Protein AF-A0A0K9NV88-F1 (afdb_monomer_lite)

InterPro domains:
  IPR000403 Phosphatidylinositol 3-/4-kinase, catalytic domain [PF00454] (31-220)
  IPR000403 Phosphatidylinositol 3-/4-kinase, catalytic domain [PS50290] (1-260)
  IPR044571 Phosphatidylinositol 4-kinase gamma 1-8 [PTHR45800] (28-379)

Radius of gyration: 26.36 Å; chains: 1; bounding box: 81×66×74 Å

Structure (mmCIF, N/CA/C/O backbone):
data_AF-A0A0K9NV88-F1
#
_entry.id   AF-A0A0K9NV88-F1
#
loop_
_atom_site.group_PDB
_atom_site.id
_atom_site.type_symbol
_atom_site.label_atom_id
_atom_site.label_alt_id
_atom_site.label_comp_id
_atom_site.label_asym_id
_atom_site.label_entity_id
_atom_site.label_seq_id
_atom_site.pdbx_PDB_ins_code
_atom_site.Cartn_x
_atom_site.Cartn_y
_atom_site.Cartn_z
_atom_site.occupancy
_atom_site.B_iso_or_equiv
_atom_site.auth_seq_id
_atom_site.auth_comp_id
_atom_site.auth_asym_id
_atom_site.auth_atom_id
_atom_site.pdbx_PDB_model_num
ATOM 1 N N . MET A 1 1 ? 34.099 -6.183 -11.267 1.00 38.75 1 MET A N 1
ATOM 2 C CA . MET A 1 1 ? 33.140 -5.221 -10.675 1.00 38.75 1 MET A CA 1
ATOM 3 C C . MET A 1 1 ? 32.065 -4.757 -11.669 1.00 38.75 1 MET A C 1
ATOM 5 O O . MET A 1 1 ? 30.938 -4.575 -11.247 1.00 38.75 1 MET A O 1
ATOM 9 N N . GLN A 1 2 ? 32.342 -4.663 -12.979 1.00 26.72 2 GLN A N 1
ATOM 10 C CA . GLN A 1 2 ? 31.377 -4.181 -13.991 1.00 26.72 2 GLN A CA 1
ATOM 11 C C . GLN A 1 2 ? 30.180 -5.119 -14.278 1.00 26.72 2 GLN A C 1
ATOM 13 O O . GLN A 1 2 ? 29.129 -4.654 -14.696 1.00 26.72 2 GLN A O 1
ATOM 18 N N . PHE A 1 3 ? 30.289 -6.421 -13.980 1.00 29.67 3 PHE A N 1
ATOM 19 C CA . PHE A 1 3 ? 29.182 -7.382 -14.139 1.00 29.67 3 PHE A CA 1
ATOM 20 C C . PHE A 1 3 ? 28.068 -7.254 -13.083 1.00 29.67 3 PHE A C 1
ATOM 22 O O . PHE A 1 3 ? 26.937 -7.642 -13.357 1.00 29.67 3 PHE A O 1
ATOM 29 N N . PHE A 1 4 ? 28.349 -6.690 -11.900 1.00 40.00 4 PHE A N 1
ATOM 30 C CA . PHE A 1 4 ? 27.337 -6.526 -10.844 1.00 40.00 4 PHE A CA 1
ATOM 31 C C . PHE A 1 4 ? 26.296 -5.444 -11.184 1.00 40.00 4 PHE A C 1
ATOM 33 O O . PHE A 1 4 ? 25.149 -5.549 -10.758 1.00 40.00 4 PHE A O 1
ATOM 40 N N . PHE A 1 5 ? 26.664 -4.452 -12.001 1.00 43.50 5 PHE A N 1
ATOM 41 C CA . PHE A 1 5 ? 25.817 -3.294 -12.312 1.00 43.50 5 PHE A CA 1
ATOM 42 C C . PHE A 1 5 ? 24.711 -3.573 -13.342 1.00 43.50 5 PHE A C 1
ATOM 44 O O . PHE A 1 5 ? 23.772 -2.795 -13.440 1.00 43.50 5 PHE A O 1
ATOM 51 N N . ASN A 1 6 ? 24.775 -4.691 -14.076 1.00 56.00 6 ASN A N 1
ATOM 52 C CA . ASN A 1 6 ? 23.746 -5.064 -15.061 1.00 56.00 6 ASN A CA 1
ATOM 53 C C . ASN A 1 6 ? 22.673 -6.014 -14.499 1.00 56.00 6 ASN A C 1
ATOM 55 O O . ASN A 1 6 ? 21.773 -6.423 -15.230 1.00 56.00 6 ASN A O 1
ATOM 59 N N . ILE A 1 7 ? 22.791 -6.412 -13.226 1.00 66.12 7 ILE A N 1
ATOM 60 C CA . ILE A 1 7 ? 21.909 -7.406 -12.592 1.00 66.12 7 ILE A CA 1
ATOM 61 C C . ILE A 1 7 ? 21.173 -6.810 -11.388 1.00 66.12 7 ILE A C 1
ATOM 63 O O . ILE A 1 7 ? 20.086 -7.276 -11.054 1.00 66.12 7 ILE A O 1
ATOM 67 N N . TYR A 1 8 ? 21.719 -5.766 -10.759 1.00 71.69 8 TYR A N 1
ATOM 68 C CA . TYR A 1 8 ? 21.191 -5.205 -9.521 1.00 71.69 8 TYR A CA 1
ATOM 69 C C . TYR A 1 8 ? 21.323 -3.678 -9.470 1.00 71.69 8 TYR A C 1
ATOM 71 O O . TYR A 1 8 ? 22.334 -3.123 -9.898 1.00 71.69 8 TYR A O 1
ATOM 79 N N . ILE A 1 9 ? 20.318 -3.017 -8.896 1.00 78.44 9 ILE A N 1
ATOM 80 C CA . ILE A 1 9 ? 20.330 -1.600 -8.514 1.00 78.44 9 ILE A CA 1
ATOM 81 C C . ILE A 1 9 ? 20.531 -1.542 -6.996 1.00 78.44 9 ILE A C 1
ATOM 83 O O . ILE A 1 9 ? 19.956 -2.361 -6.280 1.00 78.44 9 ILE A O 1
ATOM 87 N N . TYR A 1 10 ? 21.342 -0.607 -6.491 1.00 71.06 10 TYR A N 1
ATOM 88 C CA . TYR A 1 10 ? 21.581 -0.463 -5.052 1.00 71.06 10 TYR A CA 1
ATOM 89 C C . TYR A 1 10 ? 21.338 0.963 -4.557 1.00 71.06 10 TYR A C 1
ATOM 91 O O . TYR A 1 10 ? 21.667 1.929 -5.248 1.00 71.06 10 TYR A O 1
ATOM 99 N N . LYS A 1 11 ? 20.827 1.093 -3.328 1.00 70.94 11 LYS A N 1
ATOM 100 C CA . LYS A 1 11 ? 20.749 2.366 -2.599 1.00 70.94 11 LYS A CA 1
ATOM 101 C C . LYS A 1 11 ? 21.396 2.228 -1.230 1.00 70.94 11 LYS A C 1
ATOM 103 O O . LYS A 1 11 ? 21.048 1.362 -0.432 1.00 70.94 11 LYS A O 1
ATOM 108 N N . ILE A 1 12 ? 22.376 3.088 -0.963 1.00 68.12 12 ILE A N 1
ATOM 109 C CA . ILE A 1 12 ? 23.083 3.122 0.320 1.00 68.12 12 ILE A CA 1
ATOM 110 C C . ILE A 1 12 ? 22.168 3.764 1.367 1.00 68.12 12 ILE A C 1
ATOM 112 O O . ILE A 1 12 ? 21.654 4.854 1.138 1.00 68.12 12 ILE A O 1
ATOM 116 N N . ILE A 1 13 ? 22.000 3.097 2.510 1.00 64.06 13 ILE A N 1
ATOM 117 C CA . ILE A 1 13 ? 21.169 3.564 3.632 1.00 64.06 13 ILE A CA 1
ATOM 118 C C . ILE A 1 13 ? 21.954 4.531 4.532 1.00 64.06 13 ILE A C 1
ATOM 120 O O . ILE A 1 13 ? 21.374 5.445 5.100 1.00 64.06 13 ILE A O 1
ATOM 124 N N . ASP A 1 14 ? 23.279 4.370 4.620 1.00 56.91 14 ASP A N 1
ATOM 125 C CA . ASP A 1 14 ? 24.142 5.178 5.487 1.00 56.91 14 ASP A CA 1
ATOM 126 C C . ASP A 1 14 ? 25.053 6.119 4.670 1.00 56.91 14 ASP A C 1
ATOM 128 O O . ASP A 1 14 ? 26.086 5.715 4.108 1.00 56.91 14 ASP A O 1
ATOM 132 N N . ARG A 1 15 ? 24.665 7.398 4.567 1.00 52.50 15 ARG A N 1
ATOM 133 C CA . ARG A 1 15 ? 25.624 8.468 4.269 1.00 52.50 15 ARG A CA 1
ATOM 134 C C . ARG A 1 15 ? 26.187 8.948 5.603 1.00 52.50 15 ARG A C 1
ATOM 136 O O . ARG A 1 15 ? 25.509 9.637 6.352 1.00 52.50 15 ARG A O 1
ATOM 143 N N . LEU A 1 16 ? 27.459 8.638 5.846 1.00 42.62 16 LEU A N 1
ATOM 144 C CA . LEU A 1 16 ? 28.259 9.135 6.972 1.00 42.62 16 LEU A CA 1
ATOM 145 C C . LEU A 1 16 ? 28.553 10.651 6.897 1.00 42.62 16 LEU A C 1
ATOM 147 O O . LEU A 1 16 ? 29.644 11.074 7.260 1.00 42.62 16 LEU A O 1
ATOM 151 N N . ASP A 1 17 ? 27.598 11.471 6.460 1.00 39.09 17 ASP A N 1
ATOM 152 C CA . ASP A 1 17 ? 27.660 12.919 6.631 1.00 39.09 17 ASP A CA 1
ATOM 153 C C . ASP A 1 17 ? 26.484 13.359 7.497 1.00 39.09 17 ASP A C 1
ATOM 155 O O . ASP A 1 17 ? 25.360 13.555 7.042 1.00 39.09 17 ASP A O 1
ATOM 159 N N . ARG A 1 18 ? 26.763 13.523 8.796 1.00 42.16 18 ARG A N 1
ATOM 160 C CA . ARG A 1 18 ? 25.842 14.129 9.775 1.00 42.16 18 ARG A CA 1
ATOM 161 C C . ARG A 1 18 ? 25.622 15.628 9.531 1.00 42.16 18 ARG A C 1
ATOM 163 O O . ARG A 1 18 ? 24.978 16.294 10.339 1.00 42.16 18 ARG A O 1
ATOM 170 N N . THR A 1 19 ? 26.139 16.166 8.436 1.00 39.81 19 THR A N 1
ATOM 171 C CA . THR A 1 19 ? 26.006 17.559 8.035 1.00 39.81 19 THR A CA 1
ATOM 172 C C . THR A 1 19 ? 25.120 17.643 6.798 1.00 39.81 19 THR A C 1
ATOM 174 O O . THR A 1 19 ? 25.563 17.424 5.679 1.00 39.81 19 THR A O 1
ATOM 177 N N . MET A 1 20 ? 23.852 17.983 7.042 1.00 40.56 20 MET A N 1
ATOM 178 C CA . MET A 1 20 ? 22.862 18.440 6.058 1.00 40.56 20 MET A CA 1
ATOM 179 C C . MET A 1 20 ? 22.455 17.434 4.959 1.00 40.56 20 MET A C 1
ATOM 181 O O . MET A 1 20 ? 22.839 17.581 3.804 1.00 40.56 20 MET A O 1
ATOM 185 N N . CYS A 1 21 ? 21.566 16.479 5.266 1.00 32.97 21 CYS A N 1
ATOM 186 C CA . CYS A 1 21 ? 20.631 15.924 4.272 1.00 32.97 21 CYS A CA 1
ATOM 187 C C . CYS A 1 21 ? 19.408 15.270 4.950 1.00 32.97 21 CYS A C 1
ATOM 189 O O . CYS A 1 21 ? 19.489 14.799 6.079 1.00 32.97 21 CYS A O 1
ATOM 191 N N . ASN A 1 22 ? 18.256 15.305 4.279 1.00 37.19 22 ASN A N 1
ATOM 192 C CA . ASN A 1 22 ? 16.912 14.980 4.773 1.00 37.19 22 ASN A CA 1
ATOM 193 C C . ASN A 1 22 ? 16.794 13.673 5.589 1.00 37.19 22 ASN A C 1
ATOM 195 O O . ASN A 1 22 ? 16.989 12.589 5.044 1.00 37.19 22 ASN A O 1
ATOM 199 N N . LYS A 1 23 ? 16.288 13.769 6.835 1.00 44.28 23 LYS A N 1
ATOM 200 C CA . LYS A 1 23 ? 15.943 12.649 7.753 1.00 44.28 23 LYS A CA 1
ATOM 201 C C . LYS A 1 23 ? 15.091 11.518 7.140 1.00 44.28 23 LYS A C 1
ATOM 203 O O . LYS A 1 23 ? 14.989 10.450 7.735 1.00 44.28 23 LYS A O 1
ATOM 208 N N . TYR A 1 24 ? 14.445 11.754 5.997 1.00 43.75 24 TYR A N 1
ATOM 209 C CA . TYR A 1 24 ? 13.608 10.778 5.293 1.00 43.75 24 TYR A CA 1
ATOM 210 C C . TYR A 1 24 ? 14.407 9.795 4.414 1.00 43.75 24 TYR A C 1
ATOM 212 O O . TYR A 1 24 ? 13.972 8.658 4.235 1.00 43.75 24 TYR A O 1
ATOM 220 N N . ASN A 1 25 ? 15.583 10.185 3.906 1.00 50.28 25 ASN A N 1
ATOM 221 C CA . ASN A 1 25 ? 16.366 9.356 2.977 1.00 50.28 25 ASN A CA 1
ATOM 222 C C . ASN A 1 25 ? 17.168 8.244 3.670 1.00 50.28 25 ASN A C 1
ATOM 224 O O . ASN A 1 25 ? 17.455 7.224 3.045 1.00 50.28 25 ASN A O 1
ATOM 228 N N . ASP A 1 26 ? 17.439 8.379 4.969 1.00 62.19 26 ASP A N 1
ATOM 229 C CA . ASP A 1 26 ? 18.236 7.427 5.763 1.00 62.19 26 ASP A CA 1
ATOM 230 C C . ASP A 1 26 ? 17.548 6.063 5.965 1.00 62.19 26 ASP A C 1
ATOM 232 O O . ASP A 1 26 ? 18.078 5.173 6.625 1.00 62.19 26 ASP A O 1
ATOM 236 N N . ARG A 1 27 ? 16.323 5.889 5.451 1.00 75.88 27 ARG A N 1
ATOM 237 C CA . ARG A 1 27 ? 15.507 4.672 5.618 1.00 75.88 27 ARG A CA 1
ATOM 238 C C . ARG A 1 27 ? 14.932 4.136 4.315 1.00 75.88 27 ARG A C 1
ATOM 240 O O . ARG A 1 27 ? 14.248 3.113 4.342 1.00 75.88 27 ARG A O 1
ATOM 247 N N . ALA A 1 28 ? 15.232 4.781 3.187 1.00 86.12 28 ALA A N 1
ATOM 248 C CA . ALA A 1 28 ? 14.697 4.408 1.882 1.00 86.12 28 ALA A CA 1
ATOM 249 C C . ALA A 1 28 ? 14.956 2.927 1.567 1.00 86.12 28 ALA A C 1
ATOM 251 O O . ALA A 1 28 ? 14.035 2.206 1.202 1.00 86.12 28 ALA A O 1
ATOM 252 N N . GLY A 1 29 ? 16.170 2.427 1.819 1.00 89.56 29 GLY A N 1
ATOM 253 C CA . GLY A 1 29 ? 16.480 1.023 1.547 1.00 89.56 29 GLY A CA 1
ATOM 254 C C . GLY A 1 29 ? 15.722 0.022 2.431 1.00 89.56 29 GLY A C 1
ATOM 255 O O . GLY A 1 29 ? 15.379 -1.056 1.963 1.00 89.56 29 GLY A O 1
ATOM 256 N N . VAL A 1 30 ? 15.388 0.372 3.681 1.00 93.38 30 VAL A N 1
ATOM 257 C CA . VAL A 1 30 ? 14.543 -0.481 4.546 1.00 93.38 30 VAL A CA 1
ATOM 258 C C . VAL A 1 30 ? 13.118 -0.553 3.992 1.00 93.38 30 VAL A C 1
ATOM 260 O O . VAL A 1 30 ? 12.524 -1.627 3.961 1.00 93.38 30 VAL A O 1
ATOM 263 N N . ARG A 1 31 ? 12.589 0.575 3.507 1.00 95.81 31 ARG A N 1
ATOM 264 C CA . ARG A 1 31 ? 11.257 0.663 2.888 1.00 95.81 31 ARG A CA 1
ATOM 265 C C . ARG A 1 31 ? 11.175 -0.113 1.577 1.00 95.81 31 ARG A C 1
ATOM 267 O O . ARG A 1 31 ? 10.185 -0.794 1.340 1.00 95.81 31 ARG A O 1
ATOM 274 N N . GLU A 1 32 ? 12.243 -0.107 0.780 1.00 95.94 32 GLU A N 1
ATOM 275 C CA . GLU A 1 32 ? 12.320 -0.936 -0.426 1.00 95.94 32 GLU A CA 1
ATOM 276 C C . GLU A 1 32 ? 12.227 -2.435 -0.116 1.00 95.94 32 GLU A C 1
ATOM 278 O O . GLU A 1 32 ? 11.521 -3.161 -0.815 1.00 95.94 32 GLU A O 1
ATOM 283 N N . VAL A 1 33 ? 12.892 -2.904 0.947 1.00 97.25 33 VAL A N 1
ATOM 284 C CA . VAL A 1 33 ? 12.769 -4.306 1.379 1.00 97.25 33 VAL A CA 1
ATOM 285 C C . VAL A 1 33 ? 11.379 -4.590 1.939 1.00 97.25 33 VAL A C 1
ATOM 287 O O . VAL A 1 33 ? 10.807 -5.628 1.620 1.00 97.25 33 VAL A O 1
ATOM 290 N N . ALA A 1 34 ? 10.802 -3.664 2.710 1.00 98.25 34 ALA A N 1
ATOM 291 C CA . ALA A 1 34 ? 9.441 -3.803 3.223 1.00 98.25 34 ALA A CA 1
ATOM 292 C C . ALA A 1 34 ? 8.422 -3.970 2.086 1.00 98.25 34 ALA A C 1
ATOM 294 O O . ALA A 1 34 ? 7.585 -4.864 2.151 1.00 98.25 34 ALA A O 1
ATOM 295 N N . ALA A 1 35 ? 8.527 -3.174 1.017 1.00 98.50 35 ALA A N 1
ATOM 296 C CA . ALA A 1 35 ? 7.657 -3.293 -0.150 1.00 98.50 35 ALA A CA 1
ATOM 297 C C . ALA A 1 35 ? 7.757 -4.672 -0.821 1.00 98.50 35 ALA A C 1
ATOM 299 O O . ALA A 1 35 ? 6.736 -5.231 -1.208 1.00 98.50 35 ALA A O 1
ATOM 300 N N . TYR A 1 36 ? 8.963 -5.244 -0.917 1.00 98.56 36 TYR A N 1
ATOM 301 C CA . TYR A 1 36 ? 9.149 -6.600 -1.442 1.00 98.56 36 TYR A CA 1
ATOM 302 C C . TYR A 1 36 ? 8.565 -7.674 -0.513 1.00 98.56 36 TYR A C 1
ATOM 304 O O . TYR A 1 36 ? 7.895 -8.584 -0.988 1.00 98.56 36 TYR A O 1
ATOM 312 N N . LEU A 1 37 ? 8.782 -7.566 0.802 1.00 98.56 37 LEU A N 1
ATOM 313 C CA . LEU A 1 37 ? 8.230 -8.512 1.780 1.00 98.56 37 LEU A CA 1
ATOM 314 C C . LEU A 1 37 ? 6.697 -8.496 1.798 1.00 98.56 37 LEU A C 1
ATOM 316 O O . LEU A 1 37 ? 6.075 -9.547 1.912 1.00 98.56 37 LEU A O 1
ATOM 320 N N . LEU A 1 38 ? 6.098 -7.313 1.651 1.00 98.62 38 LEU A N 1
ATOM 321 C CA . LEU A 1 38 ? 4.648 -7.136 1.618 1.00 98.62 38 LEU A CA 1
ATOM 322 C C . LEU A 1 38 ? 4.030 -7.531 0.269 1.00 98.62 38 LEU A C 1
ATOM 324 O O . LEU A 1 38 ? 2.811 -7.660 0.185 1.00 98.62 38 LEU A O 1
ATOM 328 N N . ASP A 1 39 ? 4.816 -7.755 -0.785 1.00 98.56 39 ASP A N 1
ATOM 329 C CA . ASP A 1 39 ? 4.312 -8.227 -2.075 1.00 98.56 39 ASP A CA 1
ATOM 330 C C . ASP A 1 39 ? 4.100 -9.753 -2.077 1.00 98.56 39 ASP A C 1
ATOM 332 O O . ASP A 1 39 ? 4.907 -10.526 -2.601 1.00 98.56 39 ASP A O 1
ATOM 336 N N . HIS A 1 40 ? 3.013 -10.208 -1.446 1.00 97.88 40 HIS A N 1
ATOM 337 C CA . HIS A 1 40 ? 2.774 -11.629 -1.188 1.00 97.88 40 HIS A CA 1
ATOM 338 C C . HIS A 1 40 ? 2.713 -12.432 -2.488 1.00 97.88 40 HIS A C 1
ATOM 340 O O . HIS A 1 40 ? 1.941 -12.133 -3.399 1.00 97.88 40 HIS A O 1
ATOM 346 N N . GLY A 1 41 ? 3.552 -13.465 -2.587 1.00 96.62 41 GLY A N 1
ATOM 347 C CA . GLY A 1 41 ? 3.650 -14.292 -3.792 1.00 96.62 41 GLY A CA 1
ATOM 348 C C . GLY A 1 41 ? 4.137 -13.539 -5.040 1.00 96.62 41 GLY A C 1
ATOM 349 O O . GLY A 1 41 ? 4.028 -14.078 -6.138 1.00 96.62 41 GLY A O 1
ATOM 350 N N . GLY A 1 42 ? 4.664 -12.316 -4.895 1.00 97.19 42 GLY A N 1
ATOM 351 C CA . GLY A 1 42 ? 5.053 -11.462 -6.017 1.00 97.19 42 GLY A CA 1
ATOM 352 C C . GLY A 1 42 ? 3.864 -10.939 -6.828 1.00 97.19 42 GLY A C 1
ATOM 353 O O . GLY A 1 42 ? 3.999 -10.745 -8.036 1.00 97.19 42 GLY A O 1
ATOM 354 N N . PHE A 1 43 ? 2.698 -10.770 -6.196 1.00 98.31 43 PHE A N 1
ATOM 355 C CA . PHE A 1 43 ? 1.446 -10.357 -6.838 1.00 98.31 43 PHE A CA 1
ATOM 356 C C . PHE A 1 43 ? 1.590 -9.063 -7.656 1.00 98.31 43 PHE A C 1
ATOM 358 O O . PHE A 1 43 ? 1.196 -8.994 -8.818 1.00 98.31 43 PHE A O 1
ATOM 365 N N . SER A 1 44 ? 2.206 -8.045 -7.075 1.00 97.75 44 SER A N 1
ATOM 366 C CA . SER A 1 44 ? 2.447 -6.720 -7.661 1.00 97.75 44 SER A CA 1
ATOM 367 C C . SER A 1 44 ? 3.677 -6.711 -8.560 1.00 97.75 44 SER A C 1
ATOM 369 O O . SER A 1 44 ? 3.794 -5.864 -9.443 1.00 97.75 44 SER A O 1
ATOM 371 N N . GLY A 1 45 ? 4.572 -7.679 -8.368 1.00 97.19 45 GLY A N 1
ATOM 372 C CA . GLY A 1 45 ? 5.770 -7.867 -9.168 1.00 97.19 45 GLY A CA 1
ATOM 373 C C . GLY A 1 45 ? 6.947 -7.027 -8.687 1.00 97.19 45 GLY A C 1
ATOM 374 O O . GLY A 1 45 ? 7.806 -6.693 -9.505 1.00 97.19 45 GLY A O 1
ATOM 375 N N . VAL A 1 46 ? 7.010 -6.684 -7.394 1.00 98.19 46 VAL A N 1
ATOM 376 C CA . VAL A 1 46 ? 8.172 -5.987 -6.827 1.00 98.19 46 VAL A CA 1
ATOM 377 C C . VAL A 1 46 ? 9.407 -6.863 -7.050 1.00 98.19 46 VAL A C 1
ATOM 379 O O . VAL A 1 46 ? 9.426 -8.029 -6.639 1.00 98.19 46 VAL A O 1
ATOM 382 N N . PRO A 1 47 ? 10.464 -6.361 -7.712 1.00 97.25 47 PRO A N 1
ATOM 383 C CA . PRO A 1 47 ? 11.643 -7.177 -7.942 1.00 97.25 47 PRO A CA 1
ATOM 384 C C . PRO A 1 47 ? 12.295 -7.578 -6.608 1.00 97.25 47 PRO A C 1
ATOM 386 O O . PRO A 1 47 ? 12.296 -6.773 -5.673 1.00 97.25 47 PRO A O 1
ATOM 389 N N . PRO A 1 48 ? 12.899 -8.780 -6.514 1.00 97.25 48 PRO A N 1
ATOM 390 C CA . PRO A 1 48 ? 13.602 -9.226 -5.318 1.00 97.25 48 PRO A CA 1
ATOM 391 C C . PRO A 1 48 ? 14.519 -8.147 -4.761 1.00 97.25 48 PRO A C 1
ATOM 393 O O . PRO A 1 48 ? 15.411 -7.668 -5.466 1.00 97.25 48 PRO A O 1
ATOM 396 N N . THR A 1 49 ? 14.260 -7.764 -3.513 1.00 96.12 49 THR A N 1
ATOM 397 C CA . THR A 1 49 ? 14.948 -6.668 -2.833 1.00 96.12 49 THR A CA 1
ATOM 398 C C . THR A 1 49 ? 15.411 -7.129 -1.460 1.00 96.12 49 THR A C 1
ATOM 400 O O . THR A 1 49 ? 14.626 -7.686 -0.697 1.00 96.12 49 THR A O 1
ATOM 403 N N . VAL A 1 50 ? 16.686 -6.915 -1.140 1.00 94.19 50 VAL A N 1
ATOM 404 C CA . VAL A 1 50 ? 17.298 -7.366 0.117 1.00 94.19 50 VAL A CA 1
ATOM 405 C C . VAL A 1 50 ? 18.205 -6.299 0.716 1.00 94.19 50 VAL A C 1
ATOM 407 O O . VAL A 1 50 ? 18.778 -5.481 -0.005 1.00 94.19 50 VAL A O 1
ATOM 410 N N . LEU A 1 51 ? 18.377 -6.331 2.039 1.00 91.56 51 LEU A N 1
ATOM 411 C CA . LEU A 1 51 ? 19.412 -5.557 2.718 1.00 91.56 51 LEU A CA 1
ATOM 412 C C . LEU A 1 51 ? 20.739 -6.307 2.646 1.00 91.56 51 LEU A C 1
ATOM 414 O O . LEU A 1 51 ? 20.816 -7.498 2.940 1.00 91.56 51 LEU A O 1
ATOM 418 N N . VAL A 1 52 ? 21.804 -5.596 2.293 1.00 88.94 52 VAL A N 1
ATOM 419 C CA . VAL A 1 52 ? 23.162 -6.134 2.247 1.00 88.94 52 VAL A CA 1
ATOM 420 C C . VAL A 1 52 ? 24.122 -5.257 3.032 1.00 88.94 52 VAL A C 1
ATOM 422 O O . VAL A 1 52 ? 23.961 -4.040 3.131 1.00 88.94 52 VAL A O 1
ATOM 425 N N . LYS A 1 53 ? 25.175 -5.883 3.555 1.00 85.31 53 LYS A N 1
ATOM 426 C CA . LYS A 1 53 ? 26.320 -5.197 4.147 1.00 85.31 53 LYS A CA 1
ATOM 427 C C . LYS A 1 53 ? 27.446 -5.154 3.119 1.00 85.31 53 LYS A C 1
ATOM 429 O O . LYS A 1 53 ? 28.021 -6.186 2.784 1.00 85.31 53 LYS A O 1
ATOM 434 N N . VAL A 1 54 ? 27.771 -3.964 2.626 1.00 78.94 54 VAL A N 1
ATOM 435 C CA . VAL A 1 54 ? 28.818 -3.749 1.620 1.00 78.94 54 VAL A CA 1
ATOM 436 C C . VAL A 1 54 ? 30.091 -3.269 2.310 1.00 78.94 54 VAL A C 1
ATOM 438 O O . VAL A 1 54 ? 30.042 -2.389 3.167 1.00 78.94 54 VAL A O 1
ATOM 441 N N . SER A 1 55 ? 31.236 -3.861 1.964 1.00 77.31 55 SER A N 1
ATOM 442 C CA . SER A 1 55 ? 32.552 -3.389 2.410 1.00 77.31 55 SER A CA 1
ATOM 443 C C . SER A 1 55 ? 33.101 -2.351 1.432 1.00 77.31 55 SER A C 1
ATOM 445 O O . SER A 1 55 ? 33.125 -2.580 0.225 1.00 77.31 55 SER A O 1
ATOM 447 N N . GLU A 1 56 ? 33.581 -1.224 1.953 1.00 64.56 56 GLU A N 1
ATOM 448 C CA . GLU A 1 56 ? 34.125 -0.098 1.177 1.00 64.56 56 GLU A CA 1
ATOM 449 C C . GLU A 1 56 ? 35.574 -0.332 0.692 1.00 64.56 56 GLU A C 1
ATOM 451 O O . GLU A 1 56 ? 36.266 0.598 0.287 1.00 64.56 56 GLU A O 1
ATOM 456 N N . ALA A 1 57 ? 36.049 -1.584 0.696 1.00 57.41 57 ALA A N 1
ATOM 457 C CA . ALA A 1 57 ? 37.411 -1.948 0.292 1.00 57.41 57 ALA A CA 1
ATOM 458 C C . ALA A 1 57 ? 37.752 -1.574 -1.168 1.00 57.41 57 ALA A C 1
ATOM 460 O O . ALA A 1 57 ? 38.921 -1.482 -1.520 1.00 57.41 57 ALA A O 1
ATOM 461 N N . ALA A 1 58 ? 36.746 -1.332 -2.016 1.00 53.12 58 ALA A N 1
ATOM 462 C CA . ALA A 1 58 ? 36.927 -0.946 -3.416 1.00 53.12 58 ALA A CA 1
ATOM 463 C C . ALA A 1 58 ? 37.239 0.550 -3.640 1.00 53.12 58 ALA A C 1
ATOM 465 O O . ALA A 1 58 ? 37.625 0.911 -4.749 1.00 53.12 58 ALA A O 1
ATOM 466 N N . PHE A 1 59 ? 37.063 1.411 -2.627 1.00 48.12 59 PHE A N 1
ATOM 467 C CA . PHE A 1 59 ? 37.176 2.876 -2.763 1.00 48.12 59 PHE A CA 1
ATOM 468 C C . PHE A 1 59 ? 38.245 3.509 -1.862 1.00 48.12 59 PHE A C 1
ATOM 470 O O . PHE A 1 59 ? 38.421 4.726 -1.873 1.00 48.12 59 PHE A O 1
ATOM 477 N N . GLN A 1 60 ? 38.972 2.708 -1.082 1.00 47.47 60 GLN A N 1
ATOM 478 C CA . GLN A 1 60 ? 40.057 3.210 -0.243 1.00 47.47 60 GLN A CA 1
ATOM 479 C C . GLN A 1 60 ? 41.350 3.304 -1.060 1.00 47.47 60 GLN A C 1
ATOM 481 O O . GLN A 1 60 ? 41.927 2.293 -1.458 1.00 47.47 60 GLN A O 1
ATOM 486 N N . ILE A 1 61 ? 41.823 4.534 -1.288 1.00 55.16 61 ILE A N 1
ATOM 487 C CA . ILE A 1 61 ? 43.229 4.789 -1.623 1.00 55.16 61 ILE A CA 1
ATOM 488 C C . ILE A 1 61 ? 44.055 4.263 -0.436 1.00 55.16 61 ILE A C 1
ATOM 490 O O . ILE A 1 61 ? 43.683 4.550 0.705 1.00 55.16 61 ILE A O 1
ATOM 494 N N . PRO A 1 62 ? 45.136 3.490 -0.648 1.00 49.34 62 PRO A N 1
ATOM 495 C CA . PRO A 1 62 ? 45.917 2.954 0.455 1.00 49.34 62 PRO A CA 1
ATOM 496 C C . PRO A 1 62 ? 46.626 4.098 1.186 1.00 49.34 62 PRO A C 1
ATOM 498 O O . PRO A 1 62 ? 47.703 4.536 0.794 1.00 49.34 62 PRO A O 1
ATOM 501 N N . THR A 1 63 ? 46.018 4.599 2.256 1.00 55.59 63 THR A N 1
ATOM 502 C CA . THR A 1 63 ? 46.690 5.441 3.244 1.00 55.59 63 THR A CA 1
ATOM 503 C C . THR A 1 63 ? 47.149 4.569 4.402 1.00 55.59 63 THR A C 1
ATOM 505 O O . THR A 1 63 ? 46.445 3.655 4.823 1.00 55.59 63 THR A O 1
ATOM 508 N N . SER A 1 64 ? 48.340 4.860 4.915 1.00 54.72 64 SER A N 1
ATOM 509 C CA . SER A 1 64 ? 49.134 4.099 5.893 1.00 54.72 64 SER A CA 1
ATOM 510 C C . SER A 1 64 ? 48.521 3.926 7.295 1.00 54.72 64 SER A C 1
ATOM 512 O O . SER A 1 64 ? 49.222 3.542 8.229 1.00 54.72 64 SER A O 1
ATOM 514 N N . SER A 1 65 ? 47.220 4.160 7.464 1.00 57.75 65 SER A N 1
ATOM 515 C CA . SER A 1 65 ? 46.475 3.868 8.684 1.00 57.75 65 SER A CA 1
ATOM 516 C C . SER A 1 65 ? 45.573 2.652 8.465 1.00 57.75 65 SER A C 1
ATOM 518 O O . SER A 1 65 ? 44.592 2.678 7.724 1.00 57.75 65 SER A O 1
ATOM 520 N N . SER A 1 66 ? 45.918 1.556 9.135 1.00 55.12 66 SER A N 1
ATOM 521 C CA . SER A 1 66 ? 45.163 0.304 9.211 1.00 55.12 66 SER A CA 1
ATOM 522 C C . SER A 1 66 ? 43.824 0.493 9.940 1.00 55.12 66 SER A C 1
ATOM 524 O O . SER A 1 66 ? 43.631 0.038 11.065 1.00 55.12 66 SER A O 1
ATOM 526 N N . SER A 1 67 ? 42.877 1.183 9.308 1.00 59.38 67 SER A N 1
ATOM 527 C CA . SER A 1 67 ? 41.487 1.213 9.764 1.00 59.38 67 SER A CA 1
ATOM 528 C C . SER A 1 67 ? 40.740 -0.015 9.233 1.00 59.38 67 SER A C 1
ATOM 530 O O . SER A 1 67 ? 40.881 -0.375 8.065 1.00 59.38 67 SER A O 1
ATOM 532 N N . ALA A 1 68 ? 39.979 -0.695 10.099 1.00 59.38 68 ALA A N 1
ATOM 533 C CA . ALA A 1 68 ? 39.146 -1.829 9.699 1.00 59.38 68 ALA A CA 1
ATOM 534 C C . ALA A 1 68 ? 38.208 -1.430 8.537 1.00 59.38 68 ALA A C 1
ATOM 536 O O . ALA A 1 68 ? 37.772 -0.272 8.490 1.00 59.38 68 ALA A O 1
ATOM 537 N N . PRO A 1 69 ? 37.867 -2.352 7.612 1.00 58.59 69 PRO A N 1
ATOM 538 C CA . PRO A 1 69 ? 37.028 -2.026 6.467 1.00 58.59 69 PRO A CA 1
ATOM 539 C C . PRO A 1 69 ? 35.709 -1.410 6.932 1.00 58.59 69 PRO A C 1
ATOM 541 O O . PRO A 1 69 ? 34.953 -2.027 7.686 1.00 58.59 69 PRO A O 1
ATOM 544 N N . ARG A 1 70 ? 35.420 -0.184 6.484 1.00 66.56 70 ARG A N 1
ATOM 545 C CA . ARG A 1 70 ? 34.123 0.439 6.749 1.00 66.56 70 ARG A CA 1
ATOM 546 C C . ARG A 1 70 ? 33.053 -0.366 6.025 1.00 66.56 70 ARG A C 1
ATOM 548 O O . ARG A 1 70 ? 33.203 -0.728 4.855 1.00 66.56 70 ARG A O 1
ATOM 555 N N . HIS A 1 71 ? 31.990 -0.679 6.751 1.00 69.81 71 HIS A N 1
ATOM 556 C CA . HIS A 1 71 ? 30.840 -1.377 6.211 1.00 69.81 71 HIS A CA 1
ATOM 557 C C . HIS A 1 71 ? 29.652 -0.433 6.169 1.00 69.81 71 HIS A C 1
ATOM 559 O O . HIS A 1 71 ? 29.407 0.279 7.139 1.00 69.81 71 HIS A O 1
ATOM 565 N N . ARG A 1 72 ? 28.897 -0.476 5.074 1.00 75.94 72 ARG A N 1
ATOM 566 C CA . ARG A 1 72 ? 27.639 0.255 4.926 1.00 75.94 72 ARG A CA 1
ATOM 567 C C . ARG A 1 72 ? 26.508 -0.722 4.662 1.00 75.94 72 ARG A C 1
ATOM 569 O O . ARG A 1 72 ? 26.719 -1.752 4.020 1.00 75.94 72 ARG A O 1
ATOM 576 N N . ILE A 1 73 ? 25.320 -0.401 5.156 1.00 82.38 73 ILE A N 1
ATOM 577 C CA . ILE A 1 73 ? 24.105 -1.136 4.810 1.00 82.38 73 ILE A CA 1
ATOM 578 C C . ILE A 1 73 ? 23.510 -0.483 3.559 1.00 82.38 73 ILE A C 1
ATOM 580 O O . ILE A 1 73 ? 23.499 0.744 3.431 1.00 82.38 73 ILE A O 1
ATOM 584 N N . ALA A 1 74 ? 23.055 -1.298 2.618 1.00 85.31 74 ALA A N 1
ATOM 585 C CA . ALA A 1 74 ? 22.389 -0.855 1.401 1.00 85.31 74 ALA A CA 1
ATOM 586 C C . ALA A 1 74 ? 21.219 -1.786 1.079 1.00 85.31 74 ALA A C 1
ATOM 588 O O . ALA A 1 74 ? 21.285 -2.975 1.392 1.00 85.31 74 ALA A O 1
ATOM 589 N N . SER A 1 75 ? 20.178 -1.269 0.432 1.00 89.94 75 SER A N 1
ATOM 590 C CA . SER A 1 75 ? 19.245 -2.124 -0.298 1.00 89.94 75 SER A CA 1
ATOM 591 C C . SER A 1 75 ? 19.858 -2.494 -1.644 1.00 89.94 75 SER A C 1
ATOM 593 O O . SER A 1 75 ? 20.541 -1.686 -2.281 1.00 89.94 75 SER A O 1
ATOM 595 N N . ILE A 1 76 ? 19.623 -3.730 -2.069 1.00 92.06 76 ILE A N 1
ATOM 596 C CA . ILE A 1 76 ? 19.876 -4.199 -3.425 1.00 92.06 76 ILE A CA 1
ATOM 597 C C . ILE A 1 76 ? 18.575 -4.756 -3.982 1.00 92.06 76 ILE A C 1
ATOM 599 O O . ILE A 1 76 ? 18.013 -5.687 -3.411 1.00 92.06 76 ILE A O 1
ATOM 603 N N . GLN A 1 77 ? 18.146 -4.222 -5.120 1.00 94.38 77 GLN A N 1
ATOM 604 C CA . GLN A 1 77 ? 17.004 -4.693 -5.889 1.00 94.38 77 GLN A CA 1
ATOM 605 C C . GLN A 1 77 ? 17.478 -5.333 -7.195 1.00 94.38 77 GLN A C 1
ATOM 607 O O . GLN A 1 77 ? 18.368 -4.810 -7.870 1.00 94.38 77 GLN A O 1
ATOM 612 N N . ARG A 1 78 ? 16.883 -6.465 -7.581 1.00 94.06 78 ARG A N 1
ATOM 613 C CA . ARG A 1 78 ? 17.129 -7.088 -8.887 1.00 94.06 78 ARG A CA 1
ATOM 614 C C . ARG A 1 78 ? 16.769 -6.111 -10.004 1.00 94.06 78 ARG A C 1
ATOM 616 O O . ARG A 1 78 ? 15.631 -5.661 -10.096 1.00 94.06 78 ARG A O 1
ATOM 623 N N . PHE A 1 79 ? 17.726 -5.843 -10.885 1.00 91.69 79 PHE A N 1
ATOM 624 C CA . PHE A 1 79 ? 17.508 -5.065 -12.094 1.00 91.69 79 PHE A CA 1
ATOM 625 C C . PHE A 1 79 ? 16.491 -5.770 -12.990 1.00 91.69 79 PHE A C 1
ATOM 627 O O . PHE A 1 79 ? 16.586 -6.973 -13.251 1.00 91.69 79 PHE A O 1
ATOM 634 N N . VAL A 1 80 ? 15.532 -5.001 -13.492 1.00 89.75 80 VAL A N 1
ATOM 635 C CA . VAL A 1 80 ? 14.532 -5.482 -14.439 1.00 89.75 80 VAL A CA 1
ATOM 636 C C . VAL A 1 80 ? 14.851 -4.897 -15.807 1.00 89.75 80 VAL A C 1
ATOM 638 O O . VAL A 1 80 ? 14.767 -3.681 -15.971 1.00 89.75 80 VAL A O 1
ATOM 641 N N . PRO A 1 81 ? 15.203 -5.726 -16.805 1.00 88.25 81 PRO A N 1
ATOM 642 C CA . PRO A 1 81 ? 15.391 -5.248 -18.165 1.00 88.25 81 PRO A CA 1
ATOM 643 C C . PRO A 1 81 ? 14.105 -4.615 -18.700 1.00 88.25 81 PRO A C 1
ATOM 645 O O . PRO A 1 81 ? 13.080 -5.284 -18.836 1.00 88.25 81 PRO A O 1
ATOM 648 N N . HIS A 1 82 ? 14.188 -3.339 -19.044 1.00 88.19 82 HIS A N 1
ATOM 649 C CA . HIS A 1 82 ? 13.102 -2.542 -19.602 1.00 88.19 82 HIS A CA 1
ATOM 650 C C . HIS A 1 82 ? 13.655 -1.650 -20.717 1.00 88.19 82 HIS A C 1
ATOM 652 O O . HIS A 1 82 ? 14.867 -1.475 -20.845 1.00 88.19 82 HIS A O 1
ATOM 658 N N . GLU A 1 83 ? 12.763 -1.148 -21.563 1.00 84.94 83 GLU A N 1
ATOM 659 C CA . GLU A 1 83 ? 13.093 -0.151 -22.595 1.00 84.94 83 GLU A CA 1
ATOM 660 C C . GLU A 1 83 ? 12.417 1.191 -22.324 1.00 84.94 83 GLU A C 1
ATOM 662 O O . GLU A 1 83 ? 12.907 2.213 -22.787 1.00 84.94 83 GLU A O 1
ATOM 667 N N . PHE A 1 84 ? 11.318 1.169 -21.569 1.00 87.62 84 PHE A N 1
ATOM 668 C CA . PHE A 1 84 ? 10.441 2.303 -21.326 1.00 87.62 84 PHE A CA 1
ATOM 669 C C . PHE A 1 84 ? 9.962 2.275 -19.877 1.00 87.62 84 PHE A C 1
ATOM 671 O O . PHE A 1 84 ? 9.764 1.189 -19.309 1.00 87.62 84 PHE A O 1
ATOM 678 N N . ASP A 1 85 ? 9.727 3.452 -19.316 1.00 92.75 85 ASP A N 1
ATOM 679 C CA . ASP A 1 85 ? 8.860 3.611 -18.152 1.00 92.75 85 ASP A CA 1
ATOM 680 C C . ASP A 1 85 ? 7.417 3.908 -18.595 1.00 92.75 85 ASP A C 1
ATOM 682 O O . ASP A 1 85 ? 7.101 3.984 -19.790 1.00 92.75 85 ASP A O 1
ATOM 686 N N . SER A 1 86 ? 6.490 4.002 -17.644 1.00 94.19 86 SER A N 1
ATOM 687 C CA . SER A 1 86 ? 5.082 4.228 -17.967 1.00 94.19 86 SER A CA 1
ATOM 688 C C . SER A 1 86 ? 4.797 5.652 -18.462 1.00 94.19 86 SER A C 1
ATOM 690 O O . SER A 1 86 ? 3.685 5.918 -18.896 1.00 94.19 86 SER A O 1
ATOM 692 N N . GLY A 1 87 ? 5.748 6.582 -18.387 1.00 93.62 87 GLY A N 1
ATOM 693 C CA . GLY A 1 87 ? 5.636 7.948 -18.900 1.00 93.62 87 GLY A CA 1
ATOM 694 C C . GLY A 1 87 ? 5.920 8.037 -20.397 1.00 93.62 87 GLY A C 1
ATOM 695 O O . GLY A 1 87 ? 5.383 8.912 -21.077 1.00 93.62 87 GLY A O 1
ATOM 696 N N . ASP A 1 88 ? 6.690 7.089 -20.932 1.00 92.31 88 ASP A N 1
ATOM 697 C CA . ASP A 1 88 ? 6.966 6.970 -22.368 1.00 92.31 88 ASP A CA 1
ATOM 698 C C . ASP A 1 88 ? 5.769 6.421 -23.166 1.00 92.31 88 ASP A C 1
ATOM 700 O O . ASP A 1 88 ? 5.712 6.535 -24.396 1.00 92.31 88 ASP A O 1
ATOM 704 N N . LEU A 1 89 ? 4.805 5.791 -22.486 1.00 89.62 89 LEU A N 1
ATOM 705 C CA . LEU A 1 89 ? 3.628 5.172 -23.089 1.00 89.62 89 LEU A CA 1
ATOM 706 C C . LEU A 1 89 ? 2.333 5.775 -22.535 1.00 89.62 89 LEU A C 1
ATOM 708 O O . LEU A 1 89 ? 2.206 6.082 -21.361 1.00 89.62 89 LEU A O 1
ATOM 712 N N . GLY A 1 90 ? 1.313 5.895 -23.384 1.00 89.12 90 GLY A N 1
ATOM 713 C CA . GLY A 1 90 ? -0.006 6.340 -22.932 1.00 89.12 90 GLY A CA 1
ATOM 714 C C . GLY A 1 90 ? -0.735 5.254 -22.121 1.00 89.12 90 GLY A C 1
ATOM 715 O O . GLY A 1 90 ? -0.740 4.099 -22.570 1.00 89.12 90 GLY A O 1
ATOM 716 N N . PRO A 1 91 ? -1.470 5.608 -21.043 1.00 93.19 91 PRO A N 1
ATOM 717 C CA . PRO A 1 91 ? -2.167 4.658 -20.174 1.00 93.19 91 PRO A CA 1
ATOM 718 C C . PRO A 1 91 ? -3.024 3.622 -20.897 1.00 93.19 91 PRO A C 1
ATOM 720 O O . PRO A 1 91 ? -3.051 2.471 -20.493 1.00 93.19 91 PRO A O 1
ATOM 723 N N . SER A 1 92 ? -3.639 3.962 -22.036 1.00 91.88 92 SER A N 1
ATOM 724 C CA . SER A 1 92 ? -4.416 3.032 -22.888 1.00 91.88 92 SER A CA 1
ATOM 725 C C . SER A 1 92 ? -3.708 1.719 -23.284 1.00 91.88 92 SER A C 1
ATOM 727 O O . SER A 1 92 ? -4.357 0.769 -23.740 1.00 91.88 92 SER A O 1
ATOM 729 N N . ARG A 1 93 ? -2.376 1.664 -23.157 1.00 91.50 93 ARG A N 1
ATOM 730 C CA . ARG A 1 93 ? -1.552 0.490 -23.462 1.00 91.50 93 ARG A CA 1
ATOM 731 C C . ARG A 1 93 ? -1.342 -0.434 -22.271 1.00 91.50 93 ARG A C 1
ATOM 733 O O . ARG A 1 93 ? -0.884 -1.548 -22.488 1.00 91.50 93 ARG A O 1
ATOM 740 N N . PHE A 1 94 ? -1.651 -0.011 -21.052 1.00 94.81 94 PHE A N 1
ATOM 741 C CA . PHE A 1 94 ? -1.356 -0.785 -19.849 1.00 94.81 94 PHE A CA 1
ATOM 742 C C . PHE A 1 94 ? -2.446 -1.805 -19.536 1.00 94.81 94 PHE A C 1
ATOM 744 O O . PHE A 1 94 ? -3.639 -1.564 -19.743 1.00 94.81 94 PHE A O 1
ATOM 751 N N . SER A 1 95 ? -2.013 -2.958 -19.036 1.00 95.56 95 SER A N 1
ATOM 752 C CA . SER A 1 95 ? -2.869 -4.024 -18.522 1.00 95.56 95 SER A CA 1
ATOM 753 C C . SER A 1 95 ? -3.639 -3.537 -17.295 1.00 95.56 95 SER A C 1
ATOM 755 O O . SER A 1 95 ? -3.043 -2.975 -16.378 1.00 95.56 95 SER A O 1
ATOM 757 N N . ILE A 1 96 ? -4.958 -3.762 -17.269 1.00 97.56 96 ILE A N 1
ATOM 758 C CA . ILE A 1 96 ? -5.808 -3.425 -16.112 1.00 97.56 96 ILE A CA 1
ATOM 759 C C . ILE A 1 96 ? -5.280 -4.132 -14.866 1.00 97.56 96 ILE A C 1
ATOM 761 O O . ILE A 1 96 ? -5.050 -3.483 -13.851 1.00 97.56 96 ILE A O 1
ATOM 765 N N . SER A 1 97 ? -4.997 -5.435 -14.981 1.00 97.44 97 SER A N 1
ATOM 766 C CA . SER A 1 97 ? -4.515 -6.215 -13.845 1.00 97.44 97 SER A CA 1
ATOM 767 C C . SER A 1 97 ? -3.179 -5.688 -13.330 1.00 97.44 97 SER A C 1
ATOM 769 O O . SER A 1 97 ? -3.037 -5.472 -12.137 1.00 97.44 97 SER A O 1
ATOM 771 N N . SER A 1 98 ? -2.216 -5.371 -14.201 1.00 97.12 98 SER A N 1
ATOM 772 C CA . SER A 1 98 ? -0.954 -4.757 -13.758 1.00 97.12 98 SER A CA 1
ATOM 773 C C . SER A 1 98 ? -1.168 -3.461 -12.961 1.00 97.12 98 SER A C 1
ATOM 775 O O . SER A 1 98 ? -0.549 -3.282 -11.915 1.00 97.12 98 SER A O 1
ATOM 777 N N . VAL A 1 99 ? -2.061 -2.575 -13.420 1.00 98.56 99 VAL A N 1
ATOM 778 C CA . VAL A 1 99 ? -2.383 -1.324 -12.711 1.00 98.56 99 VAL A CA 1
ATOM 779 C C . VAL A 1 99 ? -3.036 -1.610 -11.358 1.00 98.56 99 VAL A C 1
ATOM 781 O O . VAL A 1 99 ? -2.633 -1.027 -10.356 1.00 98.56 99 VAL A O 1
ATOM 784 N N . HIS A 1 100 ? -3.990 -2.543 -11.308 1.00 98.81 100 HIS A N 1
ATOM 785 C CA . HIS A 1 100 ? -4.646 -2.954 -10.067 1.00 98.81 100 HIS A CA 1
ATOM 786 C C . HIS A 1 100 ? -3.665 -3.527 -9.050 1.00 98.81 100 HIS A C 1
ATOM 788 O O . HIS A 1 100 ? -3.675 -3.104 -7.898 1.00 98.81 100 HIS A O 1
ATOM 794 N N . ARG A 1 101 ? -2.788 -4.447 -9.467 1.00 98.75 101 ARG A N 1
ATOM 795 C CA . ARG A 1 101 ? -1.821 -5.083 -8.563 1.00 98.75 101 ARG A CA 1
ATOM 796 C C . ARG A 1 101 ? -0.846 -4.060 -7.971 1.00 98.75 101 ARG A C 1
ATOM 798 O O . ARG A 1 101 ? -0.615 -4.077 -6.766 1.00 98.75 101 ARG A O 1
ATOM 805 N N . ILE A 1 102 ? -0.355 -3.117 -8.783 1.00 98.81 102 ILE A N 1
ATOM 806 C CA . ILE A 1 102 ? 0.489 -2.006 -8.309 1.00 98.81 102 ILE A CA 1
ATOM 807 C C . ILE A 1 102 ? -0.286 -1.099 -7.345 1.00 98.81 102 ILE A C 1
ATOM 809 O O . ILE A 1 102 ? 0.201 -0.817 -6.253 1.00 98.81 102 ILE A O 1
ATOM 813 N N . GLY A 1 103 ? -1.501 -0.684 -7.711 1.00 98.81 103 GLY A N 1
ATOM 814 C CA . GLY A 1 103 ? -2.310 0.205 -6.880 1.00 98.81 103 GLY A CA 1
ATOM 815 C C . GLY A 1 103 ? -2.694 -0.400 -5.530 1.00 98.81 103 GLY A C 1
ATOM 816 O O . GLY A 1 103 ? -2.631 0.285 -4.514 1.00 98.81 103 GLY A O 1
ATOM 817 N N . ILE A 1 104 ? -3.006 -1.699 -5.492 1.00 98.94 104 ILE A N 1
ATOM 818 C CA . ILE A 1 104 ? -3.261 -2.454 -4.256 1.00 98.94 104 ILE A CA 1
ATOM 819 C C . ILE A 1 104 ? -2.058 -2.377 -3.309 1.00 98.94 104 ILE A C 1
ATOM 821 O O . ILE A 1 104 ? -2.228 -2.119 -2.116 1.00 98.94 104 ILE A O 1
ATOM 825 N N . LEU A 1 105 ? -0.842 -2.580 -3.824 1.00 98.88 105 LEU A N 1
ATOM 826 C CA . LEU A 1 105 ? 0.369 -2.467 -3.017 1.00 98.88 105 LEU A CA 1
ATOM 827 C C . LEU A 1 105 ? 0.617 -1.024 -2.572 1.00 98.88 105 LEU A C 1
ATOM 829 O O . LEU A 1 105 ? 0.846 -0.789 -1.390 1.00 98.88 105 LEU A O 1
ATOM 833 N N . ASP A 1 106 ? 0.536 -0.055 -3.483 1.00 98.88 106 ASP A N 1
ATOM 834 C CA . ASP A 1 106 ? 0.790 1.353 -3.164 1.00 98.88 106 ASP A CA 1
ATOM 835 C C . ASP A 1 106 ? -0.180 1.908 -2.114 1.00 98.88 106 ASP A C 1
ATOM 837 O O . ASP A 1 106 ? 0.244 2.679 -1.253 1.00 98.88 106 ASP A O 1
ATOM 841 N N . ILE A 1 107 ? -1.447 1.476 -2.138 1.00 98.81 107 ILE A N 1
ATOM 842 C CA . ILE A 1 107 ? -2.432 1.781 -1.096 1.00 98.81 107 ILE A CA 1
ATOM 843 C C . ILE A 1 107 ? -1.958 1.239 0.252 1.00 98.81 107 ILE A C 1
ATOM 845 O O . ILE A 1 107 ? -1.868 2.000 1.210 1.00 98.81 107 ILE A O 1
ATOM 849 N N . ARG A 1 108 ? -1.598 -0.049 0.339 1.00 98.62 108 ARG A N 1
ATOM 850 C CA . ARG A 1 108 ? -1.125 -0.658 1.599 1.00 98.62 108 ARG A CA 1
ATOM 851 C C . ARG A 1 108 ? 0.113 0.036 2.148 1.00 98.62 108 ARG A C 1
ATOM 853 O O . ARG A 1 108 ? 0.259 0.169 3.359 1.00 98.62 108 ARG A O 1
ATOM 860 N N . LEU A 1 109 ? 1.009 0.451 1.259 1.00 98.56 109 LEU A N 1
ATOM 861 C CA . LEU A 1 109 ? 2.256 1.102 1.630 1.00 98.56 109 LEU A CA 1
ATOM 862 C C . LEU A 1 109 ? 2.103 2.604 1.894 1.00 98.56 109 LEU A C 1
ATOM 864 O O . LEU A 1 109 ? 3.065 3.203 2.369 1.00 98.56 109 LEU A O 1
ATOM 868 N N . LEU A 1 110 ? 0.961 3.215 1.561 1.00 98.38 110 LEU A N 1
ATOM 869 C CA . LEU A 1 110 ? 0.794 4.668 1.477 1.00 98.38 110 LEU A CA 1
ATOM 870 C C . LEU A 1 110 ? 1.971 5.313 0.723 1.00 98.38 110 LEU A C 1
ATOM 872 O O . LEU A 1 110 ? 2.765 6.070 1.284 1.00 98.38 110 LEU A O 1
ATOM 876 N N . ASN A 1 111 ? 2.156 4.914 -0.537 1.00 98.19 111 ASN A N 1
ATOM 877 C CA . ASN A 1 111 ? 3.270 5.400 -1.346 1.00 98.19 111 ASN A CA 1
ATOM 878 C C . ASN A 1 111 ? 3.091 6.889 -1.690 1.00 98.19 111 ASN A C 1
ATOM 880 O O . ASN A 1 111 ? 2.129 7.257 -2.364 1.00 98.19 111 ASN A O 1
ATOM 884 N N . ILE A 1 112 ? 4.020 7.739 -1.244 1.00 96.50 112 ILE A N 1
ATOM 885 C CA . ILE A 1 112 ? 3.950 9.193 -1.468 1.00 96.50 112 ILE A CA 1
ATOM 886 C C . ILE A 1 112 ? 4.660 9.640 -2.752 1.00 96.50 112 ILE A C 1
ATOM 888 O O . ILE A 1 112 ? 4.733 10.833 -3.022 1.00 96.50 112 ILE A O 1
ATOM 892 N N . ASP A 1 113 ? 5.185 8.698 -3.544 1.00 96.38 113 ASP A N 1
ATOM 893 C CA . ASP A 1 113 ? 5.961 9.001 -4.751 1.00 96.38 113 ASP A CA 1
ATOM 894 C C . ASP A 1 113 ? 5.761 7.963 -5.873 1.00 96.38 113 ASP A C 1
ATOM 896 O O . ASP A 1 113 ? 6.694 7.596 -6.591 1.00 96.38 113 ASP A O 1
ATOM 900 N N . ARG A 1 114 ? 4.543 7.435 -6.070 1.00 97.62 114 ARG A N 1
ATOM 901 C CA . ARG A 1 114 ? 4.268 6.591 -7.245 1.00 97.62 114 ARG A CA 1
ATOM 902 C C . ARG A 1 114 ? 4.036 7.471 -8.472 1.00 97.62 114 ARG A C 1
ATOM 904 O O . ARG A 1 114 ? 2.897 7.725 -8.852 1.00 97.62 114 ARG A O 1
ATOM 911 N N . HIS A 1 115 ? 5.115 7.898 -9.118 1.00 96.62 115 HIS A N 1
ATOM 912 C CA . HIS A 1 115 ? 5.075 8.579 -10.415 1.00 96.62 115 HIS A CA 1
ATOM 913 C C . HIS A 1 115 ? 5.393 7.633 -11.586 1.00 96.62 115 HIS A C 1
ATOM 915 O O . HIS A 1 115 ? 5.856 6.506 -11.386 1.00 96.62 115 HIS A O 1
ATOM 921 N N . THR A 1 116 ? 5.215 8.096 -12.828 1.00 96.00 116 THR A N 1
ATOM 922 C CA . THR A 1 116 ? 5.433 7.284 -14.042 1.00 96.00 116 THR A CA 1
ATOM 923 C C . THR A 1 116 ? 6.828 6.656 -14.135 1.00 96.00 116 THR A C 1
ATOM 925 O O . THR A 1 116 ? 6.960 5.479 -14.457 1.00 96.00 116 THR A O 1
ATOM 928 N N . GLY A 1 117 ? 7.872 7.409 -13.775 1.00 94.69 117 GLY A N 1
ATOM 929 C CA . GLY A 1 117 ? 9.256 6.915 -13.751 1.00 94.69 117 GLY A CA 1
ATOM 930 C C . GLY A 1 117 ? 9.522 5.765 -12.764 1.00 94.69 117 GLY A C 1
ATOM 931 O O . GLY A 1 117 ? 10.536 5.085 -12.889 1.00 94.69 117 GLY A O 1
ATOM 932 N N . ASN A 1 118 ? 8.607 5.503 -11.821 1.00 96.69 118 ASN A N 1
ATOM 933 C CA . ASN A 1 118 ? 8.715 4.410 -10.849 1.00 96.69 118 ASN A CA 1
ATOM 934 C C . ASN A 1 118 ? 7.940 3.158 -11.297 1.00 96.69 118 ASN A C 1
ATOM 936 O O . ASN A 1 118 ? 7.787 2.207 -10.528 1.00 96.69 118 ASN A O 1
ATOM 940 N N . ILE A 1 119 ? 7.423 3.147 -12.527 1.00 97.38 119 ILE A N 1
ATOM 941 C CA . ILE A 1 119 ? 6.655 2.041 -13.096 1.00 97.38 119 ILE A CA 1
ATOM 942 C C . ILE A 1 119 ? 7.290 1.659 -14.429 1.00 97.38 119 ILE A C 1
ATOM 944 O O . ILE A 1 119 ? 7.168 2.364 -15.427 1.00 97.38 119 ILE A O 1
ATOM 948 N N . LEU A 1 120 ? 7.964 0.515 -14.462 1.00 95.81 120 LEU A N 1
ATOM 949 C CA . LEU A 1 120 ? 8.623 0.034 -15.670 1.00 95.81 120 LEU A CA 1
ATOM 950 C C . LEU A 1 120 ? 7.642 -0.708 -16.572 1.00 95.81 120 LEU A C 1
ATOM 952 O O . LEU A 1 120 ? 6.779 -1.450 -16.100 1.00 95.81 120 LEU A O 1
ATOM 956 N N . VAL A 1 121 ? 7.843 -0.592 -17.882 1.00 93.12 121 VAL A N 1
ATOM 957 C CA . VAL A 1 121 ? 7.128 -1.391 -18.878 1.00 93.12 121 VAL A CA 1
ATOM 958 C C . VAL A 1 121 ? 7.946 -2.637 -19.198 1.00 93.12 121 VAL A C 1
ATOM 960 O O . VAL A 1 121 ? 9.106 -2.555 -19.615 1.00 93.12 121 VAL A O 1
ATOM 963 N N . ASN A 1 122 ? 7.345 -3.817 -19.031 1.00 85.19 122 ASN A N 1
ATOM 964 C CA . ASN A 1 122 ? 8.042 -5.078 -19.263 1.00 85.19 122 ASN A CA 1
ATOM 965 C C . ASN A 1 122 ? 8.528 -5.184 -20.720 1.00 85.19 122 ASN A C 1
ATOM 967 O O . ASN A 1 122 ? 7.746 -5.075 -21.665 1.00 85.19 122 ASN A O 1
ATOM 971 N N . LYS A 1 123 ? 9.820 -5.484 -20.906 1.00 75.06 123 LYS A N 1
ATOM 972 C CA . LYS A 1 123 ? 10.475 -5.607 -22.220 1.00 75.06 123 LYS A CA 1
ATOM 973 C C . LYS A 1 123 ? 9.809 -6.610 -23.169 1.00 75.06 123 LYS A C 1
ATOM 975 O O . LYS A 1 123 ? 9.944 -6.499 -24.385 1.00 75.06 123 LYS A O 1
ATOM 980 N N . SER A 1 124 ? 9.069 -7.588 -22.650 1.00 73.44 124 SER A N 1
ATOM 981 C CA . SER A 1 124 ? 8.306 -8.527 -23.485 1.00 73.44 124 SER A CA 1
ATOM 982 C C . SER A 1 124 ? 7.279 -7.814 -24.378 1.00 73.44 124 SER A C 1
ATOM 984 O O . SER A 1 124 ? 6.999 -8.286 -25.479 1.00 73.44 124 SER A O 1
ATOM 986 N N . TYR A 1 125 ? 6.797 -6.639 -2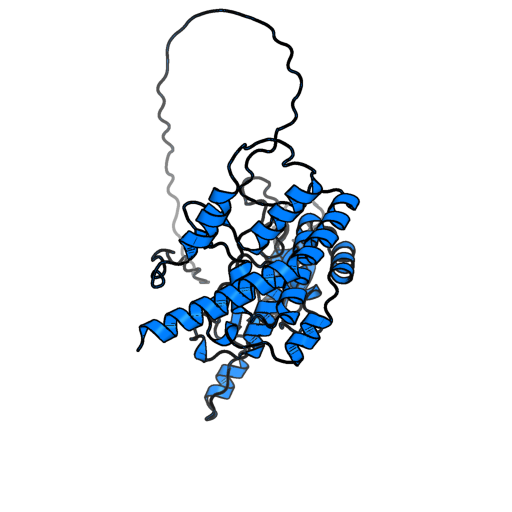3.960 1.00 69.62 125 TYR A N 1
ATOM 987 C CA . TYR A 1 125 ? 5.864 -5.816 -24.724 1.00 69.62 125 TYR A CA 1
ATOM 988 C C . TYR A 1 125 ? 6.435 -5.360 -26.078 1.00 69.62 125 TYR A C 1
ATOM 990 O O . TYR A 1 125 ? 5.751 -5.467 -27.097 1.00 69.62 125 TYR A O 1
ATOM 998 N N . SER A 1 126 ? 7.697 -4.915 -26.141 1.00 65.62 126 SER A N 1
ATOM 999 C CA . SER A 1 126 ? 8.284 -4.421 -27.399 1.00 65.62 126 SER A CA 1
ATOM 1000 C C . SER A 1 126 ? 8.489 -5.531 -28.431 1.00 65.62 126 SER A C 1
ATOM 1002 O O . SER A 1 126 ? 8.303 -5.307 -29.627 1.00 65.62 126 SER A O 1
ATOM 1004 N N . LYS A 1 127 ? 8.766 -6.759 -27.974 1.00 65.75 127 LYS A N 1
ATOM 1005 C CA . LYS A 1 127 ? 8.838 -7.951 -28.833 1.00 65.75 127 LYS A CA 1
ATOM 1006 C C . LYS A 1 127 ? 7.467 -8.367 -29.366 1.00 65.75 127 LYS A C 1
ATOM 1008 O O . LYS A 1 127 ? 7.359 -8.784 -30.515 1.00 65.75 127 LYS A O 1
ATOM 1013 N N . GLN A 1 128 ? 6.425 -8.240 -28.545 1.00 63.47 128 GLN A N 1
ATOM 1014 C CA . GLN A 1 128 ? 5.062 -8.637 -28.902 1.00 63.47 128 GLN A CA 1
ATOM 1015 C C . GLN A 1 128 ? 4.372 -7.625 -29.825 1.00 63.47 128 GLN A C 1
ATOM 1017 O O . GLN A 1 128 ? 3.575 -8.041 -30.658 1.00 63.47 128 GLN A O 1
ATOM 1022 N N . LYS A 1 129 ? 4.747 -6.338 -29.772 1.00 59.34 129 LYS A N 1
ATOM 1023 C CA . LYS A 1 129 ? 4.215 -5.258 -30.628 1.00 59.34 129 LYS A CA 1
ATOM 1024 C C . LYS A 1 129 ? 4.370 -5.507 -32.137 1.00 59.34 129 LYS A C 1
ATOM 1026 O O . LYS A 1 129 ? 3.572 -5.002 -32.920 1.00 59.34 129 LYS A O 1
ATOM 1031 N N . ASN A 1 130 ? 5.371 -6.289 -32.547 1.00 58.22 130 ASN A N 1
ATOM 1032 C CA . ASN A 1 130 ? 5.585 -6.660 -33.954 1.00 58.22 130 ASN A CA 1
ATOM 1033 C C . ASN A 1 130 ? 4.655 -7.795 -34.431 1.00 58.22 130 ASN A C 1
ATOM 1035 O O . ASN A 1 130 ? 4.660 -8.146 -35.608 1.00 58.22 130 ASN A O 1
ATOM 1039 N N . SER A 1 131 ? 3.853 -8.352 -33.523 1.00 61.16 131 SER A N 1
ATOM 1040 C CA . SER A 1 131 ? 2.834 -9.373 -33.767 1.00 61.16 131 SER A CA 1
ATOM 1041 C C . SER A 1 131 ? 1.474 -8.680 -33.681 1.00 61.16 131 SER A C 1
ATOM 1043 O O . SER A 1 131 ? 1.185 -8.006 -32.700 1.00 61.16 131 SER A O 1
ATOM 1045 N N . SER A 1 132 ? 0.648 -8.795 -34.711 1.00 57.94 132 SER A N 1
ATOM 1046 C CA . SER A 1 132 ? -0.569 -8.008 -34.944 1.00 57.94 132 SER A CA 1
ATOM 1047 C C . SER A 1 132 ? -1.728 -8.226 -33.943 1.00 57.94 132 SER A C 1
ATOM 1049 O O . SER A 1 132 ? -2.784 -8.691 -34.356 1.00 57.94 132 SER A O 1
ATOM 1051 N N . ASN A 1 133 ? -1.580 -7.865 -32.661 1.00 58.75 133 ASN A N 1
ATOM 1052 C CA . ASN A 1 133 ? -2.669 -7.835 -31.667 1.00 58.75 133 ASN A CA 1
ATOM 1053 C C . ASN A 1 133 ? -2.556 -6.646 -30.688 1.00 58.75 133 ASN A C 1
ATOM 1055 O O . ASN A 1 133 ? -1.458 -6.161 -30.416 1.00 58.75 133 ASN A O 1
ATOM 1059 N N . ASP A 1 134 ? -3.700 -6.219 -30.126 1.00 70.69 134 ASP A N 1
ATOM 1060 C CA . ASP A 1 134 ? -3.866 -5.246 -29.019 1.00 70.69 134 ASP A CA 1
ATOM 1061 C C . ASP A 1 134 ? -3.312 -5.804 -27.692 1.00 70.69 134 ASP A C 1
ATOM 1063 O O . ASP A 1 134 ? -4.012 -5.960 -26.693 1.00 70.69 134 ASP A O 1
ATOM 1067 N N . VAL A 1 135 ? -2.038 -6.193 -27.696 1.00 80.19 135 VAL A N 1
ATOM 1068 C CA . VAL A 1 135 ? -1.336 -6.667 -26.508 1.00 80.19 135 VAL A CA 1
ATOM 1069 C C . VAL A 1 135 ? -1.234 -5.500 -25.534 1.00 80.19 135 VAL A C 1
ATOM 1071 O O . VAL A 1 135 ? -0.703 -4.446 -25.884 1.00 80.19 135 VAL A O 1
ATOM 1074 N N . LYS A 1 136 ? -1.732 -5.679 -24.310 1.00 87.94 136 LYS A N 1
ATOM 1075 C CA . LYS A 1 136 ? -1.515 -4.724 -23.222 1.00 87.94 136 LYS A CA 1
ATOM 1076 C C . LYS A 1 136 ? -0.168 -4.990 -22.553 1.00 87.94 136 LYS A C 1
ATOM 1078 O O . LYS A 1 136 ? 0.248 -6.133 -22.396 1.00 87.94 136 LYS A O 1
ATOM 1083 N N . ALA A 1 137 ? 0.522 -3.922 -22.180 1.00 90.00 137 ALA A N 1
ATOM 1084 C CA . ALA A 1 137 ? 1.793 -3.974 -21.480 1.00 90.00 137 ALA A CA 1
ATOM 1085 C C . ALA A 1 137 ? 1.598 -4.370 -20.011 1.00 90.00 137 ALA A C 1
ATOM 1087 O O . ALA A 1 137 ? 0.800 -3.749 -19.305 1.00 90.00 137 ALA A O 1
ATOM 1088 N N . GLU A 1 138 ? 2.370 -5.356 -19.555 1.00 93.69 138 GLU A N 1
ATOM 1089 C CA . GLU A 1 138 ? 2.550 -5.629 -18.128 1.00 93.69 138 GLU A CA 1
ATOM 1090 C C . GLU A 1 138 ? 3.556 -4.644 -17.521 1.00 93.69 138 GLU A C 1
ATOM 1092 O O . GLU A 1 138 ? 4.527 -4.240 -18.176 1.00 93.69 138 GLU A O 1
ATOM 1097 N N . LEU A 1 139 ? 3.319 -4.278 -16.265 1.00 96.25 139 LEU A N 1
ATOM 1098 C CA . LEU A 1 139 ? 4.066 -3.257 -15.540 1.00 96.25 139 LEU A CA 1
ATOM 1099 C C . LEU A 1 139 ? 4.836 -3.866 -14.367 1.00 96.25 139 LEU A C 1
ATOM 1101 O O . LEU A 1 139 ? 4.466 -4.919 -13.848 1.00 96.25 139 LEU A O 1
ATOM 1105 N N . VAL A 1 140 ? 5.908 -3.196 -13.955 1.00 97.31 140 VAL A N 1
ATOM 1106 C CA . VAL A 1 140 ? 6.726 -3.591 -12.804 1.00 97.31 140 VAL A CA 1
ATOM 1107 C C . VAL A 1 140 ? 6.955 -2.370 -11.910 1.00 97.31 140 VAL A C 1
ATOM 1109 O O . VAL A 1 140 ? 7.574 -1.408 -12.373 1.00 97.31 140 VAL A O 1
ATOM 1112 N N . PRO A 1 141 ? 6.491 -2.380 -10.647 1.00 98.00 141 PRO A N 1
ATOM 1113 C CA . PRO A 1 141 ? 6.746 -1.289 -9.720 1.00 98.00 141 PRO A CA 1
ATOM 1114 C C . PRO A 1 141 ? 8.186 -1.366 -9.203 1.00 98.00 141 PRO A C 1
ATOM 1116 O O . PRO A 1 141 ? 8.653 -2.410 -8.743 1.00 98.00 141 PRO A O 1
ATOM 1119 N N . ILE A 1 142 ? 8.888 -0.241 -9.247 1.00 96.75 142 ILE A N 1
ATOM 1120 C CA . ILE A 1 142 ? 10.214 -0.077 -8.645 1.00 96.75 142 ILE A CA 1
ATOM 1121 C C . ILE A 1 142 ? 10.205 1.123 -7.700 1.00 96.75 142 ILE A C 1
ATOM 1123 O O . ILE A 1 142 ? 9.180 1.778 -7.546 1.00 96.75 142 ILE A O 1
ATOM 1127 N N . ASP A 1 143 ? 11.341 1.381 -7.060 1.00 94.75 143 ASP A N 1
ATOM 1128 C CA . ASP A 1 143 ? 11.570 2.574 -6.240 1.00 94.75 143 ASP A CA 1
ATOM 1129 C C . ASP A 1 143 ? 10.488 2.831 -5.171 1.00 94.75 143 ASP A C 1
ATOM 1131 O O . ASP A 1 143 ? 9.626 3.697 -5.286 1.00 94.75 143 ASP A O 1
ATOM 1135 N N . HIS A 1 144 ? 10.542 2.047 -4.095 1.00 96.75 144 HIS A N 1
ATOM 1136 C CA . HIS A 1 144 ? 9.634 2.185 -2.951 1.00 96.75 144 HIS A CA 1
ATOM 1137 C C . HIS A 1 144 ? 10.299 2.949 -1.791 1.00 96.75 144 HIS A C 1
ATOM 1139 O O . HIS A 1 144 ? 9.933 2.784 -0.630 1.00 96.75 144 HIS A O 1
ATOM 1145 N N . GLY A 1 145 ? 11.316 3.774 -2.072 1.00 93.88 145 GLY A N 1
ATOM 1146 C CA . GLY A 1 145 ? 12.078 4.470 -1.028 1.00 93.88 145 GLY A CA 1
ATOM 1147 C C . GLY A 1 145 ? 11.244 5.476 -0.221 1.00 93.88 145 GLY A C 1
ATOM 1148 O O . GLY A 1 145 ? 11.552 5.760 0.942 1.00 93.88 145 GLY A O 1
ATOM 1149 N N . LEU A 1 146 ? 10.162 5.975 -0.821 1.00 94.56 146 LEU A N 1
ATOM 1150 C CA . LEU A 1 146 ? 9.223 6.930 -0.235 1.00 94.56 146 LEU A CA 1
ATOM 1151 C C . LEU A 1 146 ? 7.849 6.299 0.048 1.00 94.56 146 LEU A C 1
ATOM 1153 O O . LEU A 1 146 ? 6.822 6.952 -0.047 1.00 94.56 146 LEU A O 1
ATOM 1157 N N . CYS A 1 147 ? 7.809 5.026 0.432 1.00 96.75 147 CYS A N 1
ATOM 1158 C CA . CYS A 1 147 ? 6.602 4.417 0.988 1.00 96.75 147 CYS A CA 1
ATOM 1159 C C . CYS A 1 147 ? 6.699 4.282 2.516 1.00 96.75 147 CYS A C 1
ATOM 1161 O O . CYS A 1 147 ? 7.753 4.537 3.100 1.00 96.75 147 CYS A O 1
ATOM 1163 N N . LEU A 1 148 ? 5.617 3.868 3.180 1.00 97.38 148 LEU A N 1
ATOM 1164 C CA . LEU A 1 148 ? 5.554 3.664 4.631 1.00 97.38 148 LEU A CA 1
ATOM 1165 C C . LEU A 1 148 ? 6.060 4.899 5.408 1.00 97.38 148 LEU A C 1
ATOM 1167 O O . LEU A 1 148 ? 7.073 4.822 6.126 1.00 97.38 148 LEU A O 1
ATOM 1171 N N . PRO A 1 149 ? 5.411 6.068 5.242 1.00 95.75 149 PRO A N 1
ATOM 1172 C CA . PRO A 1 149 ? 5.761 7.263 6.000 1.00 95.75 149 PRO A CA 1
ATOM 1173 C C . PRO A 1 149 ? 5.533 7.036 7.501 1.00 95.75 149 PRO A C 1
ATOM 1175 O O . PRO A 1 149 ? 5.012 6.012 7.933 1.00 95.75 149 PRO A O 1
ATOM 1178 N N . GLU A 1 150 ? 6.010 7.956 8.334 1.00 94.06 150 GLU A N 1
ATOM 1179 C CA . GLU A 1 150 ? 5.839 7.864 9.797 1.00 94.06 150 GLU A CA 1
ATOM 1180 C C . GLU A 1 150 ? 4.611 8.633 10.298 1.00 94.06 150 GLU A C 1
ATOM 1182 O O . GLU A 1 150 ? 4.238 8.505 11.465 1.00 94.06 150 GLU A O 1
ATOM 1187 N N . VAL A 1 151 ? 4.027 9.436 9.413 1.00 93.81 151 VAL A N 1
ATOM 1188 C CA . VAL A 1 151 ? 2.809 10.225 9.583 1.00 93.81 151 VAL A CA 1
ATOM 1189 C C . VAL A 1 151 ? 1.886 9.912 8.410 1.00 93.81 151 VAL A C 1
ATOM 1191 O O . VAL A 1 151 ? 2.365 9.522 7.345 1.00 93.81 151 VAL A O 1
ATOM 1194 N N . LEU A 1 152 ? 0.580 10.053 8.608 1.00 92.38 152 LEU A N 1
ATOM 1195 C CA . LEU A 1 152 ? -0.405 9.950 7.539 1.00 92.38 152 LEU A CA 1
ATOM 1196 C C . LEU A 1 152 ? -0.245 11.190 6.650 1.00 92.38 152 LEU A C 1
ATOM 1198 O O . LEU A 1 152 ? -0.732 12.271 6.983 1.00 92.38 152 LEU A O 1
ATOM 1202 N N . ASP A 1 153 ? 0.555 11.023 5.603 1.00 91.06 153 ASP A N 1
ATOM 1203 C CA . ASP A 1 153 ? 0.900 12.045 4.619 1.00 91.06 153 ASP A CA 1
ATOM 1204 C C . ASP A 1 153 ? 0.054 11.866 3.352 1.00 91.06 153 ASP A C 1
ATOM 1206 O O . ASP A 1 153 ? -0.579 10.823 3.168 1.00 91.06 153 ASP A O 1
ATOM 1210 N N . ASP A 1 154 ? 0.056 12.875 2.486 1.00 92.44 154 ASP A N 1
ATOM 1211 C CA . ASP A 1 154 ? -0.680 12.833 1.223 1.00 92.44 154 ASP A CA 1
ATOM 1212 C C . ASP A 1 154 ? 0.027 11.899 0.223 1.00 92.44 154 ASP A C 1
ATOM 1214 O O . ASP A 1 154 ? 1.167 12.178 -0.170 1.00 92.44 154 ASP A O 1
ATOM 1218 N N . PRO A 1 155 ? -0.587 10.771 -0.182 1.00 95.69 155 PRO A N 1
ATOM 1219 C CA . PRO A 1 155 ? 0.025 9.889 -1.157 1.00 95.69 155 PRO A CA 1
ATOM 1220 C C . PRO A 1 155 ? 0.010 10.501 -2.560 1.00 95.69 155 PRO A C 1
ATOM 1222 O O . PRO A 1 155 ? -0.882 11.266 -2.922 1.00 95.69 155 PRO A O 1
ATOM 1225 N N . TYR A 1 156 ? 0.957 10.079 -3.398 1.00 95.94 156 TYR A N 1
ATOM 1226 C CA . TYR A 1 156 ? 0.958 10.419 -4.817 1.00 95.94 156 TYR A CA 1
ATOM 1227 C C . TYR A 1 156 ? 0.829 9.148 -5.647 1.00 95.94 156 TYR A C 1
ATOM 1229 O O . TYR A 1 156 ? 1.733 8.312 -5.663 1.00 95.94 156 TYR A O 1
ATOM 1237 N N . PHE A 1 157 ? -0.302 9.018 -6.341 1.00 97.81 157 PHE A N 1
ATOM 1238 C CA . PHE A 1 157 ? -0.652 7.853 -7.145 1.00 97.81 157 PHE A CA 1
ATOM 1239 C C . PHE A 1 157 ? -0.877 8.252 -8.602 1.00 97.81 157 PHE A C 1
ATOM 1241 O O . PHE A 1 157 ? -1.968 8.664 -8.982 1.00 97.81 157 PHE A O 1
ATOM 1248 N N . GLU A 1 158 ? 0.125 8.069 -9.456 1.00 97.06 158 GLU A N 1
ATOM 1249 C CA . GLU A 1 158 ? -0.005 8.341 -10.893 1.00 97.06 158 GLU A CA 1
ATOM 1250 C C . GLU A 1 158 ? -1.137 7.526 -11.541 1.00 97.06 158 GLU A C 1
ATOM 1252 O O . GLU A 1 158 ? -1.897 8.031 -12.370 1.00 97.06 158 GLU A O 1
ATOM 1257 N N . TRP A 1 159 ? -1.304 6.268 -11.116 1.00 98.00 159 TRP A N 1
ATOM 1258 C CA . TRP A 1 159 ? -2.349 5.387 -11.633 1.00 98.00 159 TRP A CA 1
ATOM 1259 C C . TRP A 1 159 ? -3.768 5.859 -11.306 1.00 98.00 159 TRP A C 1
ATOM 1261 O O . TRP A 1 159 ? -4.707 5.407 -11.962 1.00 98.00 159 TRP A O 1
ATOM 1271 N N . LEU A 1 160 ? -3.947 6.778 -10.348 1.00 97.19 160 LEU A N 1
ATOM 1272 C CA . LEU A 1 160 ? -5.258 7.315 -9.970 1.00 97.19 160 LEU A CA 1
ATOM 1273 C C . LEU A 1 160 ? -5.956 7.993 -11.153 1.00 97.19 160 LEU A C 1
ATOM 1275 O O . LEU A 1 160 ? -7.179 8.017 -11.232 1.00 97.19 160 LEU A O 1
ATOM 1279 N N . HIS A 1 161 ? -5.181 8.521 -12.100 1.00 94.12 161 HIS A N 1
ATOM 1280 C CA . HIS A 1 161 ? -5.694 9.230 -13.270 1.00 94.12 161 HIS A CA 1
ATOM 1281 C C . HIS A 1 161 ? -5.812 8.343 -14.515 1.00 94.12 161 HIS A C 1
ATOM 1283 O O . HIS A 1 161 ? -6.143 8.828 -15.602 1.00 94.12 161 HIS A O 1
ATOM 1289 N N . TRP A 1 162 ? -5.514 7.049 -14.394 1.00 97.69 162 TRP A N 1
ATOM 1290 C CA . TRP A 1 162 ? -5.550 6.120 -15.515 1.00 97.69 162 TRP A CA 1
ATOM 1291 C C . TRP A 1 162 ? -6.931 5.460 -15.625 1.00 97.69 162 TRP A C 1
ATOM 1293 O O . TRP A 1 162 ? -7.487 5.043 -14.610 1.00 97.69 162 TRP A O 1
ATOM 1303 N N . PRO A 1 163 ? -7.489 5.281 -16.841 1.00 97.38 163 PRO A N 1
ATOM 1304 C CA . PRO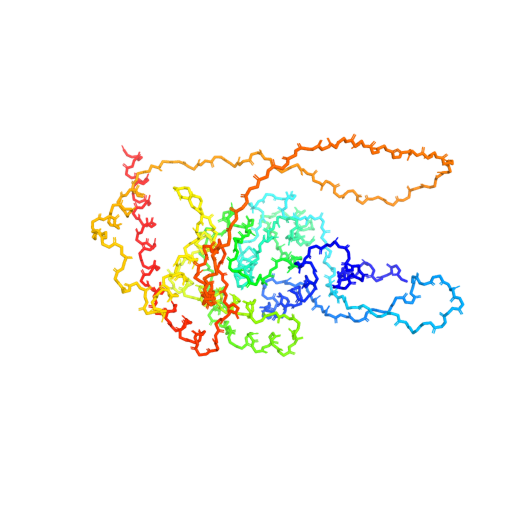 A 1 163 ? -8.812 4.674 -17.020 1.00 97.38 163 PRO A CA 1
ATOM 1305 C C . PRO A 1 163 ? -8.960 3.298 -16.360 1.00 97.38 163 PRO A C 1
ATOM 1307 O O . PRO A 1 163 ? -10.047 2.940 -15.916 1.00 97.38 163 PRO A O 1
ATOM 1310 N N . GLN A 1 164 ? -7.864 2.541 -16.270 1.00 98.12 164 GLN A N 1
ATOM 1311 C CA . GLN A 1 164 ? -7.802 1.247 -15.599 1.00 98.12 164 GLN A CA 1
ATOM 1312 C C . GLN A 1 164 ? -8.244 1.329 -14.138 1.00 98.12 164 GLN A C 1
ATOM 1314 O O . GLN A 1 164 ? -8.959 0.441 -13.703 1.00 98.12 164 GLN A O 1
ATOM 1319 N N . ALA A 1 165 ? -7.896 2.392 -13.403 1.00 98.38 165 ALA A N 1
ATOM 1320 C CA . ALA A 1 165 ? -8.258 2.520 -11.991 1.00 98.38 165 ALA A CA 1
ATOM 1321 C C . ALA A 1 165 ? -9.775 2.652 -11.768 1.00 98.38 165 ALA A C 1
ATOM 1323 O O . ALA A 1 165 ? -10.273 2.348 -10.686 1.00 98.38 165 ALA A O 1
ATOM 1324 N N . THR A 1 166 ? -10.525 3.057 -12.798 1.00 97.75 166 THR A N 1
ATOM 1325 C CA . THR A 1 166 ? -11.993 3.158 -12.747 1.00 97.75 166 THR A CA 1
ATOM 1326 C C . THR A 1 166 ? -12.690 1.802 -12.918 1.00 97.75 166 THR A C 1
ATOM 1328 O O . THR A 1 166 ? -13.896 1.687 -12.689 1.00 97.75 166 THR A O 1
ATOM 1331 N N . VAL A 1 167 ? -11.945 0.766 -13.323 1.00 97.88 167 VAL A N 1
ATOM 1332 C CA . VAL A 1 167 ? -12.466 -0.581 -13.562 1.00 97.88 167 VAL A CA 1
ATOM 1333 C C . VAL A 1 167 ? -12.619 -1.317 -12.221 1.00 97.88 167 VAL A C 1
ATOM 1335 O O . VAL A 1 167 ? -11.747 -1.207 -11.360 1.00 97.88 167 VAL A O 1
ATOM 1338 N N . PRO A 1 168 ? -13.710 -2.077 -12.003 1.00 98.06 168 PRO A N 1
ATOM 1339 C CA . PRO A 1 168 ? -13.843 -2.909 -10.810 1.00 98.06 168 PRO A CA 1
ATOM 1340 C C . PRO A 1 168 ? -12.712 -3.937 -10.692 1.00 98.06 168 PRO A C 1
ATOM 1342 O O . PRO A 1 168 ? -12.263 -4.486 -11.701 1.00 98.06 168 PRO A O 1
ATOM 1345 N N . PHE A 1 169 ? -12.302 -4.248 -9.461 1.00 98.62 169 PHE A N 1
ATOM 1346 C CA . PHE A 1 169 ? -11.391 -5.363 -9.208 1.00 98.62 169 PHE A CA 1
ATOM 1347 C C . PHE A 1 169 ? -11.975 -6.681 -9.727 1.00 98.62 169 PHE A C 1
ATOM 1349 O O . PHE A 1 169 ? -13.173 -6.945 -9.604 1.00 98.62 169 PHE A O 1
ATOM 1356 N N . SER A 1 170 ? -11.107 -7.516 -10.286 1.00 98.31 170 SER A N 1
ATOM 1357 C CA . SER A 1 170 ? -11.423 -8.901 -10.633 1.00 98.31 170 SER A CA 1
ATOM 1358 C C . SER A 1 170 ? -11.545 -9.779 -9.384 1.00 98.31 170 SER A C 1
ATOM 1360 O O . SER A 1 170 ? -11.031 -9.434 -8.319 1.00 98.31 170 SER A O 1
ATOM 1362 N N . ASP A 1 171 ? -12.162 -10.955 -9.517 1.00 98.38 171 ASP A N 1
ATOM 1363 C CA . ASP A 1 171 ? -12.269 -11.915 -8.407 1.00 98.38 171 ASP A CA 1
ATOM 1364 C C . ASP A 1 171 ? -10.893 -12.346 -7.878 1.00 98.38 171 ASP A C 1
ATOM 1366 O O . ASP A 1 171 ? -10.719 -12.479 -6.672 1.00 98.38 171 ASP A O 1
ATOM 1370 N N . TYR A 1 172 ? -9.895 -12.466 -8.761 1.00 98.25 172 TYR A N 1
ATOM 1371 C CA . TYR A 1 172 ? -8.511 -12.771 -8.384 1.00 98.25 172 TYR A CA 1
ATOM 1372 C C . TYR A 1 172 ? -7.890 -11.677 -7.499 1.00 98.25 172 TYR A C 1
ATOM 1374 O O . TYR A 1 172 ? -7.218 -11.962 -6.510 1.00 98.25 172 TYR A O 1
ATOM 1382 N N . GLU A 1 173 ? -8.135 -10.408 -7.828 1.00 98.69 173 GLU A N 1
ATOM 1383 C CA . GLU A 1 173 ? -7.656 -9.273 -7.033 1.00 98.69 173 GLU A CA 1
ATOM 1384 C C . GLU A 1 173 ? -8.404 -9.164 -5.699 1.00 98.69 173 GLU A C 1
ATOM 1386 O O . GLU A 1 173 ? -7.789 -8.890 -4.670 1.00 98.69 173 GLU A O 1
ATOM 1391 N N . LEU A 1 174 ? -9.714 -9.426 -5.693 1.00 98.69 174 LEU A N 1
ATOM 1392 C CA . LEU A 1 174 ? -10.524 -9.444 -4.475 1.00 98.69 174 LEU A CA 1
ATOM 1393 C C . LEU A 1 174 ? -10.135 -10.590 -3.535 1.00 98.69 174 LEU A C 1
ATOM 1395 O O . LEU A 1 174 ? -10.082 -10.380 -2.324 1.00 98.69 174 LEU A O 1
ATOM 1399 N N . GLU A 1 175 ? -9.837 -11.777 -4.068 1.00 98.56 175 GLU A N 1
ATOM 1400 C CA . GLU A 1 175 ? -9.324 -12.912 -3.295 1.00 98.56 175 GLU A CA 1
ATOM 1401 C C . GLU A 1 175 ? -7.977 -12.564 -2.656 1.00 98.56 175 GLU A C 1
ATOM 1403 O O . GLU A 1 175 ? -7.799 -12.749 -1.449 1.00 98.56 175 GLU A O 1
ATOM 1408 N N . TYR A 1 176 ? -7.064 -11.961 -3.428 1.00 98.75 176 TYR A N 1
ATOM 1409 C CA . TYR A 1 176 ? -5.789 -11.481 -2.904 1.00 98.75 176 TYR A CA 1
ATOM 1410 C C . TYR A 1 176 ? -5.990 -10.475 -1.762 1.00 98.75 176 TYR A C 1
ATOM 1412 O O . TYR A 1 176 ? -5.485 -10.704 -0.664 1.00 98.75 176 TYR A O 1
ATOM 1420 N N . ILE A 1 177 ? -6.784 -9.414 -1.965 1.00 98.81 177 ILE A N 1
ATOM 1421 C CA . ILE A 1 177 ? -7.088 -8.414 -0.921 1.00 98.81 177 ILE A CA 1
ATOM 1422 C C . ILE A 1 177 ? -7.718 -9.086 0.313 1.00 98.81 177 ILE A C 1
ATOM 1424 O O . ILE A 1 177 ? -7.350 -8.800 1.459 1.00 98.81 177 ILE A O 1
ATOM 1428 N N . GLY A 1 178 ? -8.648 -10.016 0.093 1.00 98.56 178 GLY A N 1
ATOM 1429 C CA . GLY A 1 178 ? -9.314 -10.792 1.136 1.00 98.56 178 GLY A CA 1
ATOM 1430 C C . GLY A 1 178 ? -8.346 -11.624 1.979 1.00 98.56 178 GLY A C 1
ATOM 1431 O O . GLY A 1 178 ? -8.539 -11.715 3.191 1.00 98.56 178 GLY A O 1
ATOM 1432 N N . SER A 1 179 ? -7.270 -12.134 1.377 1.00 98.38 179 SER A N 1
ATOM 1433 C CA . SER A 1 179 ? -6.254 -12.960 2.045 1.00 98.38 179 SER A CA 1
ATOM 1434 C C . SER A 1 179 ? -5.231 -12.189 2.893 1.00 98.38 179 SER A C 1
ATOM 1436 O O . SER A 1 179 ? -4.573 -12.792 3.736 1.00 98.38 179 SER A O 1
ATOM 1438 N N . LEU A 1 180 ? -5.087 -10.871 2.699 1.00 98.69 180 LEU A N 1
ATOM 1439 C CA . LEU A 1 180 ? -4.093 -10.059 3.415 1.00 98.69 180 LEU A CA 1
ATOM 1440 C C . LEU A 1 180 ? -4.360 -10.018 4.926 1.00 98.69 180 LEU A C 1
ATOM 1442 O O . LEU A 1 180 ? -5.484 -9.730 5.339 1.00 98.69 180 LEU A O 1
ATOM 1446 N N . ASP A 1 181 ? -3.332 -10.208 5.747 1.00 98.56 181 ASP A N 1
ATOM 1447 C CA . ASP A 1 181 ? -3.423 -10.064 7.202 1.00 98.56 181 ASP A CA 1
ATOM 1448 C C . ASP A 1 181 ? -2.445 -8.977 7.679 1.00 98.56 181 ASP A C 1
ATOM 1450 O O . ASP A 1 181 ? -1.244 -9.239 7.797 1.00 98.56 181 ASP A O 1
ATOM 1454 N N . PRO A 1 182 ? -2.936 -7.761 7.982 1.00 98.50 182 PRO A N 1
ATOM 1455 C CA . PRO A 1 182 ? -2.066 -6.657 8.368 1.00 98.50 182 PRO A CA 1
ATOM 1456 C C . PRO A 1 182 ? -1.304 -6.892 9.678 1.00 98.50 182 PRO A C 1
ATOM 1458 O O . PRO A 1 182 ? -0.256 -6.284 9.887 1.00 98.50 182 PRO A O 1
ATOM 1461 N N . PHE A 1 183 ? -1.789 -7.752 10.575 1.00 98.56 183 PHE A N 1
ATOM 1462 C CA . PHE A 1 183 ? -1.130 -8.010 11.858 1.00 98.56 183 PHE A CA 1
ATOM 1463 C C . PHE A 1 183 ? -0.016 -9.053 11.725 1.00 98.56 183 PHE A C 1
ATOM 1465 O O . PHE A 1 183 ? 1.033 -8.924 12.370 1.00 98.56 183 PHE A O 1
ATOM 1472 N N . ASN A 1 184 ? -0.197 -10.038 10.842 1.00 98.56 184 ASN A N 1
ATOM 1473 C CA . ASN A 1 184 ? 0.891 -10.932 10.440 1.00 98.56 184 ASN A CA 1
ATOM 1474 C C . ASN A 1 184 ? 1.970 -10.163 9.671 1.00 98.56 184 ASN A C 1
ATOM 1476 O O . ASN A 1 184 ? 3.152 -10.303 9.987 1.00 98.56 184 ASN A O 1
ATOM 1480 N N . ASP A 1 185 ? 1.570 -9.281 8.754 1.00 98.75 185 ASP A N 1
ATOM 1481 C CA . ASP A 1 185 ? 2.484 -8.396 8.026 1.00 98.75 185 ASP A CA 1
ATOM 1482 C C . ASP A 1 185 ? 3.275 -7.505 8.989 1.00 98.75 185 ASP A C 1
ATOM 1484 O O . ASP A 1 185 ? 4.494 -7.377 8.886 1.00 98.75 185 ASP A O 1
ATOM 1488 N N . ALA A 1 186 ? 2.605 -6.928 9.990 1.00 98.62 186 ALA A N 1
ATOM 1489 C CA . ALA A 1 186 ? 3.259 -6.134 11.022 1.00 98.62 186 ALA A CA 1
ATOM 1490 C C . ALA A 1 186 ? 4.280 -6.953 11.820 1.00 98.62 186 ALA A C 1
ATOM 1492 O O . ALA A 1 186 ? 5.382 -6.475 12.084 1.00 98.62 186 ALA A O 1
ATOM 1493 N N . SER A 1 187 ? 3.943 -8.193 12.180 1.00 98.50 187 SER A N 1
ATOM 1494 C CA . SER A 1 187 ? 4.860 -9.094 12.887 1.00 98.50 187 SER A CA 1
ATOM 1495 C C . SER A 1 187 ? 6.091 -9.431 12.040 1.00 98.50 187 SER A C 1
ATOM 1497 O O . SER A 1 187 ? 7.208 -9.353 12.550 1.00 98.50 187 SER A O 1
ATOM 1499 N N . LEU A 1 188 ? 5.899 -9.704 10.744 1.00 98.38 188 LEU A N 1
ATOM 1500 C CA . LEU A 1 188 ? 6.979 -9.931 9.780 1.00 98.38 188 LEU A CA 1
ATOM 1501 C C . LEU A 1 188 ? 7.900 -8.709 9.660 1.00 98.38 188 LEU A C 1
ATOM 1503 O O . LEU A 1 188 ? 9.120 -8.838 9.707 1.00 98.38 188 LEU A O 1
ATOM 1507 N N . LEU A 1 189 ? 7.341 -7.503 9.533 1.00 98.25 189 LEU A N 1
ATOM 1508 C CA . LEU A 1 189 ? 8.149 -6.286 9.429 1.00 98.25 189 LEU A CA 1
ATOM 1509 C C . LEU A 1 189 ? 8.936 -6.007 10.712 1.00 98.25 189 LEU A C 1
ATOM 1511 O O . LEU A 1 189 ? 10.101 -5.620 10.633 1.00 98.25 189 LEU A O 1
ATOM 1515 N N . ARG A 1 190 ? 8.336 -6.223 11.891 1.00 97.44 190 ARG A N 1
ATOM 1516 C CA . ARG A 1 190 ? 9.036 -6.067 13.177 1.00 97.44 190 ARG A CA 1
ATOM 1517 C C . ARG A 1 190 ? 10.195 -7.056 13.320 1.00 97.44 190 ARG A C 1
ATOM 1519 O O . ARG A 1 190 ? 11.222 -6.679 13.881 1.00 97.44 190 ARG A O 1
ATOM 1526 N N . SER A 1 191 ? 10.051 -8.289 12.822 1.00 97.19 191 SER A N 1
ATOM 1527 C CA . SER A 1 191 ? 11.110 -9.303 12.895 1.00 97.19 191 SER A CA 1
ATOM 1528 C C . SER A 1 191 ? 12.221 -9.076 11.870 1.00 97.19 191 SER A C 1
ATOM 1530 O O . SER A 1 191 ? 13.397 -9.110 12.228 1.00 97.19 191 SER A O 1
ATOM 1532 N N . GLU A 1 192 ? 11.866 -8.821 10.611 1.00 95.88 192 GLU A N 1
ATOM 1533 C CA . GLU A 1 192 ? 12.829 -8.731 9.506 1.00 95.88 192 GLU A CA 1
ATOM 1534 C C . GLU A 1 192 ? 13.484 -7.348 9.398 1.00 95.88 192 GLU A C 1
ATOM 1536 O O . GLU A 1 192 ? 14.633 -7.226 8.969 1.00 95.88 192 GLU A O 1
ATOM 1541 N N . LEU A 1 193 ? 12.773 -6.28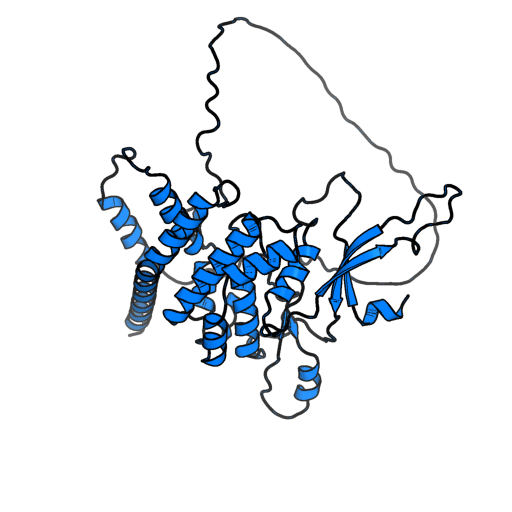5 9.786 1.00 94.88 193 LEU A N 1
ATOM 1542 C CA . LEU A 1 193 ? 13.182 -4.896 9.572 1.00 94.88 193 LEU A CA 1
ATOM 1543 C C . LEU A 1 193 ? 13.099 -4.067 10.868 1.00 94.88 193 LEU A C 1
ATOM 1545 O O . LEU A 1 193 ? 12.370 -3.076 10.917 1.00 94.88 193 LEU A O 1
ATOM 1549 N N . PRO A 1 194 ? 13.919 -4.362 11.897 1.00 90.50 194 PRO A N 1
ATOM 1550 C CA . PRO A 1 194 ? 13.880 -3.664 13.192 1.00 90.50 194 PRO A CA 1
ATOM 1551 C C . PRO A 1 194 ? 14.229 -2.165 13.115 1.00 90.50 194 PRO A C 1
ATOM 1553 O O . PRO A 1 194 ? 14.048 -1.424 14.079 1.00 90.50 194 PRO A O 1
ATOM 1556 N N . LEU A 1 195 ? 14.757 -1.696 11.978 1.00 90.31 195 LEU A N 1
ATOM 1557 C CA . LEU A 1 195 ? 15.005 -0.276 11.723 1.00 90.31 195 LEU A CA 1
ATOM 1558 C C . LEU A 1 195 ? 13.745 0.480 11.271 1.00 90.31 195 LEU A C 1
ATOM 1560 O O . LEU A 1 195 ? 13.731 1.714 11.337 1.00 90.31 195 LEU A O 1
ATOM 1564 N N . LEU A 1 196 ? 12.705 -0.218 10.805 1.00 93.38 196 LEU A N 1
ATOM 1565 C CA . LEU A 1 196 ? 11.425 0.384 10.443 1.00 93.38 196 LEU A CA 1
ATOM 1566 C C . LEU A 1 196 ? 10.706 0.843 11.718 1.00 93.38 196 LEU A C 1
ATOM 1568 O O . LEU A 1 196 ? 10.690 0.143 12.725 1.00 93.38 196 LEU A O 1
ATOM 1572 N N . LYS A 1 197 ? 10.157 2.060 11.707 1.00 94.50 197 LYS A N 1
ATOM 1573 C CA . LYS A 1 197 ? 9.490 2.612 12.891 1.00 94.50 197 LYS A CA 1
ATOM 1574 C C . LYS A 1 197 ? 8.092 2.034 13.043 1.00 94.50 197 LYS A C 1
ATOM 1576 O O . LYS A 1 197 ? 7.381 1.852 12.059 1.00 94.50 197 LYS A O 1
ATOM 1581 N N . GLU A 1 198 ? 7.677 1.874 14.293 1.00 95.88 198 GLU A N 1
ATOM 1582 C CA . GLU A 1 198 ? 6.348 1.374 14.642 1.00 95.88 198 GLU A CA 1
ATOM 1583 C C . GLU A 1 198 ? 5.221 2.224 14.032 1.00 95.88 198 GLU A C 1
ATOM 1585 O O . GLU A 1 198 ? 4.252 1.677 13.522 1.00 95.88 198 GLU A O 1
ATOM 1590 N N . SER A 1 199 ? 5.368 3.554 13.963 1.00 96.06 199 SER A N 1
ATOM 1591 C CA . SER A 1 199 ? 4.357 4.415 13.327 1.00 96.06 199 SER A CA 1
ATOM 1592 C C . SER A 1 199 ? 4.149 4.114 11.837 1.00 96.06 199 SER A C 1
ATOM 1594 O O . SER A 1 199 ? 3.020 4.185 11.356 1.00 96.06 199 SER A O 1
ATOM 1596 N N . SER A 1 200 ? 5.198 3.705 11.118 1.00 97.31 200 SER A N 1
ATOM 1597 C CA . SER A 1 200 ? 5.091 3.252 9.726 1.00 97.31 200 SER A CA 1
ATOM 1598 C C . SER A 1 200 ? 4.369 1.910 9.607 1.00 97.31 200 SER A C 1
ATOM 1600 O O . SER A 1 200 ? 3.584 1.711 8.683 1.00 97.31 200 SER A O 1
ATOM 1602 N N . ILE A 1 201 ? 4.590 1.000 10.559 1.00 98.38 201 ILE A N 1
ATOM 1603 C CA . ILE A 1 201 ? 3.888 -0.290 10.622 1.00 98.38 201 ILE A CA 1
ATOM 1604 C C . ILE A 1 201 ? 2.399 -0.067 10.916 1.00 98.38 201 ILE A C 1
ATOM 1606 O O . ILE A 1 201 ? 1.544 -0.649 10.253 1.00 98.38 201 ILE A O 1
ATOM 1610 N N . ARG A 1 202 ? 2.073 0.845 11.837 1.00 98.25 202 ARG A N 1
ATOM 1611 C CA . ARG A 1 202 ? 0.694 1.258 12.138 1.00 98.25 202 ARG A CA 1
ATOM 1612 C C . ARG A 1 202 ? -0.019 1.858 10.920 1.00 98.25 202 ARG A C 1
ATOM 1614 O O . ARG A 1 202 ? -1.172 1.519 10.670 1.00 98.25 202 ARG A O 1
ATOM 1621 N N . ILE A 1 203 ? 0.672 2.668 10.111 1.00 98.12 203 ILE A N 1
ATOM 1622 C CA . ILE A 1 203 ? 0.140 3.181 8.834 1.00 98.12 203 ILE A CA 1
ATOM 1623 C C . ILE A 1 203 ? -0.135 2.049 7.837 1.00 98.12 203 ILE A C 1
ATOM 1625 O O . ILE A 1 203 ? -1.193 2.048 7.210 1.00 98.12 203 ILE A O 1
ATOM 1629 N N . MET A 1 204 ? 0.763 1.066 7.721 1.00 98.62 204 MET A N 1
ATOM 1630 C CA . MET A 1 204 ? 0.543 -0.105 6.863 1.00 98.62 204 MET A CA 1
ATOM 1631 C C . MET A 1 204 ? -0.701 -0.894 7.284 1.00 98.62 204 MET A C 1
ATOM 1633 O O . MET A 1 204 ? -1.528 -1.240 6.434 1.00 98.62 204 MET A O 1
ATOM 1637 N N . ILE A 1 205 ? -0.865 -1.131 8.591 1.00 98.88 205 ILE A N 1
ATOM 1638 C CA . ILE A 1 205 ? -2.046 -1.805 9.148 1.00 98.88 205 ILE A CA 1
ATOM 1639 C C . ILE A 1 205 ? -3.308 -1.025 8.779 1.00 98.88 205 ILE A C 1
ATOM 1641 O O . ILE A 1 205 ? -4.226 -1.586 8.181 1.00 98.88 205 ILE A O 1
ATOM 1645 N N . LEU A 1 206 ? -3.328 0.276 9.084 1.00 98.69 206 LEU A N 1
ATOM 1646 C CA . LEU A 1 206 ? -4.446 1.175 8.804 1.00 98.69 206 LEU A CA 1
ATOM 1647 C C . LEU A 1 206 ? -4.863 1.129 7.328 1.00 98.69 206 LEU A C 1
ATOM 1649 O O . LEU A 1 206 ? -6.037 0.923 7.021 1.00 98.69 206 LEU A O 1
ATOM 1653 N N . CYS A 1 207 ? -3.905 1.297 6.414 1.00 98.81 207 CYS A N 1
ATOM 1654 C CA . CYS A 1 207 ? -4.184 1.345 4.981 1.00 98.81 207 CYS A CA 1
ATOM 1655 C C . CYS A 1 207 ? -4.636 -0.016 4.438 1.00 98.81 207 CYS A C 1
ATOM 1657 O O . CYS A 1 207 ? -5.522 -0.079 3.587 1.00 98.81 207 CYS A O 1
ATOM 1659 N N . THR A 1 208 ? -4.081 -1.114 4.957 1.00 98.88 208 THR A N 1
ATOM 1660 C CA . THR A 1 208 ? -4.500 -2.470 4.580 1.00 98.88 208 THR A CA 1
ATOM 1661 C C . THR A 1 208 ? -5.925 -2.765 5.053 1.00 98.88 208 THR A C 1
ATOM 1663 O O . THR A 1 208 ? -6.718 -3.300 4.281 1.00 98.88 208 THR A O 1
ATOM 1666 N N . LEU A 1 209 ? -6.295 -2.375 6.278 1.00 98.81 209 LEU A N 1
ATOM 1667 C CA . LEU A 1 209 ? -7.674 -2.503 6.766 1.00 98.81 209 LEU A CA 1
ATOM 1668 C C . LEU A 1 209 ? -8.638 -1.658 5.925 1.00 98.81 209 LEU A C 1
ATOM 1670 O O . LEU A 1 209 ? -9.658 -2.171 5.464 1.00 98.81 209 LEU A O 1
ATOM 1674 N N . PHE A 1 210 ? -8.286 -0.398 5.654 1.00 98.75 210 PHE A N 1
ATOM 1675 C CA . PHE A 1 210 ? -9.081 0.488 4.803 1.00 98.75 210 PHE A CA 1
ATOM 1676 C C . PHE A 1 210 ? -9.332 -0.121 3.416 1.00 98.75 210 PHE A C 1
ATOM 1678 O O . PHE A 1 210 ? -10.477 -0.192 2.972 1.00 98.75 210 PHE A O 1
ATOM 1685 N N . LEU A 1 211 ? -8.282 -0.637 2.767 1.00 98.81 211 LEU A N 1
ATOM 1686 C CA . LEU A 1 211 ? -8.371 -1.333 1.482 1.00 98.81 211 LEU A CA 1
ATOM 1687 C C . LEU A 1 211 ? -9.315 -2.538 1.544 1.00 98.81 211 LEU A C 1
ATOM 1689 O O . LEU A 1 211 ? -10.168 -2.691 0.670 1.00 98.81 211 LEU A O 1
ATOM 1693 N N . LYS A 1 212 ? -9.178 -3.392 2.566 1.00 98.56 212 LYS A N 1
ATOM 1694 C CA . LYS A 1 212 ? -10.011 -4.594 2.715 1.00 98.56 212 LYS A CA 1
ATOM 1695 C C . LYS A 1 212 ? -11.491 -4.237 2.831 1.00 98.56 212 LYS A C 1
ATOM 1697 O O . LYS A 1 212 ? -12.303 -4.803 2.103 1.00 98.56 212 LYS A O 1
ATOM 1702 N N . HIS A 1 213 ? -11.843 -3.276 3.684 1.00 98.25 213 HIS A N 1
ATOM 1703 C CA . HIS A 1 213 ? -13.232 -2.826 3.848 1.00 98.25 213 HIS A CA 1
ATOM 1704 C C . HIS A 1 213 ? -13.760 -2.078 2.609 1.00 98.25 213 HIS A C 1
ATOM 1706 O O . HIS A 1 213 ? -14.933 -2.192 2.253 1.00 98.25 213 HIS A O 1
ATOM 1712 N N . ALA A 1 214 ? -12.915 -1.334 1.895 1.00 97.75 214 ALA A N 1
ATOM 1713 C CA . ALA A 1 214 ? -13.336 -0.674 0.660 1.00 97.75 214 ALA A CA 1
ATOM 1714 C C . ALA A 1 214 ? -13.573 -1.684 -0.484 1.00 97.75 214 ALA A C 1
ATOM 1716 O O . ALA A 1 214 ? -14.500 -1.543 -1.285 1.00 97.75 214 ALA A O 1
ATOM 1717 N N . ALA A 1 215 ? -12.789 -2.763 -0.537 1.00 97.12 215 ALA A N 1
ATOM 1718 C CA . ALA A 1 215 ? -12.971 -3.828 -1.517 1.00 97.12 215 ALA A CA 1
ATOM 1719 C C . ALA A 1 215 ? -14.283 -4.610 -1.300 1.00 97.12 215 ALA A C 1
ATOM 1721 O O . ALA A 1 215 ? -14.956 -4.968 -2.273 1.00 97.12 215 ALA A O 1
ATOM 1722 N N . THR A 1 216 ? -14.706 -4.835 -0.048 1.00 95.31 216 THR A N 1
ATOM 1723 C CA . THR A 1 216 ? -15.995 -5.498 0.244 1.00 95.31 216 THR A CA 1
ATOM 1724 C C . THR A 1 216 ? -17.194 -4.646 -0.176 1.00 95.31 216 THR A C 1
ATOM 1726 O O . THR A 1 216 ? -18.205 -5.193 -0.619 1.00 95.31 216 THR A O 1
ATOM 1729 N N . THR A 1 217 ? -17.060 -3.317 -0.142 1.00 94.25 217 THR A N 1
ATOM 1730 C CA . THR A 1 217 ? -18.082 -2.356 -0.601 1.00 94.25 217 THR A CA 1
ATOM 1731 C C . THR A 1 217 ? -18.075 -2.118 -2.118 1.00 94.25 217 THR A C 1
ATOM 1733 O O . THR A 1 217 ? -18.918 -1.376 -2.627 1.00 94.25 217 THR A O 1
ATOM 1736 N N . LYS A 1 218 ? -17.211 -2.834 -2.858 1.00 94.25 218 LYS A N 1
ATOM 1737 C CA . LYS A 1 218 ? -17.077 -2.804 -4.328 1.00 94.25 218 LYS A CA 1
ATOM 1738 C C . LYS A 1 218 ? -16.600 -1.461 -4.890 1.00 94.25 218 LYS A C 1
ATOM 1740 O O . LYS A 1 218 ? -16.881 -1.153 -6.049 1.00 94.25 218 LYS A O 1
ATOM 1745 N N . PHE A 1 219 ? -15.859 -0.683 -4.104 1.00 97.00 219 PHE A N 1
ATOM 1746 C CA . PHE A 1 219 ? -15.123 0.461 -4.634 1.00 97.00 219 PHE A CA 1
ATOM 1747 C C . PHE A 1 219 ? -14.032 0.001 -5.609 1.00 97.00 219 PHE A C 1
ATOM 1749 O O . PHE A 1 219 ? -13.387 -1.028 -5.390 1.00 97.00 219 PHE A O 1
ATOM 1756 N N . CYS A 1 220 ? -13.848 0.745 -6.705 1.00 97.75 220 CYS A N 1
ATOM 1757 C CA . CYS A 1 220 ? -12.731 0.515 -7.621 1.00 97.75 220 CYS A CA 1
ATOM 1758 C C . CYS A 1 220 ? -11.449 1.160 -7.085 1.00 97.75 220 CYS A C 1
ATOM 1760 O O . CYS A 1 220 ? -11.460 1.881 -6.086 1.00 97.75 220 CYS A O 1
ATOM 1762 N N . LEU A 1 221 ? -10.330 0.912 -7.759 1.00 98.50 221 LEU A N 1
ATOM 1763 C CA . LEU A 1 221 ? -9.036 1.432 -7.338 1.00 98.50 221 LEU A CA 1
ATOM 1764 C C . LEU A 1 221 ? -9.015 2.975 -7.274 1.00 98.50 221 LEU A C 1
ATOM 1766 O O . LEU A 1 221 ? -8.455 3.537 -6.334 1.00 98.50 221 LEU A O 1
ATOM 1770 N N . GLU A 1 222 ? -9.668 3.651 -8.226 1.00 97.81 222 GLU A N 1
ATOM 1771 C CA . GLU A 1 222 ? -9.813 5.113 -8.243 1.00 97.81 222 GLU A CA 1
ATOM 1772 C C . GLU A 1 222 ? -10.552 5.616 -7.000 1.00 97.81 222 GLU A C 1
ATOM 1774 O O . GLU A 1 222 ? -10.091 6.551 -6.356 1.00 97.81 222 GLU A O 1
ATOM 1779 N N . ASP A 1 223 ? -11.669 4.982 -6.631 1.00 97.19 223 ASP A N 1
ATOM 1780 C CA . ASP A 1 223 ? -12.460 5.389 -5.465 1.00 97.19 223 ASP A CA 1
ATOM 1781 C C . ASP A 1 223 ? -11.633 5.339 -4.176 1.00 97.19 223 ASP A C 1
ATOM 1783 O O . ASP A 1 223 ? -11.718 6.239 -3.338 1.00 97.19 223 ASP A O 1
ATOM 1787 N N . ILE A 1 224 ? -10.826 4.287 -4.020 1.00 98.38 224 ILE A N 1
ATOM 1788 C CA . ILE A 1 224 ? -9.988 4.092 -2.835 1.00 98.38 224 ILE A CA 1
ATOM 1789 C C . ILE A 1 224 ? -8.848 5.108 -2.823 1.00 98.38 224 ILE A C 1
ATOM 1791 O O . ILE A 1 224 ? -8.659 5.788 -1.816 1.00 98.38 224 ILE A O 1
ATOM 1795 N N . GLY A 1 225 ? -8.130 5.253 -3.942 1.00 97.69 225 GLY A N 1
ATOM 1796 C CA . GLY A 1 225 ? -7.055 6.237 -4.067 1.00 97.69 225 GLY A CA 1
ATOM 1797 C C . GLY A 1 225 ? -7.552 7.660 -3.811 1.00 97.69 225 GLY A C 1
ATOM 1798 O O . GLY A 1 225 ? -6.943 8.386 -3.032 1.00 97.69 225 GLY A O 1
ATOM 1799 N N . ASP A 1 226 ? -8.717 8.019 -4.353 1.00 95.69 226 ASP A N 1
ATOM 1800 C CA . ASP A 1 226 ? -9.345 9.326 -4.157 1.00 95.69 226 ASP A CA 1
ATOM 1801 C C . ASP A 1 226 ? -9.691 9.620 -2.691 1.00 95.69 226 ASP A C 1
ATOM 1803 O O . ASP A 1 226 ? -9.536 10.747 -2.223 1.00 95.69 226 ASP A O 1
ATOM 1807 N N . MET A 1 227 ? -10.153 8.611 -1.946 1.00 95.62 227 MET A N 1
ATOM 1808 C CA . MET A 1 227 ? -10.422 8.746 -0.512 1.00 95.62 227 MET A CA 1
ATOM 1809 C C . MET A 1 227 ? -9.144 8.898 0.324 1.00 95.62 227 MET A C 1
ATOM 1811 O O . MET A 1 227 ? -9.211 9.423 1.439 1.00 95.62 227 MET A O 1
ATOM 1815 N N . MET A 1 228 ? -7.997 8.451 -0.189 1.00 96.44 228 MET A N 1
ATOM 1816 C CA . MET A 1 228 ? -6.704 8.535 0.491 1.00 96.44 228 MET A CA 1
ATOM 1817 C C . MET A 1 228 ? -5.928 9.809 0.151 1.00 96.44 228 MET A C 1
ATOM 1819 O O . MET A 1 228 ? -5.215 10.310 1.016 1.00 96.44 228 MET A O 1
ATOM 1823 N N . THR A 1 229 ? -6.097 10.356 -1.054 1.00 93.81 229 THR A N 1
ATOM 1824 C CA . THR A 1 229 ? -5.462 11.611 -1.485 1.00 93.81 229 THR A CA 1
ATOM 1825 C C . THR A 1 229 ? -6.189 12.839 -0.951 1.00 93.81 229 THR A C 1
ATOM 1827 O O . THR A 1 229 ? -7.423 12.884 -0.895 1.00 93.81 229 THR A O 1
ATOM 1830 N N . GLN A 1 230 ? -5.442 13.871 -0.578 1.00 88.56 230 GLN A N 1
ATOM 1831 C CA . GLN A 1 230 ? -6.009 15.137 -0.146 1.00 88.56 230 GLN A CA 1
ATOM 1832 C C . GLN A 1 230 ? -6.659 15.873 -1.320 1.00 88.56 230 GLN A C 1
ATOM 1834 O O . GLN A 1 230 ? -6.114 15.997 -2.417 1.00 88.56 230 GLN A O 1
ATOM 1839 N N . ARG A 1 231 ? -7.835 16.450 -1.064 1.00 75.38 231 ARG A N 1
ATOM 1840 C CA . ARG A 1 231 ? -8.463 17.425 -1.960 1.00 75.38 231 ARG A CA 1
ATOM 1841 C C . ARG A 1 231 ? -8.439 18.793 -1.296 1.00 75.38 231 ARG A C 1
ATOM 1843 O O . ARG A 1 231 ? -8.735 18.917 -0.110 1.00 75.38 231 ARG A O 1
ATOM 1850 N N . PHE A 1 232 ? -8.104 19.826 -2.064 1.00 61.50 232 PHE A N 1
ATOM 1851 C CA . PHE A 1 232 ? -8.249 21.204 -1.604 1.00 61.50 232 PHE A CA 1
ATOM 1852 C C . PHE A 1 232 ? -9.736 21.561 -1.545 1.00 61.50 232 PHE A C 1
ATOM 1854 O O . PHE A 1 232 ? -10.378 21.727 -2.582 1.00 61.50 232 PHE A O 1
ATOM 1861 N N . CYS A 1 233 ? -10.267 21.704 -0.333 1.00 49.94 233 CYS A N 1
ATOM 1862 C CA . CYS A 1 233 ? -11.652 22.079 -0.077 1.00 49.94 233 CYS A CA 1
ATOM 1863 C C . CYS A 1 233 ? -11.675 23.274 0.887 1.00 49.94 233 CYS A C 1
ATOM 1865 O O . CYS A 1 233 ? -11.232 23.171 2.026 1.00 49.94 233 CYS A O 1
ATOM 1867 N N . ASN A 1 234 ? -12.196 24.423 0.444 1.00 46.66 234 ASN A N 1
ATOM 1868 C CA . ASN A 1 234 ? -12.464 25.591 1.301 1.00 46.66 234 ASN A CA 1
ATOM 1869 C C . ASN A 1 234 ? -11.273 26.067 2.164 1.00 46.66 234 ASN A C 1
ATOM 1871 O O . ASN A 1 234 ? -11.444 26.451 3.316 1.00 46.66 234 ASN A O 1
ATOM 1875 N N . GLY A 1 235 ? -10.058 26.056 1.607 1.00 55.09 235 GLY A N 1
ATOM 1876 C CA . GLY A 1 235 ? -8.855 26.545 2.296 1.00 55.09 235 GLY A CA 1
ATOM 1877 C C . GLY A 1 235 ? -8.170 25.532 3.220 1.00 55.09 235 GLY A C 1
ATOM 1878 O O . GLY A 1 235 ? -7.115 25.851 3.762 1.00 55.09 235 GLY A O 1
ATOM 1879 N N . ALA A 1 236 ? -8.702 24.312 3.346 1.00 58.53 236 ALA A N 1
ATOM 1880 C CA . ALA A 1 236 ? -8.048 23.187 4.010 1.00 58.53 236 ALA A CA 1
ATOM 1881 C C . ALA A 1 236 ? -7.908 21.995 3.048 1.00 58.53 236 ALA A C 1
ATOM 1883 O O . ALA A 1 236 ? -8.732 21.795 2.154 1.00 58.53 236 ALA A O 1
ATOM 1884 N N . SER A 1 237 ? -6.853 21.200 3.214 1.00 68.81 237 SER A N 1
ATOM 1885 C CA . SER A 1 237 ? -6.679 19.930 2.509 1.00 68.81 237 SER A CA 1
ATOM 1886 C C . SER A 1 237 ? -6.732 18.794 3.531 1.00 68.81 237 SER A C 1
ATOM 1888 O O . SER A 1 237 ? -6.016 18.814 4.527 1.00 68.81 237 SER A O 1
ATOM 1890 N N . SER A 1 238 ? -7.648 17.847 3.331 1.00 82.31 238 SER A N 1
ATOM 1891 C CA . SER A 1 238 ? -7.761 16.615 4.121 1.00 82.31 238 SER A CA 1
ATOM 1892 C C . SER A 1 238 ? -8.299 15.529 3.209 1.00 82.31 238 SER A C 1
ATOM 1894 O O . SER A 1 238 ? -9.210 15.780 2.416 1.00 82.31 238 SER A O 1
ATOM 1896 N N . SER A 1 239 ? -7.764 14.320 3.335 1.00 90.38 239 SER A N 1
ATOM 1897 C CA . SER A 1 239 ? -8.358 13.149 2.696 1.00 90.38 239 SER A CA 1
ATOM 1898 C C . SER A 1 239 ? -9.524 12.607 3.531 1.00 90.38 239 SER A C 1
ATOM 1900 O O . SER A 1 239 ? -9.708 12.986 4.697 1.00 90.38 239 SER A O 1
ATOM 1902 N N . VAL A 1 240 ? -10.329 11.722 2.936 1.00 92.50 240 VAL A N 1
ATOM 1903 C CA . VAL A 1 240 ? -11.405 11.016 3.651 1.00 92.50 240 VAL A CA 1
ATOM 1904 C C . VAL A 1 240 ? -10.801 10.104 4.718 1.00 92.50 240 VAL A C 1
ATOM 1906 O O . VAL A 1 240 ? -11.276 10.098 5.852 1.00 92.50 240 VAL A O 1
ATOM 1909 N N . LEU A 1 241 ? -9.711 9.400 4.394 1.00 95.12 241 LEU A N 1
ATOM 1910 C CA . LEU A 1 241 ? -8.991 8.553 5.347 1.00 95.12 241 LEU A CA 1
ATOM 1911 C C . LEU A 1 241 ? -8.524 9.349 6.576 1.00 95.12 241 LEU A C 1
ATOM 1913 O O . LEU A 1 241 ? -8.746 8.924 7.710 1.00 95.12 241 LEU A O 1
ATOM 1917 N N . GLU A 1 242 ? -7.928 10.526 6.374 1.00 93.50 242 GLU A N 1
ATOM 1918 C CA . GLU A 1 242 ? -7.506 11.386 7.481 1.00 93.50 242 GLU A CA 1
ATOM 1919 C C . GLU A 1 242 ? -8.683 11.886 8.329 1.00 93.50 242 GLU A C 1
ATOM 1921 O O . GLU A 1 242 ? -8.581 11.955 9.556 1.00 93.50 242 GLU A O 1
ATOM 1926 N N . HIS A 1 243 ? -9.803 12.245 7.692 1.00 91.12 243 HIS A N 1
ATOM 1927 C CA . HIS A 1 243 ? -11.007 12.683 8.395 1.00 91.12 243 HIS A CA 1
ATOM 1928 C C . HIS A 1 243 ? -11.556 11.575 9.303 1.00 91.12 243 HIS A C 1
ATOM 1930 O O . HIS A 1 243 ? -11.829 11.819 10.480 1.00 91.12 243 HIS A O 1
ATOM 1936 N N . ILE A 1 244 ? -11.645 10.348 8.781 1.00 94.25 244 ILE A N 1
ATOM 1937 C CA . ILE A 1 244 ? -12.052 9.162 9.543 1.00 94.25 244 ILE A CA 1
ATOM 1938 C C . ILE A 1 244 ? -11.108 8.966 10.737 1.00 94.25 244 ILE A C 1
ATOM 1940 O O . ILE A 1 244 ? -11.574 8.842 11.868 1.00 94.25 244 ILE A O 1
ATOM 1944 N N . CYS A 1 245 ? -9.789 9.035 10.525 1.00 95.50 245 CYS A N 1
ATOM 1945 C CA . CYS A 1 245 ? -8.807 8.905 11.606 1.00 95.50 245 CYS A CA 1
ATOM 1946 C C . CYS A 1 245 ? -8.985 9.974 12.697 1.00 95.50 245 CYS A C 1
ATOM 1948 O O . CYS A 1 245 ? -9.009 9.633 13.879 1.00 95.50 245 CYS A O 1
ATOM 1950 N N . ARG A 1 246 ? -9.168 11.253 12.330 1.00 92.19 246 ARG A N 1
ATOM 1951 C CA . ARG A 1 246 ? -9.434 12.341 13.297 1.00 92.19 246 ARG A CA 1
ATOM 1952 C C . ARG A 1 246 ? -10.711 12.092 14.089 1.00 92.19 246 ARG A C 1
ATOM 1954 O O . ARG A 1 246 ? -10.712 12.267 15.303 1.00 92.19 246 ARG A O 1
ATOM 1961 N N . LYS A 1 247 ? -11.783 11.647 13.426 1.00 92.00 247 LYS A N 1
ATOM 1962 C CA . LYS A 1 247 ? -13.046 11.315 14.098 1.00 92.00 247 LYS A CA 1
ATOM 1963 C C . LYS A 1 247 ? -12.844 10.213 15.141 1.00 92.00 247 LYS A C 1
ATOM 1965 O O . LYS A 1 247 ? -13.355 10.345 16.247 1.00 92.00 247 LYS A O 1
ATOM 1970 N N . VAL A 1 248 ? -12.074 9.168 14.829 1.00 94.75 248 VAL A N 1
ATOM 1971 C CA . VAL A 1 248 ? -11.769 8.084 15.782 1.00 94.75 248 VAL A CA 1
ATOM 1972 C C . VAL A 1 248 ? -10.946 8.585 16.964 1.00 94.75 248 VAL A C 1
ATOM 1974 O O . VAL A 1 248 ? -11.305 8.294 18.102 1.00 94.75 248 VAL A O 1
ATOM 1977 N N . ILE A 1 249 ? -9.884 9.357 16.710 1.00 92.31 249 ILE A N 1
ATOM 1978 C CA . ILE A 1 249 ? -9.037 9.938 17.765 1.00 92.31 249 ILE A CA 1
ATOM 1979 C C . ILE A 1 249 ? -9.891 10.770 18.728 1.00 92.31 249 ILE A C 1
ATOM 1981 O O . ILE A 1 249 ? -9.882 10.522 19.930 1.00 92.31 249 ILE A O 1
ATOM 1985 N N . ASN A 1 250 ? -10.738 11.656 18.196 1.00 89.25 250 ASN A N 1
ATOM 1986 C CA . ASN A 1 250 ? -11.628 12.495 19.003 1.00 89.25 250 ASN A CA 1
ATOM 1987 C C . ASN A 1 250 ? -12.622 11.680 19.853 1.00 89.25 250 ASN A C 1
ATOM 1989 O O . ASN A 1 250 ? -12.988 12.101 20.951 1.00 89.25 250 ASN A O 1
ATOM 1993 N N . ILE A 1 251 ? -13.078 10.522 19.357 1.00 88.88 251 ILE A N 1
ATOM 1994 C CA . ILE A 1 251 ? -13.953 9.615 20.115 1.00 88.88 251 ILE A CA 1
ATOM 1995 C C . ILE A 1 251 ? -13.188 8.968 21.279 1.00 88.88 251 ILE A C 1
ATOM 1997 O O . ILE A 1 251 ? -13.739 8.838 22.371 1.00 88.88 251 ILE A O 1
ATOM 2001 N N . ILE A 1 252 ? -11.938 8.556 21.056 1.00 87.50 252 ILE A N 1
ATOM 2002 C CA . ILE A 1 252 ? -11.121 7.841 22.048 1.00 87.50 252 ILE A CA 1
ATOM 2003 C C . ILE A 1 252 ? -10.635 8.765 23.159 1.00 87.50 252 ILE A C 1
ATOM 2005 O O . ILE A 1 252 ? -10.703 8.385 24.327 1.00 87.50 252 ILE A O 1
ATOM 2009 N N . ASP A 1 253 ? -10.239 9.991 22.820 1.00 84.38 253 ASP A N 1
ATOM 2010 C CA . ASP A 1 253 ? -9.738 10.979 23.783 1.00 84.38 253 ASP A CA 1
ATOM 2011 C C . ASP A 1 253 ? -10.834 11.513 24.730 1.00 84.38 253 ASP A C 1
ATOM 2013 O O . ASP A 1 253 ? -10.572 12.321 25.626 1.00 84.38 253 ASP A O 1
ATOM 2017 N N . GLY A 1 254 ? -12.087 11.064 24.570 1.00 66.88 254 GLY A N 1
ATOM 2018 C CA . GLY A 1 254 ? -13.194 11.362 25.481 1.00 66.88 254 GLY A CA 1
ATOM 2019 C C . GLY A 1 254 ? -13.585 12.842 25.526 1.00 66.88 254 GLY A C 1
ATOM 2020 O O . GLY A 1 254 ? -14.302 13.257 26.439 1.00 66.88 254 GLY A O 1
ATOM 2021 N N . ARG A 1 255 ? -13.116 13.654 24.567 1.00 54.50 255 ARG A N 1
ATOM 2022 C CA . ARG A 1 255 ? -13.345 15.102 24.514 1.00 54.50 255 ARG A CA 1
ATOM 2023 C C . ARG A 1 255 ? -13.542 15.613 23.086 1.00 54.50 255 ARG A C 1
ATOM 2025 O O . ARG A 1 255 ? -12.605 15.982 22.396 1.00 54.50 255 ARG A O 1
ATOM 2032 N N . TYR A 1 256 ? -14.808 15.792 22.742 1.00 37.41 256 TYR A N 1
ATOM 2033 C CA . TYR A 1 256 ? -15.396 17.135 22.766 1.00 37.41 256 TYR A CA 1
ATOM 2034 C C . TYR A 1 256 ? -16.529 17.127 23.807 1.00 37.41 256 TYR A C 1
ATOM 2036 O O . TYR A 1 256 ? -17.706 17.146 23.471 1.00 37.41 256 TYR A O 1
ATOM 2044 N N . LEU A 1 257 ? -16.215 17.024 25.098 1.00 49.12 257 LEU A N 1
ATOM 2045 C CA . LEU A 1 257 ? -17.203 17.359 26.124 1.00 49.12 257 LEU A CA 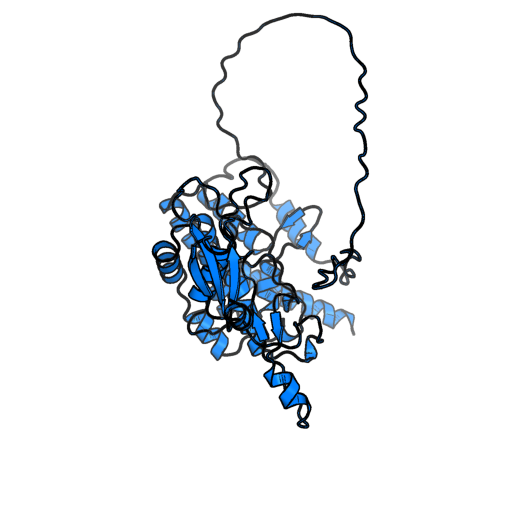1
ATOM 2046 C C . LEU A 1 257 ? -17.008 18.857 26.427 1.00 49.12 257 LEU A C 1
ATOM 2048 O O . LEU A 1 257 ? -16.019 19.203 27.061 1.00 49.12 257 LEU A O 1
ATOM 2052 N N . ALA A 1 258 ? -17.934 19.713 25.962 1.00 42.44 258 ALA A N 1
ATOM 2053 C CA . ALA A 1 258 ? -18.212 21.093 26.427 1.00 42.44 258 ALA A CA 1
ATOM 2054 C C . ALA A 1 258 ? -17.729 22.368 25.673 1.00 42.44 258 ALA A C 1
ATOM 2056 O O . ALA A 1 258 ? -18.144 23.443 26.093 1.00 42.44 258 ALA A O 1
ATOM 2057 N N . GLU A 1 259 ? -17.000 22.351 24.551 1.00 43.19 259 GLU A N 1
ATOM 2058 C CA . GLU A 1 259 ? -16.619 23.613 23.857 1.00 43.19 259 GLU A CA 1
ATOM 2059 C C . GLU A 1 259 ? -16.753 23.469 22.333 1.00 43.19 259 GLU A C 1
ATOM 2061 O O . GLU A 1 259 ? -15.859 22.973 21.667 1.00 43.19 259 GLU A O 1
ATOM 2066 N N . ALA A 1 260 ? -17.902 23.786 21.734 1.00 35.97 260 ALA A N 1
ATOM 2067 C CA . ALA A 1 260 ? -17.948 25.027 20.959 1.00 35.97 260 ALA A CA 1
ATOM 2068 C C . ALA A 1 260 ? -19.289 25.775 21.009 1.00 35.97 260 ALA A C 1
ATOM 2070 O O . ALA A 1 260 ? -19.384 26.804 20.361 1.00 35.97 260 ALA A O 1
ATOM 2071 N N . GLY A 1 261 ? -20.328 25.302 21.716 1.00 39.66 261 GLY A N 1
ATOM 2072 C CA . GLY A 1 261 ? -21.622 26.013 21.747 1.00 39.66 261 GLY A CA 1
ATOM 2073 C C . GLY A 1 261 ? -22.137 26.438 20.359 1.00 39.66 261 GLY A C 1
ATOM 2074 O O . GLY A 1 261 ? -22.750 27.492 20.232 1.00 39.66 261 GLY A O 1
ATOM 2075 N N . MET A 1 262 ? -21.818 25.660 19.321 1.00 36.38 262 MET A N 1
ATOM 2076 C CA . MET A 1 262 ? -22.211 25.910 17.939 1.00 36.38 262 MET A CA 1
ATOM 2077 C C . MET A 1 262 ? -23.352 24.962 17.599 1.00 36.38 262 MET A C 1
ATOM 2079 O O . MET A 1 262 ? -23.251 23.751 17.820 1.00 36.38 262 MET A O 1
ATOM 2083 N N . ASP A 1 263 ? -24.447 25.547 17.123 1.00 35.12 263 ASP A N 1
ATOM 2084 C CA . ASP A 1 263 ? -25.691 24.859 16.820 1.00 35.12 263 ASP A CA 1
ATOM 2085 C C . ASP A 1 263 ? -25.502 23.767 15.762 1.00 35.12 263 ASP A C 1
ATOM 2087 O O . ASP A 1 263 ? -24.798 23.916 14.761 1.00 35.12 263 ASP A O 1
ATOM 2091 N N . VAL A 1 264 ? -26.226 22.670 15.979 1.00 40.38 264 VAL A N 1
ATOM 2092 C CA . VAL A 1 264 ? -26.300 21.471 15.130 1.00 40.38 264 VAL A CA 1
ATOM 2093 C C . VAL A 1 264 ? -26.661 21.806 13.668 1.00 40.38 264 VAL A C 1
ATOM 2095 O O . VAL A 1 264 ? -26.338 21.043 12.761 1.00 40.38 264 VAL A O 1
ATOM 2098 N N . GLU A 1 265 ? -27.237 22.983 13.404 1.00 37.06 265 GLU A N 1
ATOM 2099 C CA . GLU A 1 265 ? -27.572 23.443 12.053 1.00 37.06 265 GLU A CA 1
ATOM 2100 C C . GLU A 1 265 ? -26.364 23.811 11.162 1.00 37.06 265 GLU A C 1
ATOM 2102 O O . GLU A 1 265 ? -26.533 23.995 9.953 1.00 37.06 265 GLU A O 1
ATOM 2107 N N . GLU A 1 266 ? -25.154 23.987 11.702 1.00 38.25 266 GLU A N 1
ATOM 2108 C CA . GLU A 1 266 ? -23.994 24.400 10.891 1.00 38.25 266 GLU A CA 1
ATOM 2109 C C . GLU A 1 266 ? -23.272 23.209 10.234 1.00 38.25 266 GLU A C 1
ATOM 2111 O O . GLU A 1 266 ? -22.740 23.337 9.131 1.00 38.25 266 GLU A O 1
ATOM 2116 N N . ILE A 1 267 ? -23.364 22.015 10.831 1.00 40.62 267 ILE A N 1
ATOM 2117 C CA . ILE A 1 267 ? -22.846 20.764 10.250 1.00 40.62 267 ILE A CA 1
ATOM 2118 C C . ILE A 1 267 ? -23.688 20.356 9.027 1.00 40.62 267 ILE A C 1
ATOM 2120 O O . ILE A 1 267 ? -23.138 20.074 7.961 1.00 40.62 267 ILE A O 1
ATOM 2124 N N . GLU A 1 268 ? -25.019 20.469 9.113 1.00 36.50 268 GLU A N 1
ATOM 2125 C CA . GLU A 1 268 ? -25.922 20.240 7.971 1.00 36.50 268 GLU A CA 1
ATOM 2126 C C . GLU A 1 268 ? -25.755 21.296 6.853 1.00 36.50 268 GLU A C 1
ATOM 2128 O O . GLU A 1 268 ? -26.019 21.031 5.671 1.00 36.50 268 GLU A O 1
ATOM 2133 N N . ARG A 1 269 ? -25.263 22.504 7.176 1.00 34.28 269 ARG A N 1
ATOM 2134 C CA . ARG A 1 269 ? -24.926 23.540 6.177 1.00 34.28 269 ARG A CA 1
ATOM 2135 C C . ARG A 1 269 ? -23.682 23.187 5.359 1.00 34.28 269 ARG A C 1
ATOM 2137 O O . ARG A 1 269 ? -23.665 23.445 4.154 1.00 34.28 269 ARG A O 1
ATOM 2144 N N . VAL A 1 270 ? -22.680 22.546 5.960 1.00 38.66 270 VAL A N 1
ATOM 2145 C CA . VAL A 1 270 ? -21.479 22.087 5.239 1.00 38.66 270 VAL A CA 1
ATOM 2146 C C . VAL A 1 270 ? -21.814 20.909 4.310 1.00 38.66 270 VAL A C 1
ATOM 2148 O O . VAL A 1 270 ? -21.367 20.883 3.162 1.00 38.66 270 VAL A O 1
ATOM 2151 N N . GLU A 1 271 ? -22.692 19.997 4.736 1.00 38.84 271 GLU A N 1
ATOM 2152 C CA . GLU A 1 271 ? -23.176 18.873 3.912 1.00 38.84 271 GLU A CA 1
ATOM 2153 C C . GLU A 1 271 ? -24.162 19.283 2.801 1.00 38.84 271 GLU A C 1
ATOM 2155 O O . GLU A 1 271 ? -24.355 18.564 1.815 1.00 38.84 271 GLU A O 1
ATOM 2160 N N . SER A 1 272 ? -24.801 20.451 2.914 1.00 33.16 272 SER A N 1
ATOM 2161 C CA . SER A 1 272 ? -25.708 20.975 1.883 1.00 33.16 272 SER A CA 1
ATOM 2162 C C . SER A 1 272 ? -25.021 21.869 0.845 1.00 33.16 272 SER A C 1
ATOM 2164 O O . SER A 1 272 ? -25.518 21.968 -0.280 1.00 33.16 272 SER A O 1
ATOM 2166 N N . GLN A 1 273 ? -23.855 22.451 1.149 1.00 34.19 273 GLN A N 1
ATOM 2167 C CA . GLN A 1 273 ? -23.087 23.289 0.214 1.00 34.19 273 GLN A CA 1
ATOM 2168 C C . GLN A 1 273 ? -22.197 22.504 -0.764 1.00 34.19 273 GLN A C 1
ATOM 2170 O O . GLN A 1 273 ? -21.859 23.023 -1.825 1.00 34.19 273 GLN A O 1
ATOM 2175 N N . THR A 1 274 ? -21.902 21.228 -0.503 1.00 37.31 274 THR A N 1
ATOM 2176 C CA . THR A 1 274 ? -21.237 20.326 -1.470 1.00 37.31 274 THR A CA 1
ATOM 2177 C C . THR A 1 274 ? -22.133 19.929 -2.654 1.00 37.31 274 THR A C 1
ATOM 2179 O O . THR A 1 274 ? -21.678 19.263 -3.585 1.00 37.31 274 THR A O 1
ATOM 2182 N N . ARG A 1 275 ? -23.405 20.358 -2.665 1.00 38.66 275 ARG A N 1
ATOM 2183 C CA . ARG A 1 275 ? -24.406 20.009 -3.690 1.00 38.66 275 ARG A CA 1
ATOM 2184 C C . ARG A 1 275 ? -24.347 20.860 -4.968 1.00 38.66 275 ARG A C 1
ATOM 2186 O O . ARG A 1 275 ? -25.065 20.550 -5.910 1.00 38.66 275 ARG A O 1
ATOM 2193 N N . ASN A 1 276 ? -23.506 21.894 -5.035 1.00 35.75 276 ASN A N 1
ATOM 2194 C CA . ASN A 1 276 ? -23.416 22.827 -6.169 1.00 35.75 276 ASN A CA 1
ATOM 2195 C C . ASN A 1 276 ? -21.941 23.241 -6.359 1.00 35.75 276 ASN A C 1
ATOM 2197 O O . ASN A 1 276 ? -21.413 23.972 -5.535 1.00 35.75 276 ASN A O 1
ATOM 2201 N N . ILE A 1 277 ? -21.173 22.745 -7.337 1.00 33.59 277 ILE A N 1
ATOM 2202 C CA . ILE A 1 277 ? -20.988 23.247 -8.723 1.00 33.59 277 ILE A CA 1
ATOM 2203 C C . ILE A 1 277 ? -19.785 22.427 -9.268 1.00 33.59 277 ILE A C 1
ATOM 2205 O O . ILE A 1 277 ? -18.834 22.192 -8.533 1.00 33.59 277 ILE A O 1
ATOM 2209 N N . GLY A 1 278 ? -19.835 21.781 -10.439 1.00 36.19 278 GLY A N 1
ATOM 2210 C CA . GLY A 1 278 ? -19.425 22.340 -11.738 1.00 36.19 278 GLY A CA 1
ATOM 2211 C C . GLY A 1 278 ? -17.943 22.060 -12.073 1.00 36.19 278 GLY A C 1
ATOM 2212 O O . GLY A 1 278 ? -17.073 22.542 -11.372 1.00 36.19 278 GLY A O 1
ATOM 2213 N N . LEU A 1 279 ? -17.724 21.270 -13.141 1.00 34.94 279 LEU A N 1
ATOM 2214 C CA . LEU A 1 279 ? -16.506 20.918 -13.922 1.00 34.94 279 LEU A CA 1
ATOM 2215 C C . LEU A 1 279 ? -15.089 20.961 -13.276 1.00 34.94 279 LEU A C 1
ATOM 2217 O O . LEU A 1 279 ? -14.708 21.935 -12.638 1.00 34.94 279 LEU A O 1
ATOM 2221 N N . PRO A 1 280 ? -14.231 19.954 -13.555 1.00 35.03 280 PRO A N 1
ATOM 2222 C CA . PRO A 1 280 ? -12.898 19.849 -12.959 1.00 35.03 280 PRO A CA 1
ATOM 2223 C C . PRO A 1 280 ? -11.932 20.950 -13.447 1.00 35.03 280 PRO A C 1
ATOM 2225 O O . PRO A 1 280 ? -11.952 21.303 -14.633 1.00 35.03 280 PRO A O 1
ATOM 2228 N N . PRO A 1 281 ? -11.036 21.463 -12.580 1.00 36.88 281 PRO A N 1
ATOM 2229 C CA . PRO A 1 281 ? -9.974 22.370 -12.996 1.00 36.88 281 PRO A CA 1
ATOM 2230 C C . PRO A 1 281 ? -8.867 21.619 -13.755 1.00 36.88 281 PRO A C 1
ATOM 2232 O O . PRO A 1 281 ? -8.573 20.454 -13.496 1.00 36.88 281 PRO A O 1
ATOM 2235 N N . LYS A 1 282 ? -8.242 22.309 -14.717 1.00 33.62 282 LYS A N 1
ATOM 2236 C CA . LYS A 1 282 ? -7.081 21.815 -15.479 1.00 33.62 282 LYS A CA 1
ATOM 2237 C C . LYS A 1 282 ? -5.840 21.704 -14.577 1.00 33.62 282 LYS A C 1
ATOM 2239 O O . LYS A 1 282 ? -5.695 22.529 -13.674 1.00 33.62 282 LYS A O 1
ATOM 2244 N N . PRO A 1 283 ? -4.917 20.766 -14.858 1.00 35.25 283 PRO A N 1
ATOM 2245 C CA . PRO A 1 283 ? -3.738 20.552 -14.026 1.00 35.25 283 PRO A CA 1
ATOM 2246 C C . PRO A 1 283 ? -2.808 21.779 -14.006 1.00 35.25 283 PRO A C 1
ATOM 2248 O O . PRO A 1 283 ? -2.673 22.473 -15.026 1.00 35.25 283 PRO A O 1
ATOM 2251 N N . PRO A 1 284 ? -2.140 22.054 -12.870 1.00 30.73 284 PRO A N 1
ATOM 2252 C CA . PRO A 1 284 ? -1.200 23.156 -12.756 1.00 30.73 284 PRO A CA 1
ATOM 2253 C C . PRO A 1 284 ? 0.036 22.908 -13.629 1.00 30.73 284 PRO A C 1
ATOM 2255 O O . PRO A 1 284 ? 0.749 21.916 -13.502 1.00 30.73 284 PRO A O 1
ATOM 2258 N N . LYS A 1 285 ? 0.328 23.863 -14.517 1.00 36.84 285 LYS A N 1
ATOM 2259 C CA . LYS A 1 285 ? 1.626 23.953 -15.188 1.00 36.84 285 LYS A CA 1
ATOM 2260 C C . LYS A 1 285 ? 2.649 24.461 -14.174 1.00 36.84 285 LYS A C 1
ATOM 2262 O O . LYS A 1 285 ? 2.635 25.660 -13.904 1.00 36.84 285 LYS A O 1
ATOM 2267 N N . LYS A 1 286 ? 3.510 23.576 -13.657 1.00 30.50 286 LYS A N 1
ATOM 2268 C CA . LYS A 1 286 ? 4.938 23.805 -13.332 1.00 30.50 286 LYS A CA 1
ATOM 2269 C C . LYS A 1 286 ? 5.469 22.696 -12.413 1.00 30.50 286 LYS A C 1
ATOM 2271 O O . LYS A 1 286 ? 5.380 22.809 -11.202 1.00 30.50 286 LYS A O 1
ATOM 2276 N N . TYR A 1 287 ? 6.141 21.719 -13.009 1.00 27.22 287 TYR A N 1
ATOM 2277 C CA . TYR A 1 287 ? 7.394 21.201 -12.466 1.00 27.22 287 TYR A CA 1
ATOM 2278 C C . TYR A 1 287 ? 8.393 21.235 -13.617 1.00 27.22 287 TYR A C 1
ATOM 2280 O O . TYR A 1 287 ? 8.163 20.658 -14.680 1.00 27.22 287 TYR A O 1
ATOM 2288 N N . ALA A 1 288 ? 9.441 22.041 -13.462 1.00 26.05 288 ALA A N 1
ATOM 2289 C CA . ALA A 1 288 ? 10.546 22.051 -14.400 1.00 26.05 288 ALA A CA 1
ATOM 2290 C C . ALA A 1 288 ? 11.261 20.698 -14.293 1.00 26.05 288 ALA A C 1
ATOM 2292 O O . ALA A 1 288 ? 11.656 20.296 -13.201 1.00 26.05 288 ALA A O 1
ATOM 2293 N N . LEU A 1 289 ? 11.394 20.013 -15.431 1.00 24.73 289 LEU A N 1
ATOM 2294 C CA . LEU A 1 289 ? 12.235 18.834 -15.619 1.00 24.73 289 LEU A CA 1
ATOM 2295 C C . LEU A 1 289 ? 13.617 19.074 -14.989 1.00 24.73 289 LEU A C 1
ATOM 2297 O O . LEU A 1 289 ? 14.403 19.860 -15.522 1.00 24.73 289 LEU A O 1
ATOM 2301 N N . ILE A 1 290 ? 13.958 18.347 -13.926 1.00 24.73 290 ILE A N 1
ATOM 2302 C CA . ILE A 1 290 ? 15.366 18.071 -13.635 1.00 24.73 290 ILE A CA 1
ATOM 2303 C C . ILE A 1 290 ? 15.720 16.840 -14.459 1.00 24.73 290 ILE A C 1
ATOM 2305 O O . ILE A 1 290 ? 15.426 15.702 -14.106 1.00 24.73 290 ILE A O 1
ATOM 2309 N N . ARG A 1 291 ? 16.295 17.107 -15.629 1.00 24.17 291 ARG A N 1
ATOM 2310 C CA . ARG A 1 291 ? 16.826 16.107 -16.548 1.00 24.17 291 ARG A CA 1
ATOM 2311 C C . ARG A 1 291 ? 18.097 15.533 -15.916 1.00 24.17 291 ARG A C 1
ATOM 2313 O O . ARG A 1 291 ? 19.137 16.185 -15.923 1.00 24.17 291 ARG A O 1
ATOM 2320 N N . SER A 1 292 ? 18.029 14.333 -15.354 1.00 23.84 292 SER A N 1
ATOM 2321 C CA . SER A 1 292 ? 19.208 13.568 -14.948 1.00 23.84 292 SER A CA 1
ATOM 2322 C C . SER A 1 292 ? 19.886 12.999 -16.198 1.00 23.84 292 SER A C 1
ATOM 2324 O O . SER A 1 292 ? 19.617 11.886 -16.642 1.00 23.84 292 SER A O 1
ATOM 2326 N N . THR A 1 293 ? 20.768 13.781 -16.820 1.00 26.09 293 THR A N 1
ATOM 2327 C CA . THR A 1 293 ? 21.664 13.261 -17.857 1.00 26.09 293 THR A CA 1
ATOM 2328 C C . THR A 1 293 ? 22.762 12.425 -17.212 1.00 26.09 293 THR A C 1
ATOM 2330 O O . THR A 1 293 ? 23.719 12.947 -16.647 1.00 26.09 293 THR A O 1
ATOM 2333 N N . SER A 1 294 ? 22.619 11.109 -17.341 1.00 24.19 294 SER A N 1
ATOM 2334 C CA . SER A 1 294 ? 23.739 10.179 -17.447 1.00 24.19 294 SER A CA 1
ATOM 2335 C C . SER A 1 294 ? 24.611 10.585 -18.641 1.00 24.19 294 SER A C 1
ATOM 2337 O O . SER A 1 294 ? 24.118 10.631 -19.769 1.00 24.19 294 SER A O 1
ATOM 2339 N N . MET A 1 295 ? 25.893 10.881 -18.413 1.00 24.97 295 MET A N 1
ATOM 2340 C CA . MET A 1 295 ? 26.903 10.743 -19.461 1.00 24.97 295 MET A CA 1
ATOM 2341 C C . MET A 1 295 ? 28.298 10.519 -18.872 1.00 24.97 295 MET A C 1
ATOM 2343 O O . MET A 1 295 ? 28.798 11.292 -18.059 1.00 24.97 295 MET A O 1
ATOM 2347 N N . PHE A 1 296 ? 28.899 9.413 -19.296 1.00 23.17 296 PHE A N 1
ATOM 2348 C CA . PHE A 1 296 ? 30.296 9.047 -19.105 1.00 23.17 296 PHE A CA 1
ATOM 2349 C C . PHE A 1 296 ? 31.138 9.663 -20.243 1.00 23.17 296 PHE A C 1
ATOM 2351 O O . PHE A 1 296 ? 30.644 9.758 -21.364 1.00 23.17 296 PHE A O 1
ATOM 2358 N N . SER A 1 297 ? 32.422 9.935 -19.957 1.00 23.62 297 SER A N 1
ATOM 2359 C CA . SER A 1 297 ? 33.554 10.197 -20.879 1.00 23.62 297 SER A CA 1
ATOM 2360 C C . SER A 1 297 ? 33.676 11.580 -21.552 1.00 23.62 297 SER A C 1
ATOM 2362 O O . SER A 1 297 ? 33.003 11.845 -22.542 1.00 23.62 297 SER A O 1
ATOM 2364 N N . ALA A 1 298 ? 34.694 12.364 -21.164 1.00 23.89 298 ALA A N 1
ATOM 2365 C CA . ALA A 1 298 ? 35.980 12.470 -21.886 1.00 23.89 298 ALA A CA 1
ATOM 2366 C C . ALA A 1 298 ? 36.951 13.431 -21.160 1.00 23.89 298 ALA A C 1
ATOM 2368 O O . ALA A 1 298 ? 36.529 14.392 -20.525 1.00 23.89 298 ALA A O 1
ATOM 2369 N N . TYR A 1 299 ? 38.247 13.126 -21.239 1.00 22.78 299 TYR A N 1
ATOM 2370 C CA . TYR A 1 299 ? 39.368 13.929 -20.743 1.00 22.78 299 TYR A CA 1
ATOM 2371 C C . TYR A 1 299 ? 39.522 15.242 -21.527 1.00 22.78 299 TYR A C 1
ATOM 2373 O O . TYR A 1 299 ? 39.401 15.199 -22.745 1.00 22.78 299 TYR A O 1
ATOM 2381 N N . GLU A 1 300 ? 39.891 16.340 -20.854 1.00 24.00 300 GLU A N 1
ATOM 2382 C CA . GLU A 1 300 ? 41.056 17.187 -21.190 1.00 24.00 300 GLU A CA 1
ATOM 2383 C C . GLU A 1 300 ? 41.277 18.301 -20.140 1.00 24.00 300 GLU A C 1
ATOM 2385 O O . GLU A 1 300 ? 40.343 18.761 -19.488 1.00 24.00 300 GLU A O 1
ATOM 2390 N N . ASN A 1 301 ? 42.555 18.638 -19.933 1.00 25.67 301 ASN A N 1
ATOM 2391 C CA . ASN A 1 301 ? 43.106 19.619 -18.987 1.00 25.67 301 ASN A CA 1
ATOM 2392 C C . ASN A 1 301 ? 42.647 21.061 -19.264 1.00 25.67 301 ASN A C 1
ATOM 2394 O O . ASN A 1 301 ? 42.586 21.449 -20.423 1.00 25.67 301 ASN A O 1
ATOM 2398 N N . ASP A 1 302 ? 42.489 21.872 -18.209 1.00 25.89 302 ASP A N 1
ATOM 2399 C CA . ASP A 1 302 ? 43.257 23.118 -18.010 1.00 25.89 302 ASP A CA 1
ATOM 2400 C C . ASP A 1 302 ? 42.962 23.768 -16.637 1.00 25.89 302 ASP A C 1
ATOM 2402 O O . ASP A 1 302 ? 41.961 23.470 -15.992 1.00 25.89 302 ASP A O 1
ATOM 2406 N N . GLY A 1 303 ? 43.927 24.559 -16.151 1.00 25.55 303 GLY A N 1
ATOM 2407 C CA . GLY A 1 303 ? 44.192 24.903 -14.744 1.00 25.55 303 GLY A CA 1
ATOM 2408 C C . GLY A 1 303 ? 43.298 25.951 -14.040 1.00 25.55 303 GLY A C 1
ATOM 2409 O O . GLY A 1 303 ? 42.214 26.282 -14.512 1.00 25.55 303 GLY A O 1
ATOM 2410 N N . PRO A 1 304 ? 43.727 26.438 -12.852 1.00 29.70 304 PRO A N 1
ATOM 2411 C CA . PRO A 1 304 ? 42.821 26.896 -11.799 1.00 29.70 304 PRO A CA 1
ATOM 2412 C C . PRO A 1 304 ? 42.583 28.411 -11.810 1.00 29.70 304 PRO A C 1
ATOM 2414 O O . PRO A 1 304 ? 43.497 29.188 -12.074 1.00 29.70 304 PRO A O 1
ATOM 2417 N N . HIS A 1 305 ? 41.378 28.830 -11.417 1.00 28.06 305 HIS A N 1
ATOM 2418 C CA . HIS A 1 305 ? 41.091 30.215 -11.043 1.00 28.06 305 HIS A CA 1
ATOM 2419 C C . HIS A 1 305 ? 40.263 30.280 -9.753 1.00 28.06 305 HIS A C 1
ATOM 2421 O O . HIS A 1 305 ? 39.166 29.731 -9.662 1.00 28.06 305 HIS A O 1
ATOM 2427 N N . GLU A 1 306 ? 40.854 30.951 -8.764 1.00 25.08 306 GLU A N 1
ATOM 2428 C CA . GLU A 1 306 ? 40.300 31.360 -7.473 1.00 25.08 306 GLU A CA 1
ATOM 2429 C C . GLU A 1 306 ? 39.173 32.392 -7.652 1.00 25.08 306 GLU A C 1
ATOM 2431 O O . GLU A 1 306 ? 39.237 33.224 -8.559 1.00 25.08 306 GLU A O 1
ATOM 2436 N N . MET A 1 307 ? 38.172 32.390 -6.762 1.00 26.55 307 MET A N 1
ATOM 2437 C CA . MET A 1 307 ? 37.280 33.540 -6.568 1.00 26.55 307 MET A CA 1
ATOM 2438 C C . MET A 1 307 ? 36.999 33.783 -5.084 1.00 26.55 307 MET A C 1
ATOM 2440 O O . MET A 1 307 ? 36.660 32.869 -4.336 1.00 26.55 307 MET A O 1
ATOM 2444 N N . GLU A 1 308 ? 37.182 35.051 -4.721 1.00 27.34 308 GLU A N 1
ATOM 2445 C CA . GLU A 1 308 ? 37.126 35.670 -3.400 1.00 27.34 308 GLU A CA 1
ATOM 2446 C C . GLU A 1 308 ? 35.707 35.772 -2.815 1.00 27.34 308 GLU A C 1
ATOM 2448 O O . GLU A 1 308 ? 34.727 36.026 -3.519 1.00 27.34 308 GLU A O 1
ATOM 2453 N N . GLU A 1 309 ? 35.637 35.665 -1.487 1.00 24.58 309 GLU A N 1
ATOM 2454 C CA . GLU A 1 309 ? 34.499 36.030 -0.642 1.00 24.58 309 GLU A CA 1
ATOM 2455 C C . GLU A 1 309 ? 34.411 37.555 -0.452 1.00 24.58 309 GLU A C 1
ATOM 2457 O O . GLU A 1 309 ? 35.426 38.241 -0.310 1.00 24.58 309 GLU A O 1
ATOM 2462 N N . LYS A 1 310 ? 33.187 38.088 -0.351 1.00 26.39 310 LYS A N 1
ATOM 2463 C CA . LYS A 1 310 ? 32.931 39.407 0.247 1.00 26.39 310 LYS A CA 1
ATO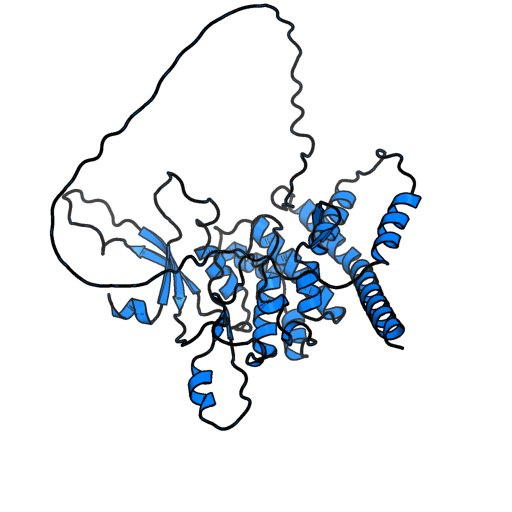M 2464 C C . LYS A 1 310 ? 31.783 39.341 1.252 1.00 26.39 310 LYS A C 1
ATOM 2466 O O . LYS A 1 310 ? 30.631 39.134 0.881 1.00 26.39 310 LYS A O 1
ATOM 2471 N N . GLU A 1 311 ? 32.147 39.549 2.517 1.00 24.58 311 GLU A N 1
ATOM 2472 C CA . GLU A 1 311 ? 31.286 39.972 3.625 1.00 24.58 311 GLU A CA 1
ATOM 2473 C C . GLU A 1 311 ? 30.860 41.439 3.461 1.00 24.58 311 GLU A C 1
ATOM 2475 O O . GLU A 1 311 ? 31.640 42.270 2.991 1.00 24.58 311 GLU A O 1
ATOM 2480 N N . GLU A 1 312 ? 29.675 41.789 3.967 1.00 26.84 312 GLU A N 1
ATOM 2481 C CA . GLU A 1 312 ? 29.313 43.179 4.257 1.00 26.84 312 GLU A CA 1
ATOM 2482 C C . GLU A 1 312 ? 28.675 43.280 5.659 1.00 26.84 312 GLU A C 1
ATOM 2484 O O . GLU A 1 312 ? 27.697 42.602 5.976 1.00 26.84 312 GLU A O 1
ATOM 2489 N N . ARG A 1 313 ? 29.285 44.111 6.517 1.00 25.42 313 ARG A N 1
ATOM 2490 C CA . ARG A 1 313 ? 28.858 44.494 7.879 1.00 25.42 313 ARG A CA 1
ATOM 2491 C C . ARG A 1 313 ? 28.202 45.877 7.857 1.00 25.42 313 ARG A C 1
ATOM 2493 O O . ARG A 1 313 ? 28.721 46.757 7.178 1.00 25.42 313 ARG A O 1
ATOM 2500 N N . ALA A 1 314 ? 27.243 46.121 8.755 1.00 27.39 314 ALA A N 1
ATOM 2501 C CA . ALA A 1 314 ? 27.100 47.397 9.476 1.00 27.39 314 ALA A CA 1
ATOM 2502 C C . ALA A 1 314 ? 26.229 47.239 10.746 1.00 27.39 314 ALA A C 1
ATOM 2504 O O . ALA A 1 314 ? 25.362 46.375 10.805 1.00 27.39 314 ALA A O 1
ATOM 2505 N N . ASP A 1 315 ? 26.513 48.073 11.750 1.00 25.69 315 ASP A N 1
ATOM 2506 C CA . ASP A 1 315 ? 26.347 47.883 13.208 1.00 25.69 315 ASP A CA 1
ATOM 2507 C C . ASP A 1 315 ? 25.508 49.080 13.818 1.00 25.69 315 ASP A C 1
ATOM 2509 O O . ASP A 1 315 ? 24.836 49.752 13.037 1.00 25.69 315 ASP A O 1
ATOM 2513 N N . PRO A 1 316 ? 25.477 49.426 15.136 1.00 50.53 316 PRO A N 1
ATOM 2514 C CA . PRO A 1 316 ? 24.312 49.319 16.052 1.00 50.53 316 PRO A CA 1
ATOM 2515 C C . PRO A 1 316 ? 23.876 50.636 16.790 1.00 50.53 316 PRO A C 1
ATOM 2517 O O . PRO A 1 316 ? 24.397 51.701 16.467 1.00 50.53 316 PRO A O 1
ATOM 2520 N N . LEU A 1 317 ? 22.975 50.528 17.815 1.00 25.94 317 LEU A N 1
ATOM 2521 C CA . LEU A 1 317 ? 22.658 51.402 19.014 1.00 25.94 317 LEU A CA 1
ATOM 2522 C C . LEU A 1 317 ? 21.126 51.697 19.185 1.00 25.94 317 LEU A C 1
ATOM 2524 O O . LEU A 1 317 ? 20.464 51.869 18.174 1.00 25.94 317 LEU A O 1
ATOM 2528 N N . SER A 1 318 ? 20.439 51.815 20.351 1.00 26.72 318 SER A N 1
ATOM 2529 C CA . SER A 1 318 ? 20.732 51.917 21.807 1.00 26.72 318 SER A CA 1
ATOM 2530 C C . SER A 1 318 ? 19.482 51.626 22.721 1.00 26.72 318 SER A C 1
ATOM 2532 O O . SER A 1 318 ? 18.372 51.461 22.230 1.00 26.72 318 SER A O 1
ATOM 2534 N N . MET A 1 319 ? 19.739 51.562 24.049 1.00 27.08 319 MET A N 1
ATOM 2535 C CA . MET A 1 319 ? 18.979 51.323 25.327 1.00 27.08 319 MET A CA 1
ATOM 2536 C C . MET A 1 319 ? 17.503 51.826 25.483 1.00 27.08 319 MET A C 1
ATOM 2538 O O . MET A 1 319 ? 17.080 52.662 24.705 1.00 27.08 319 MET A O 1
ATOM 2542 N N . MET A 1 320 ? 16.635 51.480 26.470 1.00 24.53 320 MET A N 1
ATOM 2543 C CA . MET A 1 320 ? 16.734 51.186 27.930 1.00 24.53 320 MET A CA 1
ATOM 2544 C C . MET A 1 320 ? 15.330 50.785 28.510 1.00 24.53 320 MET A C 1
ATOM 2546 O O . MET A 1 320 ? 14.337 51.266 27.973 1.00 24.53 320 MET A O 1
ATOM 2550 N N . GLY A 1 321 ? 15.218 50.052 29.647 1.00 23.91 321 GLY A N 1
ATOM 2551 C CA . GLY A 1 321 ? 14.078 50.220 30.600 1.00 23.91 321 GLY A CA 1
ATOM 2552 C C . GLY A 1 321 ? 13.346 49.004 31.239 1.00 23.91 321 GLY A C 1
ATOM 2553 O O . GLY A 1 321 ? 12.301 48.601 30.755 1.00 23.91 321 GLY A O 1
ATOM 2554 N N . ASN A 1 322 ? 13.846 48.532 32.395 1.00 23.92 322 ASN A N 1
ATOM 2555 C CA . ASN A 1 322 ? 13.188 48.048 33.642 1.00 23.92 322 ASN A CA 1
ATOM 2556 C C . ASN A 1 322 ? 11.916 47.147 33.688 1.00 23.92 322 ASN A C 1
ATOM 2558 O O . ASN A 1 322 ? 10.808 47.597 33.427 1.00 23.92 322 ASN A O 1
ATOM 2562 N N . SER A 1 323 ? 12.058 45.988 34.361 1.00 24.52 323 SER A N 1
ATOM 2563 C CA . SER A 1 323 ? 11.465 45.642 35.687 1.00 24.52 323 SER A CA 1
ATOM 2564 C C . SER A 1 323 ? 10.847 44.234 35.788 1.00 24.52 323 SER A C 1
ATOM 2566 O O . SER A 1 323 ? 10.105 43.776 34.926 1.00 24.52 323 SER A O 1
ATOM 2568 N N . LEU A 1 324 ? 11.168 43.566 36.900 1.00 29.05 324 LEU A N 1
ATOM 2569 C CA . LEU A 1 324 ? 10.849 42.190 37.288 1.00 29.05 324 LEU A CA 1
ATOM 2570 C C . LEU A 1 324 ? 9.421 42.033 37.836 1.00 29.05 324 LEU A C 1
ATOM 2572 O O . LEU A 1 324 ? 9.042 42.762 38.746 1.00 29.05 324 LEU A O 1
ATOM 2576 N N . THR A 1 325 ? 8.727 40.955 37.453 1.00 26.62 325 THR A N 1
ATOM 2577 C CA . THR A 1 325 ? 7.899 40.168 38.389 1.00 26.62 325 THR A CA 1
ATOM 2578 C C . THR A 1 325 ? 8.059 38.671 38.094 1.00 26.62 325 THR A C 1
ATOM 2580 O O . THR A 1 325 ? 7.909 38.218 36.964 1.00 26.62 325 THR A O 1
ATOM 2583 N N . LYS A 1 326 ? 8.436 37.901 39.122 1.00 28.45 326 LYS A N 1
ATOM 2584 C CA . LYS A 1 326 ? 8.482 36.433 39.103 1.00 28.45 326 LYS A CA 1
ATOM 2585 C C . LYS A 1 326 ? 7.050 35.898 39.137 1.00 28.45 326 LYS A C 1
ATOM 2587 O O . LYS A 1 326 ? 6.336 36.173 40.097 1.00 28.45 326 LYS A O 1
ATOM 2592 N N . SER A 1 327 ? 6.673 35.082 38.159 1.00 26.14 327 SER A N 1
ATOM 2593 C CA . SER A 1 327 ? 5.524 34.182 38.254 1.00 26.14 327 SER A CA 1
ATOM 2594 C C . SER A 1 327 ? 5.975 32.754 37.952 1.00 26.14 327 SER A C 1
ATOM 2596 O O . SER A 1 327 ? 6.845 32.499 37.122 1.00 26.14 327 SER A O 1
ATOM 2598 N N . VAL A 1 328 ? 5.455 31.838 38.759 1.00 24.39 328 VAL A N 1
ATOM 2599 C CA . VAL A 1 328 ? 5.790 30.418 38.813 1.00 24.39 328 VAL A CA 1
ATOM 2600 C C . VAL A 1 328 ? 5.339 29.760 37.508 1.00 24.39 328 VAL A C 1
ATOM 2602 O O . VAL A 1 328 ? 4.142 29.713 37.238 1.00 24.39 328 VAL A O 1
ATOM 2605 N N . SER A 1 329 ? 6.268 29.257 36.690 1.00 24.62 329 SER A N 1
ATOM 2606 C CA . SER A 1 329 ? 5.908 28.471 35.508 1.00 24.62 329 SER A CA 1
ATOM 2607 C C . SER A 1 329 ? 5.498 27.068 35.947 1.00 24.62 329 SER A C 1
ATOM 2609 O O . SER A 1 329 ? 6.343 26.207 36.193 1.00 24.62 329 SER A O 1
ATOM 2611 N N . PHE A 1 330 ? 4.191 26.848 36.063 1.00 23.92 330 PHE A N 1
ATOM 2612 C CA . PHE A 1 330 ? 3.626 25.509 35.969 1.00 23.92 330 PHE A CA 1
ATOM 2613 C C . PHE A 1 330 ? 3.823 25.035 34.527 1.00 23.92 330 PHE A C 1
ATOM 2615 O O . PHE A 1 330 ? 3.369 25.682 33.584 1.00 23.92 330 PHE A O 1
ATOM 2622 N N . SER A 1 331 ? 4.548 23.935 34.359 1.00 27.62 331 SER A N 1
ATOM 2623 C CA . SER A 1 331 ? 4.747 23.250 33.088 1.00 27.62 331 SER A CA 1
ATOM 2624 C C . SER A 1 331 ? 3.416 22.682 32.598 1.00 27.62 331 SER A C 1
ATOM 2626 O O . SER A 1 331 ? 3.044 21.555 32.912 1.00 27.62 331 SER A O 1
ATOM 2628 N N . VAL A 1 332 ? 2.697 23.484 31.815 1.00 27.88 332 VAL A N 1
ATOM 2629 C CA . VAL A 1 332 ? 1.706 22.990 30.861 1.00 27.88 332 VAL A CA 1
ATOM 2630 C C . VAL A 1 332 ? 2.511 22.414 29.706 1.00 27.88 332 VAL A C 1
ATOM 2632 O O . VAL A 1 332 ? 2.934 23.134 28.808 1.00 27.88 332 VAL A O 1
ATOM 2635 N N . SER A 1 333 ? 2.812 21.123 29.787 1.00 28.56 333 SER A N 1
ATOM 2636 C CA . SER A 1 333 ? 3.265 20.350 28.639 1.00 28.56 333 SER A CA 1
ATOM 2637 C C . SER A 1 333 ? 2.154 20.370 27.590 1.00 28.56 333 SER A C 1
ATOM 2639 O O . SER A 1 333 ? 1.186 19.621 27.692 1.00 28.56 333 SER A O 1
ATOM 2641 N N . ASP A 1 334 ? 2.298 21.323 26.671 1.00 29.09 334 ASP A N 1
ATOM 2642 C CA . ASP A 1 334 ? 1.813 21.355 25.298 1.00 29.09 334 ASP A CA 1
ATOM 2643 C C . ASP A 1 334 ? 0.414 20.784 25.076 1.00 29.09 334 ASP A C 1
ATOM 2645 O O . ASP A 1 334 ? 0.201 19.667 24.607 1.00 29.09 334 ASP A O 1
ATOM 2649 N N . LEU A 1 335 ? -0.545 21.667 25.353 1.00 29.33 335 LEU A N 1
ATOM 2650 C CA . LEU A 1 335 ? -1.788 21.795 24.607 1.00 29.33 335 LEU A CA 1
ATOM 2651 C C . LEU A 1 335 ? -1.542 21.440 23.128 1.00 29.33 335 LEU A C 1
ATOM 2653 O O . LEU A 1 335 ? -0.680 22.028 22.475 1.00 29.33 335 LEU A O 1
ATOM 2657 N N . THR A 1 336 ? -2.302 20.471 22.628 1.00 38.53 336 THR A N 1
ATOM 2658 C CA . THR A 1 336 ? -2.318 19.956 21.257 1.00 38.53 336 THR A CA 1
ATOM 2659 C C . THR A 1 336 ? -2.278 21.083 20.227 1.00 38.53 336 THR A C 1
ATOM 2661 O O . THR A 1 336 ? -3.304 21.648 19.845 1.00 38.53 336 THR A O 1
ATOM 2664 N N . SER A 1 337 ? -1.072 21.428 19.782 1.00 31.45 337 SER A N 1
ATOM 2665 C CA . SER A 1 337 ? -0.878 22.340 18.664 1.00 31.45 337 SER A CA 1
ATOM 2666 C C . SER A 1 337 ? -1.381 21.671 17.387 1.00 31.45 337 SER A C 1
ATOM 2668 O O . SER A 1 337 ? -1.208 20.467 17.195 1.00 31.45 337 SER A O 1
ATOM 2670 N N . HIS A 1 338 ? -2.032 22.458 16.531 1.00 38.22 338 HIS A N 1
ATOM 2671 C CA . HIS A 1 338 ? -2.466 22.109 15.181 1.00 38.22 338 HIS A CA 1
ATOM 2672 C C . HIS A 1 338 ? -1.352 21.431 14.370 1.00 38.22 338 HIS A C 1
ATOM 2674 O O . HIS A 1 338 ? -0.637 22.069 13.594 1.00 38.22 338 HIS A O 1
ATOM 2680 N N . THR A 1 339 ? -1.192 20.121 14.519 1.00 44.56 339 THR A N 1
ATOM 2681 C CA . THR A 1 339 ? -0.298 19.357 13.666 1.00 44.56 339 THR A CA 1
ATOM 2682 C C . THR A 1 339 ? -1.025 19.131 12.351 1.00 44.56 339 THR A C 1
ATOM 2684 O O . THR A 1 339 ? -2.042 18.447 12.263 1.00 44.56 339 THR A O 1
ATOM 2687 N N . LYS A 1 340 ? -0.495 19.754 11.299 1.00 63.12 340 LYS A N 1
ATOM 2688 C CA . LYS A 1 340 ? -0.932 19.584 9.908 1.00 63.12 340 LYS A CA 1
ATOM 2689 C C . LYS A 1 340 ? -0.943 18.105 9.461 1.00 63.12 340 LYS A C 1
ATOM 2691 O O . LYS A 1 340 ? -1.602 17.785 8.482 1.00 63.12 340 LYS A O 1
ATOM 2696 N N . TYR A 1 341 ? -0.268 17.216 10.195 1.00 72.25 341 TYR A N 1
ATOM 2697 C CA . TYR A 1 341 ? -0.077 15.804 9.865 1.00 72.25 341 TYR A CA 1
ATOM 2698 C C . TYR A 1 341 ? -0.490 14.905 11.037 1.00 72.25 341 TYR A C 1
ATOM 2700 O O . TYR A 1 341 ? -0.093 15.152 12.176 1.00 72.25 341 TYR A O 1
ATOM 2708 N N . LEU A 1 342 ? -1.262 13.853 10.755 1.00 88.62 342 LEU A N 1
ATOM 2709 C CA . LEU A 1 342 ? -1.673 12.848 11.741 1.00 88.62 342 LEU A CA 1
ATOM 2710 C C . LEU A 1 342 ? -0.539 11.851 11.986 1.00 88.62 342 LEU A C 1
ATOM 2712 O O . LEU A 1 342 ? 0.031 11.310 11.044 1.00 88.62 342 LEU A O 1
ATOM 2716 N N . SER A 1 343 ? -0.229 11.569 13.249 1.00 90.06 343 SER A N 1
ATOM 2717 C CA . SER A 1 343 ? 0.794 10.596 13.634 1.00 90.06 343 SER A CA 1
ATOM 2718 C C . SER A 1 343 ? 0.246 9.627 14.667 1.00 90.06 343 SER A C 1
ATOM 2720 O O . SER A 1 343 ? -0.394 10.040 15.629 1.00 90.06 343 SER A O 1
ATOM 2722 N N . PHE A 1 344 ? 0.569 8.346 14.505 1.00 93.25 344 PHE A N 1
ATOM 2723 C CA . PHE A 1 344 ? 0.227 7.289 15.461 1.00 93.25 344 PHE A CA 1
ATOM 2724 C C . PHE A 1 344 ? 1.412 6.914 16.355 1.00 93.25 344 PHE A C 1
ATOM 2726 O O . PHE A 1 344 ? 1.385 5.876 17.006 1.00 93.25 344 PHE A O 1
ATOM 2733 N N . LYS A 1 345 ? 2.490 7.708 16.353 1.00 91.44 345 LYS A N 1
ATOM 2734 C CA . LYS A 1 345 ? 3.734 7.395 17.072 1.00 91.44 345 LYS A CA 1
ATOM 2735 C C . LYS A 1 345 ? 3.577 7.402 18.594 1.00 91.44 345 LYS A C 1
ATOM 2737 O O . LYS A 1 345 ? 4.197 6.580 19.254 1.00 91.44 345 LYS A O 1
ATOM 2742 N N . GLU A 1 346 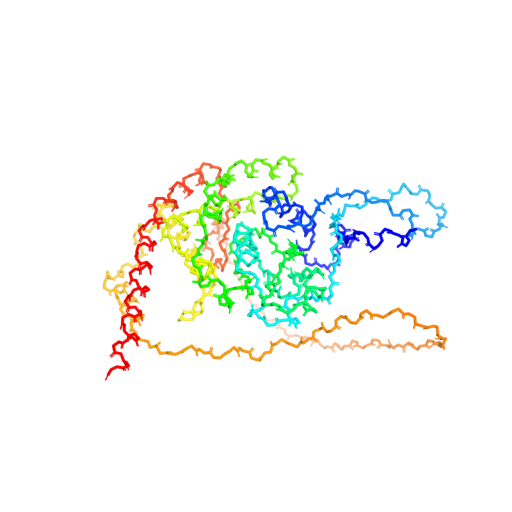? 2.792 8.334 19.126 1.00 89.81 346 GLU A N 1
ATOM 2743 C CA . GLU A 1 346 ? 2.694 8.572 20.574 1.00 89.81 346 GLU A CA 1
ATOM 2744 C C . GLU A 1 346 ? 1.595 7.737 21.256 1.00 89.81 346 GLU A C 1
ATOM 2746 O O . GLU A 1 346 ? 1.495 7.755 22.476 1.00 89.81 346 GLU A O 1
ATOM 2751 N N . MET A 1 347 ? 0.789 6.988 20.493 1.00 93.31 347 MET A N 1
ATOM 2752 C CA . MET A 1 347 ? -0.226 6.093 21.062 1.00 93.31 347 MET A CA 1
ATOM 2753 C C . MET A 1 347 ? 0.441 4.881 21.728 1.00 93.31 347 MET A C 1
ATOM 2755 O O . MET A 1 347 ? 1.283 4.217 21.112 1.00 93.31 347 MET A O 1
ATOM 2759 N N . SER A 1 348 ? 0.029 4.547 22.947 1.00 95.31 348 SER A N 1
ATOM 2760 C CA . SER A 1 348 ? 0.314 3.245 23.566 1.00 95.31 348 SER A CA 1
ATOM 2761 C C . SER A 1 348 ? -0.283 2.097 22.744 1.00 95.31 348 SER A C 1
ATOM 2763 O O . SER A 1 348 ? -1.111 2.313 21.854 1.00 95.31 348 SER A O 1
ATOM 2765 N N . ASP A 1 349 ? 0.143 0.864 23.011 1.00 95.06 349 ASP A N 1
ATOM 2766 C CA . ASP A 1 349 ? -0.395 -0.299 22.300 1.00 95.06 349 ASP A CA 1
ATOM 2767 C C . ASP A 1 349 ? -1.876 -0.524 22.641 1.00 95.06 349 ASP A C 1
ATOM 2769 O O . ASP A 1 349 ? -2.668 -0.844 21.754 1.00 95.06 349 ASP A O 1
ATOM 2773 N N . GLU A 1 350 ? -2.289 -0.243 23.881 1.00 95.44 350 GLU A N 1
ATOM 2774 C CA . GLU A 1 350 ? -3.690 -0.310 24.299 1.00 95.44 350 GLU A CA 1
ATOM 2775 C C . GLU A 1 350 ? -4.557 0.767 23.626 1.00 95.44 350 GLU A C 1
ATOM 2777 O O . GLU A 1 350 ? -5.717 0.522 23.286 1.00 95.44 350 GLU A O 1
ATOM 2782 N N . GLU A 1 351 ? -4.027 1.980 23.441 1.00 95.25 351 GLU A N 1
ATOM 2783 C CA . GLU A 1 351 ? -4.714 3.045 22.694 1.00 95.25 351 GLU A CA 1
ATOM 2784 C C . GLU A 1 351 ? -4.811 2.708 21.209 1.00 95.25 351 GLU A C 1
ATOM 2786 O O . GLU A 1 351 ? -5.866 2.906 20.605 1.00 95.25 351 GLU A O 1
ATOM 2791 N N . TRP A 1 352 ? -3.745 2.155 20.631 1.00 97.19 352 TRP A N 1
ATOM 2792 C CA . TRP A 1 352 ? -3.726 1.721 19.240 1.00 97.19 352 TRP A CA 1
ATOM 2793 C C . TRP A 1 352 ? -4.746 0.609 18.965 1.00 97.19 352 TRP A C 1
ATOM 2795 O O . TRP A 1 352 ? -5.468 0.667 17.970 1.00 97.19 352 TRP A O 1
ATOM 2805 N N . GLU A 1 353 ? -4.872 -0.372 19.861 1.00 96.75 353 GLU A N 1
ATOM 2806 C CA . GLU A 1 353 ? -5.872 -1.438 19.737 1.00 96.75 353 GLU A CA 1
ATOM 2807 C C . GLU A 1 353 ? -7.304 -0.877 19.772 1.00 96.75 353 GLU A C 1
ATOM 2809 O O . GLU A 1 353 ? -8.141 -1.220 18.930 1.00 96.75 353 GLU A O 1
ATOM 2814 N N . LYS A 1 354 ? -7.582 0.058 20.694 1.00 96.31 354 LYS A N 1
ATOM 2815 C CA . LYS A 1 354 ? -8.869 0.772 20.742 1.00 96.31 354 LYS A CA 1
ATOM 2816 C C . LYS A 1 354 ? -9.117 1.584 19.471 1.00 96.31 354 LYS A C 1
ATOM 2818 O O . LYS A 1 354 ? -10.243 1.586 18.972 1.00 96.31 354 LYS A O 1
ATOM 2823 N N . PHE A 1 355 ? -8.083 2.248 18.951 1.00 97.62 355 PHE A N 1
ATOM 2824 C CA . PHE A 1 355 ? -8.133 3.006 17.704 1.00 97.62 355 PHE A CA 1
ATOM 2825 C C . PHE A 1 355 ? -8.519 2.122 16.527 1.00 97.62 355 PHE A C 1
ATOM 2827 O O . PHE A 1 355 ? -9.501 2.429 15.857 1.00 97.62 355 PHE A O 1
ATOM 2834 N N . ILE A 1 356 ? -7.824 1.005 16.312 1.00 98.25 356 ILE A N 1
ATOM 2835 C CA . ILE A 1 356 ? -8.120 0.102 15.196 1.00 98.25 356 ILE A CA 1
ATOM 2836 C C . ILE A 1 356 ? -9.531 -0.467 15.298 1.00 98.25 356 ILE A C 1
ATOM 2838 O O . ILE A 1 356 ? -10.284 -0.396 14.327 1.00 98.25 356 ILE A O 1
ATOM 2842 N N . LYS A 1 357 ? -9.934 -0.935 16.483 1.00 97.38 357 LYS A N 1
ATOM 2843 C CA . LYS A 1 357 ? -11.292 -1.440 16.692 1.00 97.38 357 LYS A CA 1
ATOM 2844 C C . LYS A 1 357 ? -12.340 -0.393 16.311 1.00 97.38 357 LYS A C 1
ATOM 2846 O O . LYS A 1 357 ? -13.267 -0.680 15.557 1.00 97.38 357 LYS A O 1
ATOM 2851 N N . ARG A 1 358 ? -12.189 0.835 16.814 1.00 96.81 358 ARG A N 1
ATOM 2852 C CA . ARG A 1 358 ? -13.154 1.906 16.557 1.00 96.81 358 ARG A CA 1
ATOM 2853 C C . ARG A 1 358 ? -13.114 2.391 15.108 1.00 96.81 358 ARG A C 1
ATOM 2855 O O . ARG A 1 358 ? -14.157 2.750 14.571 1.00 96.81 358 ARG A O 1
ATOM 2862 N N . PHE A 1 359 ? -11.938 2.395 14.487 1.00 97.69 359 PHE A N 1
ATOM 2863 C CA . PHE A 1 359 ? -11.753 2.702 13.073 1.00 97.69 359 PHE A CA 1
ATOM 2864 C C . PHE A 1 359 ? -12.546 1.735 12.196 1.00 97.69 359 PHE A C 1
ATOM 2866 O O . PHE A 1 359 ? -13.357 2.184 11.393 1.00 97.69 359 PHE A O 1
ATOM 2873 N N . GLU A 1 360 ? -12.401 0.426 12.398 1.00 97.38 360 GLU A N 1
ATOM 2874 C CA . GLU A 1 360 ? -13.144 -0.568 11.620 1.00 97.38 360 GLU A CA 1
ATOM 2875 C C . GLU A 1 360 ? -14.661 -0.486 11.838 1.00 97.38 360 GLU A C 1
ATOM 2877 O O . GLU A 1 360 ? -15.421 -0.621 10.882 1.00 97.38 360 GLU A O 1
ATOM 2882 N N . GLU A 1 361 ? -15.117 -0.207 13.064 1.00 95.69 361 GLU A N 1
ATOM 2883 C CA . GLU A 1 361 ? -16.546 -0.068 13.379 1.00 95.69 361 GLU A CA 1
ATOM 2884 C C . GLU A 1 361 ? -17.245 1.050 12.590 1.00 95.69 361 GLU A C 1
ATOM 2886 O O . GLU A 1 361 ? -18.430 0.924 12.285 1.00 95.69 361 GLU A O 1
ATOM 2891 N N . ILE A 1 362 ? -16.548 2.150 12.279 1.00 95.19 362 ILE A N 1
ATOM 2892 C CA . ILE A 1 362 ? -17.155 3.302 11.593 1.00 95.19 362 ILE A CA 1
ATOM 2893 C C . ILE A 1 362 ? -17.053 3.226 10.065 1.00 95.19 362 ILE A C 1
ATOM 2895 O O . ILE A 1 362 ? -17.825 3.897 9.381 1.00 95.19 362 ILE A O 1
ATOM 2899 N N . LEU A 1 363 ? -16.131 2.429 9.509 1.00 94.81 363 LEU A N 1
ATOM 2900 C CA . LEU A 1 363 ? -15.916 2.356 8.056 1.00 94.81 363 LEU A CA 1
ATOM 2901 C C . LEU A 1 363 ? -17.184 2.021 7.251 1.00 94.81 363 LEU A C 1
ATOM 2903 O O . LEU A 1 363 ? -17.409 2.697 6.245 1.00 94.81 363 LEU A O 1
ATOM 2907 N N . PRO A 1 364 ? -18.035 1.049 7.648 1.00 93.25 364 PRO A N 1
ATOM 2908 C CA . PRO A 1 364 ? -19.223 0.703 6.869 1.00 93.25 364 PRO A CA 1
ATOM 2909 C C . PRO A 1 364 ? -20.184 1.881 6.670 1.00 93.25 364 PRO A C 1
ATOM 2911 O O . PRO A 1 364 ? -20.685 2.079 5.566 1.00 93.25 364 PRO A O 1
ATOM 2914 N N . GLU A 1 365 ? -20.405 2.687 7.713 1.00 89.62 365 GLU A N 1
ATOM 2915 C CA . GLU A 1 365 ? -21.274 3.870 7.657 1.00 89.62 365 GLU A CA 1
ATOM 2916 C C . GLU A 1 365 ? -20.722 4.908 6.669 1.00 89.62 365 GLU A C 1
ATOM 2918 O O . GLU A 1 365 ? -21.428 5.340 5.757 1.00 89.62 365 GLU A O 1
ATOM 2923 N N . PHE A 1 366 ? -19.429 5.233 6.788 1.00 91.19 366 PHE A N 1
ATOM 2924 C CA . PHE A 1 366 ? -18.748 6.172 5.891 1.00 91.19 366 PHE A CA 1
ATOM 2925 C C . PHE A 1 366 ? -18.761 5.714 4.430 1.00 91.19 366 PHE A C 1
ATOM 2927 O O . PHE A 1 366 ? -18.924 6.520 3.510 1.00 91.19 366 PHE A O 1
ATOM 2934 N N . PHE A 1 367 ? -18.580 4.417 4.191 1.00 93.00 367 PHE A N 1
ATOM 2935 C CA . PHE A 1 367 ? -18.569 3.860 2.845 1.00 93.00 367 PHE A CA 1
ATOM 2936 C C . PHE A 1 367 ? -19.952 3.843 2.199 1.00 93.00 367 PHE A C 1
ATOM 2938 O O . PHE A 1 367 ? -20.061 4.174 1.015 1.00 93.00 367 PHE A O 1
ATOM 2945 N N . GLU A 1 368 ? -21.011 3.546 2.950 1.00 89.25 368 GLU A N 1
ATOM 2946 C CA . GLU A 1 368 ? -22.376 3.650 2.429 1.00 89.25 368 GLU A CA 1
ATOM 2947 C C . GLU A 1 368 ? -22.758 5.102 2.112 1.00 89.25 368 GLU A C 1
ATOM 2949 O O . GLU A 1 368 ? -23.302 5.380 1.039 1.00 89.25 368 GLU A O 1
ATOM 2954 N N . GLU A 1 369 ? -22.394 6.060 2.968 1.00 87.88 369 GLU A N 1
ATOM 2955 C CA . GLU A 1 369 ? -22.580 7.486 2.680 1.00 87.88 369 GLU A CA 1
ATOM 2956 C C . GLU A 1 369 ? -21.861 7.891 1.381 1.00 87.88 369 GLU A C 1
ATOM 2958 O O . GLU A 1 369 ? -22.454 8.480 0.466 1.00 87.88 369 GLU A O 1
ATOM 2963 N N . ARG A 1 370 ? -20.592 7.492 1.241 1.00 86.75 370 ARG A N 1
ATOM 2964 C CA . ARG A 1 370 ? -19.782 7.792 0.056 1.00 86.75 370 ARG A CA 1
ATOM 2965 C C . ARG A 1 370 ? -20.379 7.202 -1.220 1.00 86.75 370 ARG A C 1
ATOM 2967 O O . ARG A 1 370 ? -20.408 7.868 -2.261 1.00 86.75 370 ARG A O 1
ATOM 2974 N N . LYS A 1 371 ? -20.879 5.972 -1.149 1.00 86.31 371 LYS A N 1
ATOM 2975 C CA . LYS A 1 371 ? -21.541 5.288 -2.262 1.00 86.31 371 LYS A CA 1
ATOM 2976 C C . LYS A 1 371 ? -22.814 6.018 -2.693 1.00 86.31 371 LYS A C 1
ATOM 2978 O O . LYS A 1 371 ? -23.012 6.244 -3.890 1.00 86.31 371 LYS A O 1
ATOM 2983 N N . ASN A 1 372 ? -23.623 6.477 -1.739 1.00 84.25 372 ASN A N 1
ATOM 2984 C CA . ASN A 1 372 ? -24.832 7.258 -2.010 1.00 84.25 372 ASN A CA 1
ATOM 2985 C C . ASN A 1 372 ? -24.520 8.600 -2.696 1.00 84.25 372 ASN A C 1
ATOM 2987 O O . ASN A 1 372 ? -25.186 8.971 -3.668 1.00 84.25 372 ASN A O 1
ATOM 2991 N N . LEU A 1 373 ? -23.458 9.295 -2.274 1.00 82.75 373 LEU A N 1
ATOM 2992 C CA . LEU A 1 373 ? -22.993 10.528 -2.926 1.00 82.75 373 LEU A CA 1
ATOM 2993 C C . LEU A 1 373 ? -22.561 10.293 -4.386 1.00 82.75 373 LEU A C 1
ATOM 2995 O O . LEU A 1 373 ? -22.862 11.100 -5.275 1.00 82.75 373 LEU A O 1
ATOM 2999 N N . LYS A 1 374 ? -21.894 9.168 -4.674 1.00 76.06 374 LYS A N 1
ATOM 3000 C CA . LYS A 1 374 ? -21.484 8.797 -6.040 1.00 76.06 374 LYS A CA 1
ATOM 3001 C C . LYS A 1 374 ? -22.688 8.508 -6.944 1.00 76.06 374 LYS A C 1
ATOM 3003 O O . LYS A 1 374 ? -22.720 8.953 -8.094 1.00 76.06 374 LYS A O 1
ATOM 3008 N N . ILE A 1 375 ? -23.707 7.827 -6.421 1.00 74.75 375 ILE A N 1
ATOM 3009 C CA . ILE A 1 375 ? -24.957 7.562 -7.149 1.00 74.75 375 ILE A CA 1
ATOM 3010 C C . ILE A 1 375 ? -25.689 8.880 -7.442 1.00 74.75 375 ILE A C 1
ATOM 3012 O O . ILE A 1 375 ? -26.037 9.148 -8.593 1.00 74.75 375 ILE A O 1
ATOM 3016 N N . SER A 1 376 ? -25.844 9.745 -6.436 1.00 69.56 376 SER A N 1
ATOM 3017 C CA . SER A 1 376 ? -26.518 11.046 -6.571 1.00 69.56 376 SER A CA 1
ATOM 3018 C C . SER A 1 376 ? -25.834 11.967 -7.593 1.00 69.56 376 SER A C 1
ATOM 3020 O O . SER A 1 376 ? -26.484 12.513 -8.488 1.00 69.56 376 SER A O 1
ATOM 3022 N N . SER A 1 377 ? -24.502 12.075 -7.537 1.00 68.81 377 SER A N 1
ATOM 3023 C CA . SER A 1 377 ? -23.724 12.875 -8.497 1.00 68.81 377 SER A CA 1
ATOM 3024 C C . SER A 1 377 ? -23.738 12.311 -9.923 1.00 68.81 377 SER A C 1
ATOM 3026 O O . SER A 1 377 ? -23.600 13.062 -10.891 1.00 68.81 377 SER A O 1
ATOM 3028 N N . SER A 1 378 ? -23.927 10.999 -10.080 1.00 67.38 378 SER A N 1
ATOM 3029 C CA . SER A 1 378 ? -24.115 10.380 -11.393 1.00 67.38 378 SER A CA 1
ATOM 3030 C C . SER A 1 378 ? -25.493 10.728 -11.961 1.00 67.38 378 SER A C 1
ATOM 3032 O O . SER A 1 378 ? -25.586 11.164 -13.107 1.00 67.38 378 SER A O 1
ATOM 3034 N N . ILE A 1 379 ? -26.552 10.638 -11.150 1.00 66.38 379 ILE A N 1
ATOM 3035 C CA . ILE A 1 379 ? -27.927 10.982 -11.553 1.00 66.38 379 ILE A CA 1
ATOM 3036 C C . ILE A 1 379 ? -28.038 12.461 -11.960 1.00 66.38 379 ILE A C 1
ATOM 3038 O O . ILE A 1 379 ? -28.617 12.763 -13.004 1.00 66.38 379 ILE A O 1
ATOM 3042 N N . SER A 1 380 ? -27.434 13.387 -11.208 1.00 54.91 380 SER A N 1
ATOM 3043 C CA . SER A 1 380 ? -27.471 14.824 -11.534 1.00 54.91 380 SER A CA 1
ATOM 3044 C C . SER A 1 380 ? -26.732 15.176 -12.837 1.00 54.91 380 SER A C 1
ATOM 3046 O O . SER A 1 380 ? -27.166 16.052 -13.592 1.00 54.91 380 SER A O 1
ATOM 3048 N N . LYS A 1 381 ? -25.653 14.452 -13.168 1.00 55.94 381 LYS A N 1
ATOM 3049 C CA . LYS A 1 381 ? -24.949 14.577 -14.458 1.00 55.94 381 LYS A CA 1
ATOM 3050 C C . LYS A 1 381 ? -25.750 14.030 -15.644 1.00 55.94 381 LYS A C 1
ATOM 3052 O O . LYS A 1 381 ? -25.567 14.514 -16.758 1.00 55.94 381 LYS A O 1
ATOM 3057 N N . PHE A 1 382 ? -26.615 13.036 -15.432 1.00 52.62 382 PHE A N 1
ATOM 3058 C CA . PHE A 1 382 ? -27.514 12.524 -16.473 1.00 52.62 382 PHE A CA 1
ATOM 3059 C C . PHE A 1 382 ? -28.746 13.419 -16.670 1.00 52.62 382 PHE A C 1
ATOM 3061 O O . PHE A 1 382 ? -29.131 13.666 -17.809 1.00 52.62 382 PHE A O 1
ATOM 3068 N N . GLY A 1 383 ? -29.314 13.971 -15.592 1.00 47.38 383 GLY A N 1
ATOM 3069 C CA . GLY A 1 383 ? -30.478 14.865 -15.659 1.00 47.38 383 GLY A CA 1
ATOM 3070 C C . GLY A 1 383 ? -30.210 16.243 -16.277 1.00 47.38 383 GLY A C 1
ATOM 3071 O O . GLY A 1 383 ? -31.150 16.916 -16.670 1.00 47.38 383 GLY A O 1
ATOM 3072 N N . SER A 1 384 ? -28.946 16.659 -16.395 1.00 49.31 384 SER A N 1
ATOM 3073 C CA . SER A 1 384 ? -28.532 17.923 -17.034 1.00 49.31 384 SER A CA 1
ATOM 3074 C C . SER A 1 384 ? -28.188 17.787 -18.528 1.00 49.31 384 SER A C 1
ATOM 3076 O O . SER A 1 384 ? -27.773 18.762 -19.155 1.00 49.31 384 SER A O 1
ATOM 3078 N N . LYS A 1 385 ? -28.331 16.581 -19.100 1.00 46.34 385 LYS A N 1
ATOM 3079 C CA . LYS A 1 385 ? -28.094 16.274 -20.525 1.00 46.34 385 LYS A CA 1
ATOM 3080 C C . LYS A 1 385 ? -29.369 15.920 -21.309 1.00 46.34 385 LYS A C 1
ATOM 3082 O O . LYS A 1 385 ? -29.258 15.532 -22.473 1.00 46.34 385 LYS A O 1
ATOM 3087 N N . LEU A 1 386 ? -30.539 16.049 -20.687 1.00 38.75 386 LEU A N 1
ATOM 3088 C CA . LEU A 1 386 ? -31.863 16.033 -21.320 1.00 38.75 386 LEU A CA 1
ATOM 3089 C C . LEU A 1 386 ? -32.424 17.453 -21.281 1.00 38.75 386 LEU A C 1
ATOM 3091 O O . LEU A 1 386 ? -33.100 17.825 -22.263 1.00 38.75 386 LEU A O 1
#

Sequence (386 aa):
MQFFFNIYIYKIIDRLDRTMCNKYNDRAGVREVAAYLLDHGGFSGVPPTVLVKVSEAAFQIPTSSSSAPRHRIASIQRFVPHEFDSGDLGPSRFSISSVHRIGILDIRLLNIDRHTGNILVNKSYSKQKNSSNDVKAELVPIDHGLCLPEVLDDPYFEWLHWPQATVPFSDYELEYIGSLDPFNDASLLRSELPLLKESSIRIMILCTLFLKHAATTKFCLEDIGDMMTQRFCNGASSSVLEHICRKVINIIDGRYLAEAGMDVEEIERVESQTRNIGLPPKPPKKYALIRSTSMFSAYENDGPHEMEEKEERADPLSMMGNSLTKSVSFSVSDLTSHTKYLSFKEMSDEEWEKFIKRFEEILPEFFEERKNLKISSSISKFGSKL

Secondary structure (DSSP, 8-state):
-TTGGGTEEEEES-----SS--TTGGGHHHHHHHHHHHSGGGSS----EEEEEEEGGGT----SS-PPPPEEEEEEEE---EEEETTSS-GGGB-HHHHHHHHHHHHHHT-S-B-GGGEEEETHHHHHTTSSS-PPBPEEE---TT-S-SSB----BGGGGSGGGGSPPPHHHHHHHHH--HHHHHHHHHHH-TTS-HHHHHHHHHHHHHHHHHHHTT--HHHHHHHHS-EEETTEEE-HHHHHHHHHHHHHTT--SS-----THHHHHHHHHTT----PPPPP-------------------------------------------------------SSB--SS--HHHHHHHHHHHHHHHHHHHHHHHHHHHHHHHHHHHT--

pLDDT: mean 73.11, std 27.58, range [22.78, 98.94]

Foldseek 3Di:
DVVVVQWKDKDFLDDPPPPDDDPLQNCLLLQLCLLVLQCPVCQLVSFDKDKDKDWPPVPDDDDPDPDDTDITIMMMGTDADADDFQVVDDLQQADLSNLLSNLLSCLLQLAQDADRNQKGWHPVVVVCVVPPDSHHTHIHGHRSSRTLDQFLDAHDHNSLPHPSQQDWDDPVSLVVLQPDDLVVSLVVCVVRPVVRAPQSSLSSSLSSLLSNLLNVLRRGSNRSSQQSHWDDDPNATDHVSRVLLVVLVCVLVVDPPDPDPDDPVVVVVVVVVVPDDDDDDDDDPDDPDPDPDDDDDDDDDDDDDDDDDDDDDDDDDDDDDDDDDDDDDDDPPDDDDPDSTGGPNPDDPVRSVSSVVSSSVCSVVVSVVVVVVVVVVVVVVVVVVD

Organism: Zostera marina (NCBI:txid29655)